Protein AF-A0A8X6KTZ0-F1 (afdb_monomer)

InterPro domains:
  IPR001977 Dephospho-CoA kinase [PS51219] (317-391)
  IPR004821 Cytidyltransferase-like domain [PF01467] (154-263)
  IPR004821 Cytidyltransferase-like domain [TIGR00125] (152-214)
  IPR014729 Rossmann-like alpha/beta/alpha sandwich fold [G3DSA:3.40.50.620] (150-301)
  IPR027417 P-loop containing nucleoside triphosphate hydrolase [G3DSA:3.40.50.300] (304-391)

Sequence (391 aa):
MYQTALLLLSGPIRIVIESIGKYLSWTNKKVAHRLYVKLEPELCKPFSKSDTIGLSRLSAAIPVLYNKASSLCKNVDVRVLLGGNEHSKFITNKEFSFDAIITNYDGNKNISSYVEQNFGYCCNNIIKLDDKSTPREELESNFYEFKTYKTVCLGGTFDRLHNGHKVLLSEAVLKASEALIVGVSVGDTLKKKILWELIEPIEKRIEVVTDFLCEIDPSLRYEVVPITDIYGPTITNPDIDCLVVTTETKIGGEKVNNERKKKGMSETQLHVINVIEDKNHSPDEEEKLSSSTKRMHLLGSPLKMSKPSFKHDQPYCILFQGYPLFGKTFIASRFQASGIPVLCCDEILNAILKKDSNLKEEILKEFPNECCCDDGTIDYEKLLLLCLRNK

pLDDT: mean 85.27, std 12.81, range [42.03, 98.62]

Structure (mmCIF, N/CA/C/O backbone):
data_AF-A0A8X6KTZ0-F1
#
_entry.id   AF-A0A8X6KTZ0-F1
#
loop_
_atom_site.group_PDB
_atom_site.id
_atom_site.type_symbol
_atom_site.label_atom_id
_atom_site.label_alt_id
_atom_site.label_comp_id
_atom_site.label_asym_id
_atom_site.label_entity_id
_atom_site.label_seq_id
_atom_site.pdbx_PDB_ins_code
_atom_site.Cartn_x
_atom_site.Cartn_y
_atom_site.Cartn_z
_atom_site.occupancy
_atom_site.B_iso_or_equiv
_atom_site.auth_seq_id
_atom_site.auth_comp_id
_atom_site.auth_asym_id
_atom_site.auth_atom_id
_atom_site.pdbx_PDB_model_num
ATOM 1 N N . MET A 1 1 ? -1.610 -19.918 19.326 1.00 81.94 1 MET A N 1
ATOM 2 C CA . MET A 1 1 ? -1.580 -18.573 18.714 1.00 81.94 1 MET A CA 1
ATOM 3 C C . MET A 1 1 ? -2.882 -18.392 17.962 1.00 81.94 1 MET A C 1
ATOM 5 O O . MET A 1 1 ? -3.371 -19.373 17.419 1.00 81.94 1 MET A O 1
ATOM 9 N N . TYR A 1 2 ? -3.436 -17.189 17.971 1.00 91.38 2 TYR A N 1
ATOM 10 C CA . TYR A 1 2 ? -4.579 -16.796 17.151 1.00 91.38 2 TYR A CA 1
ATOM 11 C C . TYR A 1 2 ? -4.113 -16.632 15.701 1.00 91.38 2 TYR A C 1
ATOM 13 O O . TYR A 1 2 ? -3.017 -16.121 15.483 1.00 91.38 2 TYR A O 1
ATOM 21 N N . GLN A 1 3 ? -4.891 -17.068 14.716 1.00 92.38 3 GLN A N 1
ATOM 22 C CA . GLN A 1 3 ? -4.588 -16.804 13.308 1.00 92.38 3 GLN A CA 1
ATOM 23 C C . GLN A 1 3 ? -4.842 -15.334 12.995 1.00 92.38 3 GLN A C 1
ATOM 25 O O . GLN A 1 3 ? -3.955 -14.642 12.488 1.00 92.38 3 GLN A O 1
ATOM 30 N N . THR A 1 4 ? -6.012 -14.847 13.402 1.00 93.56 4 THR A N 1
ATOM 31 C CA . THR A 1 4 ? -6.460 -13.479 13.167 1.00 93.56 4 THR A CA 1
ATOM 32 C C . THR A 1 4 ? -6.966 -12.858 14.462 1.00 93.56 4 THR A C 1
ATOM 34 O O . THR A 1 4 ? -7.740 -13.475 15.190 1.00 93.56 4 THR A O 1
ATOM 37 N N . ALA A 1 5 ? -6.563 -11.624 14.759 1.00 95.12 5 ALA A N 1
ATOM 38 C CA . ALA A 1 5 ? -7.064 -10.896 15.924 1.00 95.12 5 ALA A CA 1
ATOM 39 C C . ALA A 1 5 ? -7.380 -9.435 15.602 1.00 95.12 5 ALA A C 1
ATOM 41 O O . ALA A 1 5 ? -6.762 -8.836 14.719 1.00 95.12 5 ALA A O 1
ATOM 42 N N . LEU A 1 6 ? -8.313 -8.866 16.366 1.00 94.31 6 LEU A N 1
ATOM 43 C CA . LEU A 1 6 ? -8.620 -7.440 16.378 1.00 94.31 6 LEU A CA 1
ATOM 44 C C . LEU A 1 6 ? -7.990 -6.795 17.614 1.00 94.31 6 LEU A C 1
ATOM 46 O O . LEU A 1 6 ? -8.367 -7.115 18.734 1.00 94.31 6 LEU A O 1
ATOM 50 N N . LEU A 1 7 ? -7.054 -5.873 17.417 1.00 94.69 7 LEU A N 1
ATOM 51 C CA . LEU A 1 7 ? -6.514 -4.991 18.445 1.00 94.69 7 LEU A CA 1
ATOM 52 C C . LEU A 1 7 ? -7.324 -3.690 18.469 1.00 94.69 7 LEU A C 1
ATOM 54 O O . LEU A 1 7 ? -7.109 -2.798 17.648 1.00 94.69 7 LEU A O 1
ATOM 58 N N . LEU A 1 8 ? -8.266 -3.608 19.404 1.00 92.00 8 LEU A N 1
ATOM 59 C CA . LEU A 1 8 ? -9.159 -2.474 19.612 1.00 92.00 8 LEU A CA 1
ATOM 60 C C . LEU A 1 8 ? -8.585 -1.552 20.690 1.00 92.00 8 LEU A C 1
ATOM 62 O O . LEU A 1 8 ? -8.617 -1.884 21.877 1.00 92.00 8 LEU A O 1
ATOM 66 N N . LEU A 1 9 ? -8.049 -0.407 20.277 1.00 90.50 9 LEU A N 1
ATOM 67 C CA . LEU A 1 9 ? -7.383 0.536 21.171 1.00 90.50 9 LEU A CA 1
ATOM 68 C C . LEU A 1 9 ? -8.229 1.786 21.371 1.00 90.50 9 LEU A C 1
ATOM 70 O O . LEU A 1 9 ? -8.609 2.435 20.401 1.00 90.50 9 LEU A O 1
ATOM 74 N N . SER A 1 10 ? -8.460 2.139 22.629 1.00 87.00 10 SER A N 1
ATOM 75 C CA . SER A 1 10 ? -9.259 3.288 23.042 1.00 87.00 10 SER A CA 1
ATOM 76 C C . SER A 1 10 ? -8.492 4.268 23.921 1.00 87.00 10 SER A C 1
ATOM 78 O O . SER A 1 10 ? -7.479 3.907 24.526 1.00 87.00 10 SER A O 1
ATOM 80 N N . GLY A 1 11 ? -9.006 5.496 24.003 1.00 81.81 11 GLY A N 1
ATOM 81 C CA . GLY A 1 11 ? -8.393 6.617 24.713 1.00 81.81 11 GLY A CA 1
ATOM 82 C C . GLY A 1 11 ? -7.711 7.624 23.777 1.00 81.81 11 GLY A C 1
ATOM 83 O O . GLY A 1 11 ? -7.685 7.427 22.560 1.00 81.81 11 GLY A O 1
ATOM 84 N N . PRO A 1 12 ? -7.147 8.717 24.325 1.00 81.06 12 PRO A N 1
ATOM 85 C CA . PRO A 1 12 ? -6.482 9.760 23.547 1.00 81.06 12 PRO A CA 1
ATOM 86 C C . PRO A 1 12 ? -5.472 9.185 22.552 1.00 81.06 12 PRO A C 1
ATOM 88 O O . PRO A 1 12 ? -4.545 8.469 22.943 1.00 81.06 12 PRO A O 1
ATOM 91 N N . ILE A 1 13 ? -5.616 9.515 21.262 1.00 82.12 13 ILE A N 1
ATOM 92 C CA . ILE A 1 13 ? -4.834 8.870 20.192 1.00 82.12 13 ILE A CA 1
ATOM 93 C C . ILE A 1 13 ? -3.325 8.999 20.417 1.00 82.12 13 ILE A C 1
ATOM 95 O O . ILE A 1 13 ? -2.566 8.077 20.134 1.00 82.12 13 ILE A O 1
ATOM 99 N N . ARG A 1 14 ? -2.887 10.122 20.993 1.00 80.75 14 ARG A N 1
ATOM 100 C CA . ARG A 1 14 ? -1.488 10.362 21.342 1.00 80.75 14 ARG A CA 1
ATOM 101 C C . ARG A 1 14 ? -0.971 9.322 22.335 1.00 80.75 14 ARG A C 1
ATOM 103 O O . ARG A 1 14 ? 0.091 8.753 22.110 1.00 80.75 14 ARG A O 1
ATOM 110 N N . ILE A 1 15 ? -1.730 9.049 23.396 1.00 81.88 15 ILE A N 1
ATOM 111 C CA . ILE A 1 1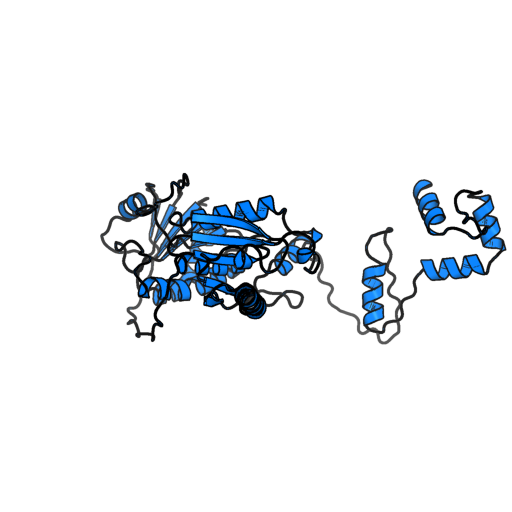5 ? -1.363 8.078 24.437 1.00 81.88 15 ILE A CA 1
ATOM 112 C C . ILE A 1 15 ? -1.331 6.669 23.841 1.00 81.88 15 ILE A C 1
ATOM 114 O O . ILE A 1 15 ? -0.367 5.927 24.039 1.00 81.88 15 ILE A O 1
ATOM 118 N N . VAL A 1 16 ? -2.346 6.327 23.043 1.00 85.38 16 VAL A N 1
ATOM 119 C CA . VAL A 1 16 ? -2.413 5.038 22.345 1.00 85.38 16 VAL A CA 1
ATOM 120 C C . VAL A 1 16 ? -1.190 4.839 21.443 1.00 85.38 16 VAL A C 1
ATOM 122 O O . VAL A 1 16 ? -0.592 3.762 21.435 1.00 85.38 16 VAL A O 1
ATOM 125 N N . ILE A 1 17 ? -0.772 5.881 20.721 1.00 87.44 17 ILE A N 1
ATOM 126 C CA . ILE A 1 17 ? 0.386 5.833 19.823 1.00 87.44 17 ILE A CA 1
ATOM 127 C C . ILE A 1 17 ? 1.718 5.794 20.581 1.00 87.44 17 ILE A C 1
ATOM 129 O O . ILE A 1 17 ? 2.621 5.071 20.161 1.00 87.44 17 ILE A O 1
ATOM 133 N N . GLU A 1 18 ? 1.850 6.468 21.725 1.00 86.88 18 GLU A N 1
ATOM 134 C CA . GLU A 1 18 ? 3.025 6.327 22.603 1.00 86.88 18 GLU A CA 1
ATOM 135 C C . GLU A 1 18 ? 3.185 4.875 23.103 1.00 86.88 18 GLU A C 1
ATOM 137 O O . GLU A 1 18 ? 4.302 4.349 23.170 1.00 86.88 18 GLU A O 1
ATOM 142 N N . SER A 1 19 ? 2.071 4.191 23.380 1.00 89.12 19 SER A N 1
ATOM 143 C CA . SER A 1 19 ? 2.051 2.801 23.853 1.00 89.12 19 SER A CA 1
ATOM 144 C C . SER A 1 19 ? 1.992 1.742 22.744 1.00 89.12 19 SER A C 1
ATOM 146 O O . SER A 1 19 ? 2.175 0.556 23.038 1.00 89.12 19 SER A O 1
ATOM 148 N N . ILE A 1 20 ? 1.829 2.121 21.468 1.00 91.56 20 ILE A N 1
ATOM 149 C CA . ILE A 1 20 ? 1.565 1.177 20.365 1.00 91.56 20 ILE A CA 1
ATOM 150 C C . ILE A 1 20 ? 2.626 0.082 20.242 1.00 91.56 20 ILE A C 1
ATOM 152 O O . ILE A 1 20 ? 2.307 -1.076 19.986 1.00 91.56 20 ILE A O 1
ATOM 156 N N . GLY A 1 21 ? 3.897 0.412 20.494 1.00 91.81 21 GLY A N 1
ATOM 157 C CA . GLY A 1 21 ? 4.988 -0.562 20.448 1.00 91.81 21 GLY A CA 1
ATOM 158 C C . GLY A 1 21 ? 4.841 -1.678 21.488 1.00 91.81 21 GLY A C 1
ATOM 159 O O . GLY A 1 21 ? 5.176 -2.827 21.204 1.00 91.81 21 GLY A O 1
ATOM 160 N N . LYS A 1 22 ? 4.294 -1.370 22.673 1.00 92.50 22 LYS A N 1
ATOM 161 C CA . LYS A 1 22 ? 4.033 -2.369 23.720 1.00 92.50 22 LYS A CA 1
ATOM 162 C C . LYS A 1 22 ? 2.927 -3.324 23.280 1.00 92.50 22 LYS A C 1
ATOM 164 O O . LYS A 1 22 ? 3.112 -4.538 23.362 1.00 92.50 22 LYS A O 1
ATOM 169 N N . TYR A 1 23 ? 1.824 -2.787 22.756 1.00 93.00 23 TYR A N 1
ATOM 170 C CA . TYR A 1 23 ? 0.703 -3.601 22.286 1.00 93.00 23 TYR A CA 1
ATOM 171 C C . TYR A 1 23 ? 1.099 -4.460 21.080 1.00 93.00 23 TYR A C 1
ATOM 173 O O . TYR A 1 23 ? 0.822 -5.658 21.065 1.00 93.00 23 TYR A O 1
ATOM 181 N N . LEU A 1 24 ? 1.822 -3.901 20.104 1.00 94.19 24 LEU A N 1
ATOM 182 C CA . LEU A 1 24 ? 2.322 -4.649 18.944 1.00 94.19 24 LEU A CA 1
ATOM 183 C C . LEU A 1 24 ? 3.293 -5.764 19.356 1.00 94.19 24 LEU A C 1
ATOM 185 O O . LEU A 1 24 ? 3.173 -6.889 18.887 1.00 94.19 24 LEU A O 1
ATOM 189 N N . SER A 1 25 ? 4.214 -5.499 20.286 1.00 92.81 25 SER A N 1
ATOM 190 C CA . SER A 1 25 ? 5.140 -6.524 20.792 1.00 92.81 25 SER A CA 1
ATOM 191 C C . SER A 1 25 ? 4.414 -7.661 21.518 1.00 92.81 25 SER A C 1
ATOM 193 O O . SER A 1 25 ? 4.757 -8.835 21.353 1.00 92.81 25 SER A O 1
ATOM 195 N N . TRP A 1 26 ? 3.385 -7.334 22.304 1.00 92.31 26 TRP A N 1
ATOM 196 C CA . TRP A 1 26 ? 2.569 -8.333 22.990 1.00 92.31 26 TRP A CA 1
ATOM 197 C C . TRP A 1 26 ? 1.749 -9.171 21.998 1.00 92.31 26 TRP A C 1
ATOM 199 O O . TRP A 1 26 ? 1.793 -10.402 22.044 1.00 92.31 26 TRP A O 1
ATOM 209 N N . THR A 1 27 ? 1.057 -8.517 21.061 1.00 91.94 27 THR A N 1
ATOM 210 C CA . THR A 1 27 ? 0.203 -9.176 20.057 1.00 91.94 27 THR A CA 1
ATOM 211 C C . THR A 1 27 ? 1.005 -10.023 19.072 1.00 91.94 27 THR A C 1
ATOM 213 O O . THR A 1 27 ? 0.589 -11.138 18.771 1.00 91.94 27 THR A O 1
ATOM 216 N N . ASN A 1 28 ? 2.200 -9.586 18.664 1.00 91.44 28 ASN A N 1
ATOM 217 C CA . ASN A 1 28 ? 3.097 -10.344 17.784 1.00 91.44 28 ASN A CA 1
ATOM 218 C C . ASN A 1 28 ? 3.513 -11.715 18.361 1.00 91.44 28 ASN A C 1
ATOM 220 O O . ASN A 1 28 ? 3.860 -12.620 17.615 1.00 91.44 28 ASN A O 1
ATOM 224 N N . LYS A 1 29 ? 3.455 -11.907 19.689 1.00 92.12 29 LYS A N 1
ATOM 225 C CA . LYS A 1 29 ? 3.707 -13.215 20.334 1.00 92.12 29 LYS A CA 1
ATOM 226 C C . LYS A 1 29 ? 2.485 -14.136 20.338 1.00 92.12 29 LYS A C 1
ATOM 228 O O . LYS A 1 29 ? 2.598 -15.313 20.679 1.00 92.12 29 LYS A O 1
ATOM 233 N N . LYS A 1 30 ? 1.301 -13.588 20.070 1.00 92.31 30 LYS A N 1
ATOM 234 C CA . LYS A 1 30 ? 0.010 -14.266 20.232 1.00 92.31 30 LYS A CA 1
ATOM 235 C C . LYS A 1 30 ? -0.710 -14.484 18.909 1.00 92.31 30 LYS A C 1
ATOM 237 O O . LYS A 1 30 ? -1.494 -15.426 18.846 1.00 92.31 30 LYS A O 1
ATOM 242 N N . VAL A 1 31 ? -0.431 -13.669 17.896 1.00 93.56 31 VAL A N 1
ATOM 243 C CA . VAL A 1 31 ? -1.069 -13.685 16.576 1.00 93.56 31 VAL A CA 1
ATOM 244 C C . VAL A 1 31 ? -0.090 -14.215 15.534 1.00 93.56 31 VAL A C 1
ATOM 246 O O . VAL A 1 31 ? 1.066 -13.804 15.519 1.00 93.56 31 VAL A O 1
ATOM 249 N N . ALA A 1 32 ? -0.546 -15.139 14.692 1.00 92.06 32 ALA A N 1
ATOM 250 C CA . ALA A 1 32 ? 0.285 -15.847 13.727 1.00 92.06 32 ALA A CA 1
ATOM 251 C C . ALA A 1 32 ? 0.233 -15.239 12.321 1.00 92.06 32 ALA A C 1
ATOM 253 O O . ALA A 1 32 ? 1.268 -15.193 11.665 1.00 92.06 32 ALA A O 1
ATOM 254 N N . HIS A 1 33 ? -0.940 -14.788 11.858 1.00 92.62 33 HIS A N 1
ATOM 255 C CA . HIS A 1 33 ? -1.124 -14.383 10.463 1.00 92.62 33 HIS A CA 1
ATOM 256 C C . HIS A 1 33 ? -1.521 -12.912 10.314 1.00 92.62 33 HIS A C 1
ATOM 258 O O . HIS A 1 33 ? -0.759 -12.139 9.733 1.00 92.62 33 HIS A O 1
ATOM 264 N N . ARG A 1 34 ? -2.679 -12.491 10.845 1.00 94.81 34 ARG A N 1
ATOM 265 C CA . ARG A 1 34 ? -3.210 -11.138 10.603 1.00 94.81 34 ARG A CA 1
ATOM 266 C C . ARG A 1 34 ? -3.637 -10.425 11.880 1.00 94.81 34 ARG A C 1
ATOM 268 O O . ARG A 1 34 ? -4.389 -10.960 12.689 1.00 94.81 34 ARG A O 1
ATOM 275 N N . LEU A 1 35 ? -3.173 -9.188 12.037 1.00 96.56 35 LEU A N 1
ATOM 276 C CA . LEU A 1 35 ? -3.552 -8.308 13.137 1.00 96.56 35 LEU A CA 1
ATOM 277 C C . LEU A 1 35 ? -4.267 -7.084 12.578 1.00 96.56 35 LEU A C 1
ATOM 279 O O . LEU A 1 35 ? -3.641 -6.201 11.989 1.00 96.56 35 LEU A O 1
ATOM 283 N N . TYR A 1 36 ? -5.570 -7.019 12.799 1.00 95.50 36 TYR A N 1
ATOM 284 C CA . TYR A 1 36 ? -6.331 -5.809 12.543 1.00 95.50 36 TYR A CA 1
ATOM 285 C C . TYR A 1 36 ? -6.166 -4.858 13.720 1.00 95.50 36 TYR A C 1
ATOM 287 O O . TYR A 1 36 ? -6.248 -5.286 14.866 1.00 95.50 36 TYR A O 1
ATOM 295 N N . VAL A 1 37 ? -5.923 -3.578 13.460 1.00 95.00 37 VAL A N 1
ATOM 296 C CA . VAL A 1 37 ? -5.831 -2.552 14.502 1.00 95.00 37 VAL A CA 1
ATOM 297 C C . VAL A 1 37 ? -6.915 -1.521 14.261 1.00 95.00 37 VAL A C 1
ATOM 299 O O . VAL A 1 37 ? -6.965 -0.923 13.189 1.00 95.00 37 VAL A O 1
ATOM 302 N N . LYS A 1 38 ? -7.768 -1.298 15.256 1.00 91.44 38 LYS A N 1
ATOM 303 C CA . LYS A 1 38 ? -8.816 -0.280 15.219 1.00 91.44 38 LYS A CA 1
ATOM 304 C C . LYS A 1 38 ? -8.542 0.728 16.334 1.00 91.44 38 LYS A C 1
ATOM 306 O O . LYS A 1 38 ? -8.472 0.352 17.503 1.00 91.44 38 LYS A O 1
ATOM 311 N N . LEU A 1 39 ? -8.314 1.986 15.951 1.00 88.75 39 LEU A N 1
ATOM 312 C CA . LEU A 1 39 ? -8.090 3.102 16.872 1.00 88.75 39 LEU A CA 1
ATOM 313 C C . LEU A 1 39 ? -9.427 3.816 17.100 1.00 88.75 39 LEU A C 1
ATOM 315 O O . LEU A 1 39 ? -9.957 4.422 16.175 1.00 88.75 39 LEU A O 1
ATOM 319 N N . GLU A 1 40 ? -9.959 3.725 18.315 1.00 82.94 40 GLU A N 1
ATOM 320 C CA . GLU A 1 40 ? -11.292 4.206 18.702 1.00 82.94 40 GLU A CA 1
ATOM 321 C C . GLU A 1 40 ? -11.199 5.053 19.973 1.00 82.94 40 GLU A C 1
ATOM 323 O O . GLU A 1 40 ? -11.463 4.562 21.076 1.00 82.94 40 GLU A O 1
ATOM 328 N N . PRO A 1 41 ? -10.774 6.327 19.856 1.00 71.69 41 PRO A N 1
ATOM 329 C CA . PRO A 1 41 ? -10.543 7.181 21.017 1.00 71.69 41 PRO A CA 1
ATOM 330 C C . PRO A 1 41 ? -11.795 7.354 21.886 1.00 71.69 41 PRO A C 1
ATOM 332 O O . PRO A 1 41 ? -11.681 7.375 23.110 1.00 71.69 41 PRO A O 1
ATOM 335 N N . GLU A 1 42 ? -12.980 7.384 21.268 1.00 69.56 42 GLU A N 1
ATOM 336 C CA . GLU A 1 42 ? -14.283 7.441 21.932 1.00 69.56 42 GLU A CA 1
ATOM 337 C C . GLU A 1 42 ? -15.145 6.236 21.526 1.00 69.56 42 GLU A C 1
ATOM 339 O O . GLU A 1 42 ? -16.041 6.363 20.691 1.00 69.56 42 GLU A O 1
ATOM 344 N N . LEU A 1 43 ? -14.905 5.060 22.122 1.00 63.88 43 LEU A N 1
ATOM 345 C CA . LEU A 1 43 ? -15.763 3.875 21.956 1.00 63.88 43 LEU A CA 1
ATOM 346 C C . LEU A 1 43 ? -17.255 4.274 22.022 1.00 63.88 43 LEU A C 1
ATOM 348 O O . LEU A 1 43 ? -17.746 4.621 23.106 1.00 63.88 43 LEU A O 1
ATOM 352 N N . CYS A 1 44 ? -17.932 4.222 20.858 1.00 52.91 44 CYS A N 1
ATOM 353 C CA . CYS A 1 44 ? -19.334 4.583 20.535 1.00 52.91 44 CYS A CA 1
ATOM 354 C C . CYS A 1 44 ? -19.601 5.832 19.675 1.00 52.91 44 CYS A C 1
ATOM 356 O O . CYS A 1 44 ? -20.776 6.108 19.431 1.00 52.91 44 CYS A O 1
ATOM 358 N N . LYS A 1 45 ? -18.602 6.561 19.171 1.00 58.97 45 LYS A N 1
ATOM 359 C CA . LYS A 1 45 ? -18.833 7.381 17.971 1.00 58.97 45 LYS A CA 1
ATOM 360 C C . LYS A 1 45 ? -18.289 6.620 16.769 1.00 58.97 45 LYS A C 1
ATOM 362 O O . LYS A 1 45 ? -17.070 6.537 16.653 1.00 58.97 45 LYS A O 1
ATOM 367 N N . PRO A 1 46 ? -19.146 6.032 15.911 1.00 56.25 46 PRO A N 1
ATOM 368 C CA . PRO A 1 46 ? -18.653 5.397 14.701 1.00 56.25 46 PRO A CA 1
ATOM 369 C C . PRO A 1 46 ? -17.835 6.421 13.917 1.00 56.25 46 PRO A C 1
ATOM 371 O O . PRO A 1 46 ? -18.234 7.582 13.773 1.00 56.25 46 PRO A O 1
ATOM 374 N N . PHE A 1 47 ? -16.660 5.993 13.462 1.00 63.06 47 PHE A N 1
ATOM 375 C CA . PHE A 1 47 ? -15.796 6.825 12.642 1.00 63.06 47 PHE A CA 1
ATOM 376 C C . PHE A 1 47 ? -16.587 7.349 11.440 1.00 63.06 47 PHE A C 1
ATOM 378 O O . PHE A 1 47 ? -17.092 6.578 10.624 1.00 63.06 47 PHE A O 1
ATOM 385 N N . SER A 1 48 ? -16.683 8.671 11.336 1.00 69.62 48 SER A N 1
ATOM 386 C CA . SER A 1 48 ? -17.346 9.334 10.223 1.00 69.62 48 SER A CA 1
ATOM 387 C C . SER A 1 48 ? -16.320 10.059 9.371 1.00 69.62 48 SER A C 1
ATOM 389 O O . SER A 1 48 ? -15.475 10.787 9.889 1.00 69.62 48 SER A O 1
ATOM 391 N N . LYS A 1 49 ? -16.462 9.975 8.044 1.00 71.38 49 LYS A N 1
ATOM 392 C CA . LYS A 1 49 ? -15.676 10.810 7.120 1.00 71.38 49 LYS A CA 1
ATOM 393 C C . LYS A 1 49 ? -16.015 12.302 7.208 1.00 71.38 49 LYS A C 1
ATOM 395 O O . LYS A 1 49 ? -15.335 13.114 6.587 1.00 71.38 49 LYS A O 1
ATOM 400 N N . SER A 1 50 ? -17.045 12.668 7.974 1.00 74.81 50 SER A N 1
ATOM 401 C CA . SER A 1 50 ? -17.332 14.056 8.346 1.00 74.81 50 SER A CA 1
ATOM 402 C C . SER A 1 50 ? -16.532 14.540 9.563 1.00 74.81 50 SER A C 1
ATOM 404 O O . SER A 1 50 ? -16.500 15.742 9.808 1.00 74.81 50 SER A O 1
A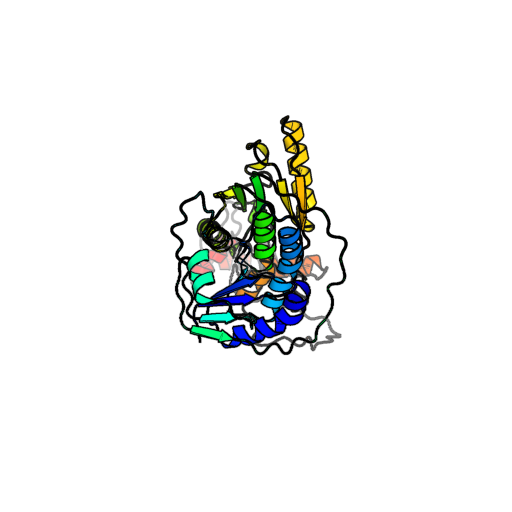TOM 406 N N . ASP A 1 51 ? -15.902 13.644 10.334 1.00 81.31 51 ASP A N 1
ATOM 407 C CA . ASP A 1 51 ? -15.065 14.007 11.483 1.00 81.31 51 ASP A CA 1
ATOM 408 C C . ASP A 1 51 ? -13.642 14.356 11.024 1.00 81.31 51 ASP A C 1
ATOM 410 O O . ASP A 1 51 ? -12.727 13.531 11.005 1.00 81.31 51 ASP A O 1
ATOM 414 N N . THR A 1 52 ? -13.453 15.614 10.633 1.00 81.75 52 THR A N 1
ATOM 415 C CA . THR A 1 52 ? -12.163 16.123 10.148 1.00 81.75 52 THR A CA 1
ATOM 416 C C . THR A 1 52 ? -11.066 16.064 11.215 1.00 81.75 52 THR A C 1
ATOM 418 O O . THR A 1 52 ? -9.900 15.830 10.888 1.00 81.75 52 THR A O 1
ATOM 421 N N . ILE A 1 53 ? -11.414 16.204 12.497 1.00 82.19 53 ILE A N 1
ATOM 422 C CA . ILE A 1 53 ? -10.453 16.135 13.605 1.00 82.19 53 ILE A CA 1
ATOM 423 C C . ILE A 1 53 ? -9.991 14.687 13.797 1.00 82.19 53 ILE A C 1
ATOM 425 O O . ILE A 1 53 ? -8.785 14.429 13.864 1.00 82.19 53 ILE A O 1
ATOM 429 N N . GLY A 1 54 ? -10.926 13.733 13.828 1.00 81.94 54 GLY A N 1
ATOM 430 C CA . GLY A 1 54 ? -10.627 12.302 13.885 1.00 81.94 54 GLY A CA 1
ATOM 431 C C . GLY A 1 54 ? -9.775 11.837 12.702 1.00 81.94 54 GLY A C 1
ATOM 432 O O . GLY A 1 54 ? -8.770 11.149 12.891 1.00 81.94 54 GLY A O 1
ATOM 433 N N . LEU A 1 55 ? -10.100 12.294 11.490 1.00 86.94 55 LEU A N 1
ATOM 434 C CA . LEU A 1 55 ? -9.312 12.029 10.285 1.00 86.94 55 LEU A CA 1
ATOM 435 C C . LEU A 1 55 ? -7.880 12.568 10.384 1.00 86.94 55 LEU A C 1
ATOM 437 O O . LEU A 1 55 ? -6.929 11.843 10.085 1.00 86.94 55 LEU A O 1
ATOM 441 N N . SER A 1 56 ? -7.704 13.810 10.851 1.00 87.88 56 SER A N 1
ATOM 442 C CA . SER A 1 56 ? -6.372 14.391 11.061 1.00 87.88 56 SER A CA 1
ATOM 443 C C . SER A 1 56 ? -5.556 13.591 12.072 1.00 87.88 56 SER A C 1
ATOM 445 O O . SER A 1 56 ? -4.356 13.387 11.883 1.00 87.88 56 SER A O 1
ATOM 447 N N . ARG A 1 57 ? -6.200 13.140 13.150 1.00 86.12 57 ARG A N 1
ATOM 448 C CA . ARG A 1 57 ? -5.585 12.321 14.194 1.00 86.12 57 ARG A CA 1
ATOM 449 C C . ARG A 1 57 ? -5.127 10.971 13.636 1.00 86.12 57 ARG A C 1
ATOM 451 O O . ARG A 1 57 ? -3.982 10.581 13.858 1.00 86.12 57 ARG A O 1
ATOM 458 N N . LEU A 1 58 ? -5.980 10.284 12.875 1.00 88.94 58 LEU A N 1
ATOM 459 C CA . LEU A 1 58 ? -5.632 9.011 12.237 1.00 88.94 58 LEU A CA 1
ATOM 460 C C . LEU A 1 58 ? -4.500 9.165 11.218 1.00 88.94 58 LEU A C 1
ATOM 462 O O . LEU A 1 58 ? -3.567 8.366 11.240 1.00 88.94 58 LEU A O 1
ATOM 466 N N . SER A 1 59 ? -4.543 10.209 10.390 1.00 91.25 59 SER A N 1
ATOM 467 C CA . SER A 1 59 ? -3.499 10.499 9.399 1.00 91.25 59 SER A CA 1
ATOM 468 C C . SER A 1 59 ? -2.122 10.702 10.050 1.00 91.25 59 SER A C 1
ATOM 470 O O . SER A 1 59 ? -1.106 10.190 9.586 1.00 91.25 59 SER A O 1
ATOM 472 N N . ALA A 1 60 ? -2.072 11.341 11.224 1.00 90.06 60 ALA A N 1
ATOM 473 C CA . ALA A 1 60 ? -0.836 11.448 12.002 1.00 90.06 60 ALA A CA 1
ATOM 474 C C . ALA A 1 60 ? -0.398 10.112 12.646 1.00 90.06 60 ALA A C 1
ATOM 476 O O . ALA A 1 60 ? 0.796 9.844 12.800 1.00 90.06 60 ALA A O 1
ATOM 477 N N . ALA A 1 61 ? -1.351 9.266 13.040 1.00 91.31 61 ALA A N 1
ATOM 478 C CA . ALA A 1 61 ? -1.109 8.028 13.780 1.00 91.31 61 ALA A CA 1
ATOM 479 C C . ALA A 1 61 ? -0.657 6.851 12.895 1.00 91.31 61 ALA A C 1
ATOM 481 O O . ALA A 1 61 ? 0.209 6.062 13.289 1.00 91.31 61 ALA A O 1
ATOM 482 N N . ILE A 1 62 ? -1.234 6.722 11.700 1.00 93.81 62 ILE A N 1
ATOM 483 C CA . ILE A 1 62 ? -1.042 5.590 10.784 1.00 93.81 62 ILE A CA 1
ATOM 484 C C . ILE A 1 62 ? 0.433 5.376 10.398 1.00 93.81 62 ILE A C 1
ATOM 486 O O . ILE A 1 62 ? 0.907 4.239 10.526 1.00 93.81 62 ILE A O 1
ATOM 490 N N . PRO A 1 63 ? 1.205 6.408 9.995 1.00 93.94 63 PRO A N 1
ATOM 491 C CA . PRO A 1 63 ? 2.621 6.238 9.677 1.00 93.94 63 PRO A CA 1
ATOM 492 C C . PRO A 1 63 ? 3.438 5.715 10.860 1.00 93.94 63 PRO A C 1
ATOM 494 O O . PRO A 1 63 ? 4.270 4.820 10.695 1.00 93.94 63 PRO A O 1
ATOM 497 N N . VAL A 1 64 ? 3.166 6.222 12.067 1.00 93.50 64 VAL A N 1
ATOM 498 C CA . VAL A 1 64 ? 3.861 5.807 13.294 1.00 93.50 64 VAL A CA 1
ATOM 499 C C . VAL A 1 64 ? 3.564 4.344 13.611 1.00 93.50 64 VAL A C 1
ATOM 501 O O . VAL A 1 64 ? 4.485 3.572 13.888 1.00 93.50 64 VAL A O 1
ATOM 504 N N . LEU A 1 65 ? 2.295 3.938 13.521 1.00 95.12 65 LEU A N 1
ATOM 505 C CA . LEU A 1 65 ? 1.873 2.559 13.753 1.00 95.12 65 LEU A CA 1
ATOM 506 C C . LEU A 1 65 ? 2.542 1.606 12.761 1.00 95.12 65 LEU A C 1
ATOM 508 O O . LEU A 1 65 ? 3.148 0.621 13.180 1.00 95.12 65 LEU A O 1
ATOM 512 N N . TYR A 1 66 ? 2.493 1.905 11.463 1.00 95.94 66 TYR A N 1
ATOM 513 C CA . TYR A 1 66 ? 3.083 1.042 10.440 1.00 95.94 66 TYR A CA 1
ATOM 514 C C . TYR A 1 66 ? 4.618 0.974 10.511 1.00 95.94 66 TYR A C 1
ATOM 516 O O . TYR A 1 66 ? 5.180 -0.093 10.245 1.00 95.94 66 TYR A O 1
ATOM 524 N N . ASN A 1 67 ? 5.294 2.051 10.929 1.00 93.75 67 ASN A N 1
ATOM 525 C CA . ASN A 1 67 ? 6.737 2.054 11.209 1.00 93.75 67 ASN A CA 1
ATOM 526 C C . ASN A 1 67 ? 7.097 1.193 12.438 1.00 93.75 67 ASN A C 1
ATOM 528 O O . ASN A 1 67 ? 8.080 0.449 12.450 1.00 93.75 67 ASN A O 1
ATOM 532 N N . LYS A 1 68 ? 6.276 1.233 13.493 1.00 93.75 68 LYS A N 1
ATOM 533 C CA . LYS A 1 68 ? 6.449 0.338 14.649 1.00 93.75 68 LYS A CA 1
ATOM 534 C C . LYS A 1 68 ? 6.143 -1.113 14.284 1.00 93.75 68 LYS A C 1
ATOM 536 O O . LYS A 1 68 ? 6.865 -2.012 14.703 1.00 93.75 68 LYS A O 1
ATOM 541 N N . ALA A 1 69 ? 5.130 -1.348 13.457 1.00 94.56 69 ALA A N 1
ATOM 542 C CA . ALA A 1 69 ? 4.802 -2.677 12.964 1.00 94.56 69 ALA A CA 1
ATOM 543 C C . ALA A 1 69 ? 5.921 -3.257 12.086 1.00 94.56 69 ALA A C 1
ATOM 545 O O . ALA A 1 69 ? 6.230 -4.431 12.233 1.00 94.56 69 ALA A O 1
ATOM 546 N N . SER A 1 70 ? 6.582 -2.467 11.230 1.00 92.06 70 SER A N 1
ATOM 547 C CA . SER A 1 70 ? 7.678 -2.991 10.393 1.00 92.06 70 SER A CA 1
ATOM 548 C C . SER A 1 70 ? 8.888 -3.444 11.215 1.00 92.06 70 SER A C 1
ATOM 550 O O . SER A 1 70 ? 9.559 -4.399 10.839 1.00 92.06 70 SER A O 1
ATOM 552 N N . SER A 1 71 ? 9.145 -2.801 12.358 1.00 90.38 71 SER A N 1
ATOM 553 C CA . SER A 1 71 ? 10.249 -3.169 13.253 1.00 90.38 71 SER A CA 1
ATOM 554 C C . SER A 1 71 ? 9.912 -4.319 14.210 1.00 90.38 71 SER A C 1
ATOM 556 O O . SER A 1 71 ? 10.796 -5.111 14.538 1.00 90.38 71 SER A O 1
ATOM 558 N N . LEU A 1 72 ? 8.656 -4.435 14.656 1.00 91.94 72 LEU A N 1
ATOM 559 C CA . LEU A 1 72 ? 8.247 -5.402 15.686 1.00 91.94 72 LEU A CA 1
ATOM 560 C C . LEU A 1 72 ? 7.538 -6.648 15.134 1.00 91.94 72 LEU A C 1
ATOM 562 O O . LEU A 1 72 ? 7.678 -7.726 15.710 1.00 91.94 72 LEU A O 1
ATOM 566 N N . CYS A 1 73 ? 6.788 -6.519 14.040 1.00 90.94 73 CYS A N 1
ATOM 567 C CA . CYS A 1 73 ? 5.907 -7.553 13.496 1.00 90.94 73 CYS A CA 1
ATOM 568 C C . CYS A 1 73 ? 6.468 -8.106 12.179 1.00 90.94 73 CYS A C 1
ATOM 570 O O . CYS A 1 73 ? 6.042 -7.711 11.097 1.00 90.94 73 CYS A O 1
ATOM 572 N N . LYS A 1 74 ? 7.433 -9.032 12.259 1.00 81.88 74 LYS A N 1
ATOM 573 C CA . LYS A 1 74 ? 8.069 -9.615 11.058 1.00 81.88 74 LYS A CA 1
ATOM 574 C C . LYS A 1 74 ? 7.172 -10.597 10.301 1.00 81.88 74 LYS A C 1
ATOM 576 O O . LYS A 1 74 ? 7.223 -10.643 9.078 1.00 81.88 74 LYS A O 1
ATOM 581 N N . ASN A 1 75 ? 6.354 -11.357 11.029 1.00 86.44 75 ASN A N 1
ATOM 582 C CA . ASN A 1 75 ? 5.568 -12.465 10.471 1.00 86.44 75 ASN A CA 1
ATOM 583 C C . ASN A 1 75 ? 4.056 -12.209 10.506 1.00 86.44 75 ASN A C 1
ATOM 585 O O . ASN A 1 75 ? 3.289 -13.072 10.100 1.00 86.44 75 ASN A O 1
ATOM 589 N N . VAL A 1 76 ? 3.629 -11.044 11.001 1.00 93.44 76 VAL A N 1
ATOM 590 C CA . VAL A 1 76 ? 2.214 -10.703 11.170 1.00 93.44 76 VAL A CA 1
ATOM 591 C C . VAL A 1 76 ? 1.850 -9.566 10.227 1.00 93.44 76 VAL A C 1
ATOM 593 O O . VAL A 1 76 ? 2.451 -8.491 10.259 1.00 93.44 76 VAL A O 1
ATOM 596 N N . ASP A 1 77 ? 0.831 -9.792 9.406 1.00 95.12 77 ASP A N 1
ATOM 597 C CA . ASP A 1 77 ? 0.253 -8.789 8.524 1.00 95.12 77 ASP A CA 1
ATOM 598 C C . ASP A 1 77 ? -0.613 -7.817 9.339 1.00 95.12 77 ASP A C 1
ATOM 600 O O . ASP A 1 77 ? -1.764 -8.106 9.666 1.00 95.12 77 ASP A O 1
ATOM 604 N N . VAL A 1 78 ? -0.045 -6.667 9.706 1.00 96.94 78 VAL A N 1
ATOM 605 C CA . VAL A 1 78 ? -0.775 -5.611 10.422 1.00 96.94 78 VAL A CA 1
ATOM 606 C C . VAL A 1 78 ? -1.600 -4.784 9.434 1.00 96.94 78 VAL A C 1
ATOM 608 O O . VAL A 1 78 ? -1.055 -4.328 8.424 1.00 96.94 78 VAL A O 1
ATOM 611 N N . ARG A 1 79 ? -2.889 -4.560 9.715 1.00 96.62 79 ARG A N 1
ATOM 612 C CA . ARG A 1 79 ? -3.790 -3.712 8.912 1.00 96.62 79 ARG A CA 1
ATOM 613 C C . ARG A 1 79 ? -4.587 -2.780 9.819 1.00 96.62 79 ARG A C 1
ATOM 615 O O . ARG A 1 79 ? -5.242 -3.241 10.747 1.00 96.62 79 ARG A O 1
ATOM 622 N N . VAL A 1 80 ? -4.525 -1.477 9.565 1.00 95.38 80 VAL A N 1
ATOM 623 C CA . VAL A 1 80 ? -5.300 -0.483 10.322 1.00 95.38 80 VAL A CA 1
ATOM 624 C C . VAL A 1 80 ? -6.685 -0.351 9.698 1.00 95.38 80 VAL A C 1
ATOM 626 O O . VAL A 1 80 ? -6.790 -0.003 8.527 1.00 95.38 80 VAL A O 1
ATOM 629 N N . LEU A 1 81 ? -7.727 -0.634 10.474 1.00 92.38 81 LEU A N 1
ATOM 630 C CA . LEU A 1 81 ? -9.119 -0.498 10.058 1.00 92.38 81 LEU A CA 1
ATOM 631 C C . LEU A 1 81 ? -9.543 0.968 10.172 1.00 92.38 81 LEU A C 1
ATOM 633 O O . LEU A 1 81 ? -9.527 1.543 11.262 1.00 92.38 81 LEU A O 1
ATOM 637 N N . LEU A 1 82 ? -9.919 1.570 9.049 1.00 88.69 82 LEU A N 1
ATOM 638 C CA . LEU A 1 82 ? -10.313 2.973 8.948 1.00 88.69 82 LEU A CA 1
ATOM 639 C C . LEU A 1 82 ? -11.837 3.099 8.934 1.00 88.69 82 LEU A C 1
ATOM 641 O O . LEU A 1 82 ? -12.383 3.867 9.716 1.00 88.69 82 LEU A O 1
ATOM 645 N N . GLY A 1 83 ? -12.524 2.277 8.139 1.00 73.94 83 GLY A N 1
ATOM 646 C CA . GLY A 1 83 ? -13.987 2.234 8.065 1.00 73.94 83 GLY A CA 1
ATOM 647 C C . GLY A 1 83 ? -14.650 1.250 9.039 1.00 73.94 83 GLY A C 1
ATOM 648 O O . GLY A 1 83 ? -13.995 0.648 9.898 1.00 73.94 83 GLY A O 1
ATOM 649 N N . GLY A 1 84 ? -15.967 1.110 8.887 1.00 60.97 84 GLY A N 1
ATOM 650 C CA . GLY A 1 84 ? -16.841 0.109 9.510 1.00 60.97 84 GLY A CA 1
ATOM 651 C C . GLY A 1 84 ? -18.038 -0.179 8.590 1.00 60.97 84 GLY A C 1
ATOM 652 O O . GLY A 1 84 ? -18.260 0.555 7.624 1.00 60.97 84 GLY A O 1
ATOM 653 N N . ASN A 1 85 ? -18.803 -1.239 8.860 1.00 56.16 85 ASN A N 1
ATOM 654 C CA . ASN A 1 85 ? -19.855 -1.712 7.946 1.00 56.16 85 ASN A CA 1
ATOM 655 C C . ASN A 1 85 ? -21.120 -0.832 7.918 1.00 56.16 85 ASN A C 1
ATOM 657 O O . ASN A 1 85 ? -21.875 -0.902 6.947 1.00 56.16 85 ASN A O 1
ATOM 661 N N . GLU A 1 86 ? -21.345 0.015 8.931 1.00 51.59 86 GLU A N 1
ATOM 662 C CA . GLU A 1 86 ? -22.628 0.706 9.170 1.00 51.59 86 GLU A CA 1
ATOM 663 C C . GLU A 1 86 ? -23.066 1.681 8.055 1.00 51.59 86 GLU A C 1
ATOM 665 O O . GLU A 1 86 ? -24.235 2.068 7.996 1.00 51.59 86 GLU A O 1
ATOM 670 N N . HIS A 1 87 ? -22.179 2.046 7.120 1.00 49.28 87 HIS A N 1
ATOM 671 C CA . HIS A 1 87 ? -22.478 2.993 6.035 1.00 49.28 87 HIS A CA 1
ATOM 672 C C . HIS A 1 87 ? -21.985 2.559 4.647 1.00 49.28 87 HIS A C 1
ATOM 674 O O . HIS A 1 87 ? -21.888 3.394 3.742 1.00 49.28 87 HIS A O 1
ATOM 680 N N . SER A 1 88 ? -21.677 1.273 4.441 1.00 52.28 88 SER A N 1
ATOM 681 C CA . SER A 1 88 ? -21.285 0.803 3.108 1.00 52.28 88 SER A CA 1
ATOM 682 C C . SER A 1 88 ? -22.473 0.897 2.135 1.00 52.28 88 SER A C 1
ATOM 684 O O . SER A 1 88 ? -23.413 0.109 2.158 1.00 52.28 88 SER A O 1
ATOM 686 N N . LYS A 1 89 ? -22.456 1.911 1.257 1.00 50.75 89 LYS A N 1
ATOM 687 C CA . LYS A 1 89 ? -23.390 2.003 0.114 1.00 50.75 89 LYS A CA 1
ATOM 688 C C . LYS A 1 89 ? -23.093 0.942 -0.950 1.00 50.75 89 LYS A C 1
ATOM 690 O O . LYS A 1 89 ? -23.900 0.722 -1.849 1.00 50.75 89 LYS A O 1
ATOM 695 N N . PHE A 1 90 ? -21.920 0.325 -0.860 1.00 55.38 90 PHE A N 1
ATOM 696 C CA . PHE A 1 90 ? -21.420 -0.680 -1.776 1.00 55.38 90 PHE A CA 1
ATOM 697 C C . PHE A 1 90 ? -21.431 -2.027 -1.061 1.00 55.38 90 PHE A C 1
ATOM 699 O O . PHE A 1 90 ? -20.905 -2.151 0.040 1.00 55.38 90 PHE A O 1
ATOM 706 N N . ILE A 1 91 ? -22.051 -3.030 -1.683 1.00 47.25 91 ILE A N 1
ATOM 707 C CA . ILE A 1 91 ? -22.080 -4.396 -1.159 1.00 47.25 91 ILE A CA 1
ATOM 708 C C . ILE A 1 91 ? -20.653 -4.942 -1.222 1.00 47.25 91 ILE A C 1
ATOM 710 O O . ILE A 1 91 ? -20.194 -5.394 -2.271 1.00 47.25 91 ILE A O 1
ATOM 714 N N . THR A 1 92 ? -19.935 -4.902 -0.106 1.00 51.62 92 THR A N 1
ATOM 715 C CA . THR A 1 92 ? -18.734 -5.712 0.063 1.00 51.62 92 THR A CA 1
ATOM 716 C C . THR A 1 92 ? -19.150 -7.011 0.740 1.00 51.62 92 THR A C 1
ATOM 718 O O . THR A 1 92 ? -19.492 -7.007 1.918 1.00 51.62 92 THR A O 1
ATOM 721 N N . ASN A 1 93 ? -19.085 -8.138 0.029 1.00 51.84 93 ASN A N 1
ATOM 722 C CA . ASN A 1 93 ? -19.317 -9.482 0.590 1.00 51.84 93 ASN A CA 1
ATOM 723 C C . ASN A 1 93 ? -18.198 -9.928 1.564 1.00 51.84 93 ASN A C 1
ATOM 725 O O . ASN A 1 93 ? -17.937 -11.122 1.700 1.00 51.84 93 ASN A O 1
ATOM 729 N N . LYS A 1 94 ? -17.453 -8.995 2.172 1.00 63.88 94 LYS A N 1
ATOM 730 C CA . LYS A 1 94 ? -16.291 -9.323 2.997 1.00 63.88 94 LYS A CA 1
ATOM 731 C C . LYS A 1 94 ? -16.731 -9.480 4.448 1.00 63.88 94 LYS A C 1
ATOM 733 O O . LYS A 1 94 ? -17.034 -8.504 5.126 1.00 63.88 94 LYS A O 1
ATOM 738 N N . GLU A 1 95 ? -16.751 -10.723 4.909 1.00 68.19 95 GLU A N 1
ATOM 739 C CA . GLU A 1 95 ? -16.993 -11.065 6.307 1.00 68.19 95 GLU A CA 1
ATOM 740 C C . GLU A 1 95 ? -15.683 -10.960 7.093 1.00 68.19 95 GLU A C 1
ATOM 742 O O . GLU A 1 95 ? -14.679 -11.598 6.761 1.00 68.19 95 GLU A O 1
ATOM 747 N N . PHE A 1 96 ? -15.674 -10.133 8.138 1.00 77.31 96 PHE A N 1
ATOM 748 C CA . PHE A 1 96 ? -14.572 -10.121 9.091 1.00 77.31 96 PHE A CA 1
ATOM 749 C C . PHE A 1 96 ? -14.698 -11.323 10.029 1.00 77.31 96 PHE A C 1
ATOM 751 O O . PHE A 1 96 ? -15.770 -11.598 10.558 1.00 77.31 96 PHE A O 1
ATOM 758 N N . SER A 1 97 ? -13.583 -12.001 10.294 1.00 83.75 97 SER A N 1
ATOM 759 C CA . SER A 1 97 ? -13.511 -13.075 11.287 1.00 83.75 97 SER A CA 1
ATOM 760 C C . SER A 1 97 ? -12.318 -12.856 12.210 1.00 83.75 97 SER A C 1
ATOM 762 O O . SER A 1 97 ? -11.181 -12.733 11.740 1.00 83.75 97 SER A O 1
ATOM 764 N N . PHE A 1 98 ? -12.561 -12.842 13.520 1.00 88.12 98 PHE A N 1
ATOM 765 C CA . PHE A 1 98 ? -11.519 -12.673 14.532 1.00 88.12 98 PHE A CA 1
ATOM 766 C C . PHE A 1 98 ? -11.527 -13.846 15.522 1.00 88.12 98 PHE A C 1
ATOM 768 O O . PHE A 1 98 ? -12.564 -14.163 16.108 1.00 88.12 98 PHE A O 1
ATOM 775 N N . ASP A 1 99 ? -10.362 -14.442 15.781 1.00 91.56 99 ASP A N 1
ATOM 776 C CA . ASP A 1 99 ? -10.208 -15.493 16.802 1.00 91.56 99 ASP A CA 1
ATOM 777 C C . ASP A 1 99 ? -10.108 -14.907 18.219 1.00 91.56 99 ASP A C 1
ATOM 779 O O . ASP A 1 99 ? -10.323 -15.595 19.221 1.00 91.56 99 ASP A O 1
ATOM 783 N N . ALA A 1 100 ? -9.709 -13.637 18.308 1.00 93.50 100 ALA A N 1
ATOM 784 C CA . ALA A 1 100 ? -9.585 -12.897 19.552 1.00 93.50 100 ALA A CA 1
ATOM 785 C C . ALA A 1 100 ? -9.794 -11.399 19.324 1.00 93.50 100 ALA A C 1
ATOM 787 O O . ALA A 1 100 ? -9.312 -10.834 18.337 1.00 93.50 100 ALA A O 1
ATOM 788 N N . ILE A 1 101 ? -10.434 -10.750 20.293 1.00 93.44 101 ILE A N 1
ATOM 789 C CA . ILE A 1 101 ? -10.428 -9.297 20.441 1.00 93.44 101 ILE A CA 1
ATOM 790 C C . ILE A 1 101 ? -9.466 -8.962 21.575 1.00 93.44 101 ILE A C 1
ATOM 792 O O . ILE A 1 101 ? -9.595 -9.462 22.686 1.00 93.44 101 ILE A O 1
ATOM 796 N N . ILE A 1 102 ? -8.491 -8.114 21.300 1.00 93.81 102 ILE A N 1
ATOM 797 C CA . ILE A 1 102 ? -7.476 -7.663 22.244 1.00 93.81 102 ILE A CA 1
ATOM 798 C C . ILE A 1 102 ? -7.704 -6.171 22.436 1.00 93.81 102 ILE A C 1
ATOM 800 O O . ILE A 1 102 ? -7.796 -5.440 21.456 1.00 93.81 102 ILE A O 1
ATOM 804 N N . THR A 1 103 ? -7.816 -5.696 23.671 1.00 92.12 103 THR A N 1
ATOM 805 C CA . THR A 1 103 ? -8.184 -4.297 23.911 1.00 92.12 103 THR A CA 1
ATOM 806 C C . THR A 1 103 ? -7.552 -3.718 25.166 1.00 92.12 103 THR A C 1
ATOM 808 O O . THR A 1 103 ? -7.302 -4.442 26.124 1.00 92.12 103 THR A O 1
ATOM 811 N N . ASN A 1 104 ? -7.297 -2.410 25.169 1.00 89.25 104 ASN A N 1
ATOM 812 C CA . ASN A 1 104 ? -6.946 -1.656 26.375 1.00 89.25 104 ASN A CA 1
ATOM 813 C C . ASN A 1 104 ? -8.167 -0.964 27.014 1.00 89.25 104 ASN A C 1
ATOM 815 O O . ASN A 1 104 ? -7.997 -0.180 27.940 1.00 89.25 104 ASN A O 1
ATOM 819 N N . TYR A 1 105 ? -9.385 -1.220 26.523 1.00 86.31 105 TYR A N 1
ATOM 820 C CA . TYR A 1 105 ? -10.591 -0.617 27.076 1.00 86.31 105 TYR A CA 1
ATOM 821 C C . TYR A 1 105 ? -10.963 -1.234 28.428 1.00 86.31 105 TYR A C 1
ATOM 823 O O . TYR A 1 105 ? -11.237 -2.436 28.546 1.00 86.31 105 TYR A O 1
ATOM 831 N N . ASP A 1 106 ? -11.015 -0.386 29.448 1.00 78.31 106 ASP A N 1
ATOM 832 C CA . ASP A 1 106 ? -11.355 -0.737 30.825 1.00 78.31 106 ASP A CA 1
ATOM 833 C C . ASP A 1 106 ? -12.796 -0.363 31.215 1.00 78.31 106 ASP A C 1
ATOM 835 O O . ASP A 1 106 ? -13.276 -0.814 32.255 1.00 78.31 106 ASP A O 1
ATOM 839 N N . GLY A 1 107 ? -13.510 0.392 30.375 1.00 73.75 107 GLY A N 1
ATOM 840 C CA . GLY A 1 107 ? -14.846 0.897 30.682 1.00 73.75 107 GLY A CA 1
ATOM 841 C C . GLY A 1 107 ? -15.963 -0.159 30.712 1.00 73.75 107 GLY A C 1
ATOM 842 O O . GLY A 1 107 ? -15.796 -1.324 30.351 1.00 73.75 107 GLY A O 1
ATOM 843 N N . ASN A 1 108 ? -17.153 0.288 31.128 1.00 64.25 108 ASN A N 1
ATOM 844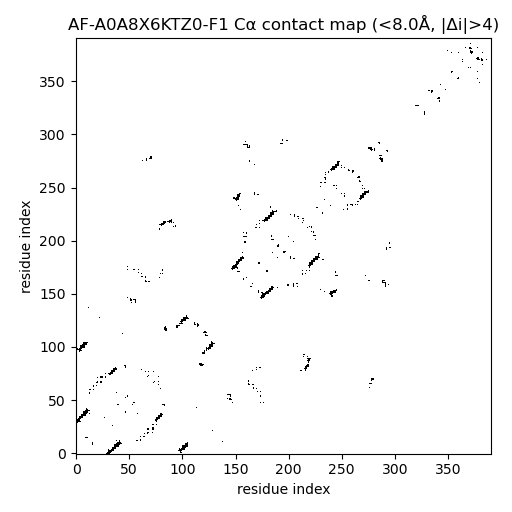 C CA . ASN A 1 108 ? -18.320 -0.569 31.393 1.00 64.25 108 ASN A CA 1
ATOM 845 C C . ASN A 1 108 ? -19.067 -1.055 30.134 1.00 64.25 108 ASN A C 1
ATOM 847 O O . ASN A 1 108 ? -20.032 -1.810 30.253 1.00 64.25 108 ASN A O 1
ATOM 851 N N . LYS A 1 109 ? -18.694 -0.597 28.932 1.00 71.00 109 LYS A N 1
ATOM 852 C CA . LYS A 1 109 ? -19.416 -0.938 27.696 1.00 71.00 109 LYS A CA 1
ATOM 853 C C . LYS A 1 109 ? -19.060 -2.334 27.181 1.00 71.00 109 LYS A C 1
ATOM 855 O O . LYS A 1 109 ? -17.933 -2.802 27.327 1.00 71.00 109 LYS A O 1
ATOM 860 N N . ASN A 1 110 ? -20.027 -2.978 26.522 1.00 81.94 110 ASN A N 1
ATOM 861 C CA . ASN A 1 110 ? -19.852 -4.309 25.952 1.00 81.94 110 ASN A CA 1
ATOM 862 C C . ASN A 1 110 ? -19.102 -4.246 24.606 1.00 81.94 110 ASN A C 1
ATOM 864 O O . ASN A 1 110 ? -19.673 -3.882 23.579 1.00 81.94 110 ASN A O 1
ATOM 868 N N . ILE A 1 111 ? -17.826 -4.635 24.624 1.00 86.31 111 ILE A N 1
ATOM 869 C CA . ILE A 1 111 ? -16.960 -4.724 23.438 1.00 86.31 111 ILE A CA 1
ATOM 870 C C . ILE A 1 111 ? -17.543 -5.673 22.384 1.00 86.31 111 ILE A C 1
ATOM 872 O O . ILE A 1 111 ? -17.465 -5.366 21.198 1.00 86.31 111 ILE A O 1
ATOM 876 N N . SER A 1 112 ? -18.162 -6.788 22.790 1.00 85.56 112 SER A N 1
ATOM 877 C CA . SER A 1 112 ? -18.777 -7.728 21.845 1.00 85.56 112 SER A CA 1
ATOM 878 C C . SER A 1 112 ? -19.873 -7.054 21.026 1.00 85.56 112 SER A C 1
ATOM 880 O O . SER A 1 112 ? -19.904 -7.223 19.815 1.00 85.56 112 SER A O 1
ATOM 882 N N . SER A 1 113 ? -20.708 -6.226 21.665 1.00 84.31 113 SER A N 1
ATOM 883 C CA . SER A 1 113 ? -21.778 -5.494 20.976 1.00 84.31 113 SER A CA 1
ATOM 884 C C . SER A 1 113 ? -21.226 -4.468 19.984 1.00 84.31 113 SER A C 1
ATOM 886 O O . SER A 1 113 ? -21.747 -4.357 18.879 1.00 84.31 113 SER A O 1
ATOM 888 N N . TYR A 1 114 ? -20.141 -3.765 20.334 1.00 84.31 114 TYR A N 1
ATOM 889 C CA . TYR A 1 114 ? -19.471 -2.847 19.406 1.00 84.31 114 TYR A CA 1
ATOM 890 C C . TYR A 1 114 ? -18.931 -3.584 18.170 1.00 84.31 114 TYR A C 1
ATOM 892 O O . TYR A 1 114 ? -19.115 -3.116 17.045 1.00 84.31 114 TYR A O 1
ATOM 900 N N . VAL A 1 115 ? -18.274 -4.734 18.370 1.00 85.25 115 VAL A N 1
ATOM 901 C CA . VAL A 1 115 ? -17.697 -5.514 17.264 1.00 85.25 115 VAL A CA 1
ATOM 902 C C . VAL A 1 115 ? -18.790 -6.115 16.380 1.00 85.25 115 VAL A C 1
ATOM 904 O O . VAL A 1 115 ? -18.670 -6.060 15.159 1.00 85.25 115 VAL A O 1
ATOM 907 N N . GLU A 1 116 ? -19.875 -6.609 16.973 1.00 83.81 116 GLU A N 1
ATOM 908 C CA . GLU A 1 116 ? -21.036 -7.112 16.236 1.00 83.81 116 GLU A CA 1
ATOM 909 C C . GLU A 1 116 ? -21.665 -6.016 15.364 1.00 83.81 116 GLU A C 1
ATOM 911 O O . GLU A 1 116 ? -21.883 -6.233 14.177 1.00 83.81 116 GLU A O 1
ATOM 916 N N . GLN A 1 117 ? -21.865 -4.812 15.909 1.00 80.50 117 GLN A N 1
ATOM 917 C CA . GLN A 1 117 ? -22.426 -3.674 15.169 1.00 80.50 117 GLN A CA 1
ATOM 918 C C . GLN A 1 117 ? -21.523 -3.209 14.016 1.00 80.50 117 GLN A C 1
ATOM 920 O O . GLN A 1 117 ? -21.988 -3.010 12.896 1.00 80.50 117 GLN A O 1
ATOM 925 N N . ASN A 1 118 ? -20.215 -3.076 14.260 1.00 79.44 118 ASN A N 1
ATOM 926 C CA . ASN A 1 118 ? -19.298 -2.475 13.285 1.00 79.44 118 ASN A CA 1
ATOM 927 C C . ASN A 1 118 ? -18.762 -3.461 12.243 1.00 79.44 118 ASN A C 1
ATOM 929 O O . ASN A 1 118 ? -18.403 -3.042 11.141 1.00 79.44 118 ASN A O 1
ATOM 933 N N . PHE A 1 119 ? -18.686 -4.750 12.584 1.00 81.38 119 PHE A N 1
ATOM 934 C CA . PHE A 1 119 ? -18.049 -5.774 11.753 1.00 81.38 119 PHE A CA 1
ATOM 935 C C . PHE A 1 119 ? -18.955 -6.973 11.451 1.00 81.38 119 PHE A C 1
ATOM 937 O O . PHE A 1 119 ? -18.533 -7.861 10.715 1.00 81.38 119 PHE A O 1
ATOM 944 N N . GLY A 1 120 ? -20.182 -7.014 11.985 1.00 78.94 120 GLY A N 1
ATOM 945 C CA . GLY A 1 120 ? -21.121 -8.119 11.765 1.00 78.94 120 GLY A CA 1
ATOM 946 C C . GLY A 1 120 ? -20.665 -9.443 12.381 1.00 78.94 120 GLY A C 1
ATOM 947 O O . GLY A 1 120 ? -21.077 -10.501 11.918 1.00 78.94 120 GLY A O 1
ATOM 948 N N . TYR A 1 121 ? -19.777 -9.401 13.381 1.00 78.44 121 TYR A N 1
ATOM 949 C CA . TYR A 1 121 ? -19.131 -10.593 13.927 1.00 78.44 121 TYR A CA 1
ATOM 950 C C . TYR A 1 121 ? -19.143 -10.620 15.455 1.00 78.44 121 TYR A C 1
ATOM 952 O O . TYR A 1 121 ? -18.716 -9.674 16.117 1.00 78.44 121 TYR A O 1
ATOM 960 N N . CYS A 1 122 ? -19.544 -11.758 16.018 1.00 79.94 122 CYS A N 1
ATOM 961 C CA . CYS A 1 122 ? -19.501 -12.010 17.453 1.00 79.94 122 CYS A CA 1
ATOM 962 C C . CYS A 1 122 ? -18.252 -12.811 17.819 1.00 79.94 122 CYS A C 1
ATOM 964 O O . CYS A 1 122 ? -18.119 -13.980 17.462 1.00 79.94 122 CYS A O 1
ATOM 966 N N . CYS A 1 123 ? -17.350 -12.202 18.588 1.00 81.62 123 CYS A N 1
ATOM 967 C CA . CYS A 1 123 ? -16.213 -12.898 19.185 1.00 81.62 123 CYS A CA 1
ATOM 968 C C . CYS A 1 123 ? -16.358 -12.927 20.710 1.00 81.62 123 CYS A C 1
ATOM 970 O O . CYS A 1 123 ? -16.500 -11.885 21.352 1.00 81.62 123 CYS A O 1
ATOM 972 N N . ASN A 1 124 ? -16.267 -14.126 21.288 1.00 81.94 124 ASN A N 1
ATOM 973 C CA . ASN A 1 124 ? -16.366 -14.331 22.738 1.00 81.94 124 ASN A CA 1
ATOM 974 C C . ASN A 1 124 ? -15.007 -14.251 23.448 1.00 81.94 124 ASN A C 1
ATOM 976 O O . ASN A 1 124 ? -14.942 -14.118 24.667 1.00 81.94 124 ASN A O 1
ATOM 980 N N . ASN A 1 125 ? -13.908 -14.350 22.699 1.00 90.94 125 ASN A N 1
ATOM 981 C CA . ASN A 1 125 ? -12.564 -14.369 23.255 1.00 90.94 125 ASN A CA 1
ATOM 982 C C . ASN A 1 125 ? -11.995 -12.945 23.336 1.00 90.94 125 ASN A C 1
ATOM 984 O O . ASN A 1 125 ? -11.325 -12.477 22.414 1.00 90.94 125 ASN A O 1
ATOM 988 N N . ILE A 1 126 ? -12.293 -12.258 24.441 1.00 90.81 126 ILE A N 1
ATOM 989 C CA . ILE A 1 126 ? -11.836 -10.891 24.707 1.00 90.81 126 ILE A CA 1
ATOM 990 C C . ILE A 1 126 ? -10.682 -10.911 25.708 1.00 90.81 126 ILE A C 1
ATOM 992 O O . ILE A 1 126 ? -10.808 -11.428 26.817 1.00 90.81 126 ILE A O 1
ATOM 996 N N . ILE A 1 127 ? -9.568 -10.288 25.335 1.00 91.88 127 ILE A N 1
ATOM 997 C CA . ILE A 1 127 ? -8.362 -10.171 26.148 1.00 91.88 127 ILE A CA 1
ATOM 998 C C . ILE A 1 127 ? -8.126 -8.700 26.468 1.00 91.88 127 ILE A C 1
ATOM 1000 O O . ILE A 1 127 ? -7.870 -7.890 25.575 1.00 91.88 127 ILE A O 1
ATOM 1004 N N . LYS A 1 128 ? -8.172 -8.364 27.756 1.00 90.00 128 LYS A N 1
ATOM 1005 C CA . LYS A 1 128 ? -7.827 -7.028 28.240 1.00 90.00 128 LYS A CA 1
ATOM 1006 C C . LYS A 1 128 ? -6.321 -6.912 28.458 1.00 90.00 128 LYS A C 1
ATOM 1008 O O . LYS A 1 128 ? -5.698 -7.799 29.039 1.00 90.00 128 LYS A O 1
ATOM 1013 N N . LEU A 1 129 ? -5.742 -5.829 27.960 1.00 88.31 129 LEU A N 1
ATOM 1014 C CA . LEU A 1 129 ? -4.352 -5.458 28.175 1.00 88.31 129 LEU A CA 1
ATOM 1015 C C . LEU A 1 129 ? -4.251 -4.658 29.474 1.00 88.31 129 LEU A C 1
ATOM 1017 O O . LEU A 1 129 ? -5.015 -3.719 29.679 1.00 88.31 129 LEU A O 1
ATOM 1021 N N . ASP A 1 130 ? -3.289 -5.014 30.325 1.00 74.38 130 ASP A N 1
ATOM 1022 C CA . ASP A 1 130 ? -2.962 -4.233 31.519 1.00 74.38 130 ASP A CA 1
ATOM 1023 C C . ASP A 1 130 ? -2.302 -2.916 31.102 1.00 74.38 130 ASP A C 1
ATOM 1025 O O . ASP A 1 130 ? -1.095 -2.849 30.844 1.00 74.38 130 ASP A O 1
ATOM 1029 N N . ASP A 1 131 ? -3.104 -1.861 31.037 1.00 69.12 131 ASP A N 1
ATOM 1030 C CA . ASP A 1 131 ? -2.646 -0.512 30.749 1.00 69.12 131 ASP A CA 1
ATOM 1031 C C . ASP A 1 131 ? -2.626 0.289 32.051 1.00 69.12 131 ASP A C 1
ATOM 1033 O O . ASP A 1 131 ? -3.616 0.879 32.476 1.00 69.12 131 ASP A O 1
ATOM 1037 N N . LYS A 1 132 ? -1.488 0.282 32.753 1.00 57.75 132 LYS A N 1
ATOM 1038 C CA . LYS A 1 132 ? -1.276 1.183 33.896 1.00 57.75 132 LYS A CA 1
ATOM 1039 C C . LYS A 1 132 ? -1.062 2.603 33.362 1.00 57.75 132 LYS A C 1
ATOM 1041 O O . LYS A 1 132 ? 0.071 3.084 33.315 1.00 57.75 132 LYS A O 1
ATOM 1046 N N . SER A 1 133 ? -2.121 3.257 32.896 1.00 54.09 133 SER A N 1
ATOM 1047 C CA . SER A 1 133 ? -2.049 4.621 32.378 1.00 54.09 133 SER A CA 1
ATOM 1048 C C . SER A 1 133 ? -1.860 5.618 33.521 1.00 54.09 133 SER A C 1
ATOM 1050 O O . SER A 1 133 ? -2.681 5.713 34.431 1.00 54.09 133 SER A O 1
ATOM 1052 N N . THR A 1 134 ? -0.774 6.388 33.471 1.00 42.03 134 THR A N 1
ATOM 1053 C CA . THR A 1 134 ? -0.652 7.640 34.228 1.00 42.03 134 THR A CA 1
ATOM 1054 C C . THR A 1 134 ? -1.536 8.687 33.540 1.00 42.03 134 THR A C 1
ATOM 1056 O O . THR A 1 134 ? -1.462 8.775 32.311 1.00 42.03 134 THR A O 1
ATOM 1059 N N . PRO A 1 135 ? -2.345 9.486 34.260 1.00 42.38 135 PRO A N 1
ATOM 1060 C CA . PRO A 1 135 ? -3.119 10.556 33.640 1.00 42.38 135 PRO A CA 1
ATOM 1061 C C . PRO A 1 135 ? -2.152 11.555 33.002 1.00 42.38 135 PRO A C 1
ATOM 1063 O O . PRO A 1 135 ? -1.242 12.052 33.668 1.00 42.38 135 PRO A O 1
ATOM 1066 N N . ARG A 1 136 ? -2.306 11.815 31.706 1.00 54.34 136 ARG A N 1
ATOM 1067 C CA . ARG A 1 136 ? -1.562 12.856 30.994 1.00 54.34 136 ARG A CA 1
ATOM 1068 C C . ARG A 1 136 ? -2.566 13.669 30.194 1.00 54.34 136 ARG A C 1
ATOM 1070 O O . ARG A 1 136 ? -3.315 13.101 29.405 1.00 54.34 136 ARG A O 1
ATOM 1077 N N . GLU A 1 137 ? -2.598 14.968 30.455 1.00 48.31 137 GLU A N 1
ATOM 1078 C CA . GLU A 1 137 ? -3.491 15.913 29.788 1.00 48.31 137 GLU A CA 1
ATOM 1079 C C . GLU A 1 137 ? -3.198 15.977 28.280 1.00 48.31 137 GLU A C 1
ATOM 1081 O O . GLU A 1 137 ? -2.043 15.892 27.843 1.00 48.31 137 GLU A O 1
ATOM 1086 N N . GLU A 1 138 ? -4.253 16.116 27.472 1.00 49.53 138 GLU A N 1
ATOM 1087 C CA . GLU A 1 138 ? -4.119 16.422 26.049 1.00 49.53 138 GLU A CA 1
ATOM 1088 C C . GLU A 1 138 ? -3.596 17.857 25.906 1.00 49.53 138 GLU A C 1
ATOM 1090 O O . GLU A 1 138 ? -4.319 18.821 26.128 1.00 49.53 138 GLU A O 1
ATOM 1095 N N . LEU A 1 139 ? -2.330 18.016 25.515 1.00 44.69 139 LEU A N 1
ATOM 1096 C CA . LEU A 1 139 ? -1.872 19.290 24.963 1.00 44.69 139 LEU A CA 1
ATOM 1097 C C . LEU A 1 139 ? -2.479 19.443 23.565 1.00 44.69 139 LEU A C 1
ATOM 1099 O O . LEU A 1 139 ? -2.206 18.623 22.680 1.00 44.69 139 LEU A O 1
ATOM 1103 N N . GLU A 1 140 ? -3.293 20.483 23.385 1.00 46.66 140 GLU A N 1
ATOM 1104 C CA . GLU A 1 140 ? -3.839 20.900 22.095 1.00 46.66 140 GLU A CA 1
ATOM 1105 C C . GLU A 1 140 ? -2.688 21.090 21.099 1.00 46.66 140 GLU A C 1
ATOM 1107 O O . GLU A 1 140 ? -1.801 21.925 21.279 1.00 46.66 140 GLU A O 1
ATOM 1112 N N . SER A 1 141 ? -2.665 20.266 20.053 1.00 52.16 141 SER A N 1
ATOM 1113 C CA . SER A 1 141 ? -1.806 20.518 18.897 1.00 52.16 141 SER A CA 1
ATOM 1114 C C . SER A 1 141 ? -2.614 21.331 17.896 1.00 52.16 141 SER A C 1
ATOM 1116 O O . SER A 1 141 ? -3.810 21.107 17.743 1.00 52.16 141 SER A O 1
ATOM 1118 N N . ASN A 1 142 ? -1.975 22.291 17.226 1.00 46.19 142 ASN A N 1
ATOM 1119 C CA . ASN A 1 142 ? -2.600 23.046 16.143 1.00 46.19 142 ASN A CA 1
ATOM 1120 C C . ASN A 1 142 ? -2.963 22.075 15.012 1.00 46.19 142 ASN A C 1
ATOM 1122 O O . ASN A 1 142 ? -2.111 21.705 14.201 1.00 46.19 142 ASN A O 1
ATOM 1126 N N . PHE A 1 143 ? -4.211 21.613 14.999 1.00 56.19 143 PHE A N 1
ATOM 1127 C CA . PHE A 1 143 ? -4.710 20.708 13.977 1.00 56.19 143 PHE A CA 1
ATOM 1128 C C . PHE A 1 143 ? -5.036 21.515 12.722 1.00 56.19 143 PHE A C 1
ATOM 1130 O O . PHE A 1 143 ? -5.836 22.448 12.751 1.00 56.19 143 PHE A O 1
ATOM 1137 N N . TYR A 1 144 ? -4.402 21.153 11.610 1.00 60.72 144 TYR A N 1
ATOM 1138 C CA . TYR A 1 144 ? -4.784 21.656 10.298 1.00 60.72 144 TYR A CA 1
ATOM 1139 C C . TYR A 1 144 ? -6.120 21.033 9.886 1.00 60.72 144 TYR A C 1
ATOM 1141 O O . TYR A 1 144 ? -6.382 19.863 10.167 1.00 60.72 144 TYR A O 1
ATOM 1149 N N . GLU A 1 145 ? -6.959 21.805 9.199 1.00 71.69 145 GLU A N 1
ATOM 1150 C CA . GLU A 1 145 ? -8.240 21.326 8.687 1.00 71.69 145 GLU A CA 1
ATOM 1151 C C . GLU A 1 145 ? -8.032 20.128 7.743 1.00 71.69 145 GLU A C 1
ATOM 1153 O O . GLU A 1 145 ? -7.376 20.225 6.699 1.00 71.69 145 GLU A O 1
ATOM 1158 N N . PHE A 1 146 ? -8.575 18.964 8.112 1.00 87.56 146 PHE A N 1
ATOM 1159 C CA . PHE A 1 146 ? -8.481 17.774 7.278 1.00 87.56 146 PHE A CA 1
ATOM 1160 C C . PHE A 1 146 ? -9.534 17.816 6.175 1.00 87.56 146 PHE A C 1
ATOM 1162 O O . PHE A 1 146 ? -10.719 17.598 6.413 1.00 87.56 146 PHE A O 1
ATOM 1169 N N . LYS A 1 147 ? -9.085 18.043 4.942 1.00 91.88 147 LYS A N 1
ATOM 1170 C CA . LYS A 1 147 ? -9.952 18.019 3.761 1.00 91.88 147 LYS A CA 1
ATOM 1171 C C . LYS A 1 147 ? -10.037 16.627 3.131 1.00 91.88 147 LYS A C 1
ATOM 1173 O O . LYS A 1 147 ? -8.999 15.982 2.938 1.00 91.88 147 LYS A O 1
ATOM 1178 N N . THR A 1 148 ? -11.256 16.222 2.778 1.00 94.31 148 THR A N 1
ATOM 1179 C CA . THR A 1 148 ? -11.585 15.039 1.967 1.00 94.31 148 THR A CA 1
ATOM 1180 C C . THR A 1 148 ? -12.028 15.446 0.558 1.00 94.31 148 THR A C 1
ATOM 1182 O O . THR A 1 148 ? -12.313 16.615 0.286 1.00 94.31 148 THR A O 1
ATOM 1185 N N . TYR A 1 149 ? -12.045 14.476 -0.351 1.00 95.50 149 TYR A N 1
ATOM 1186 C CA . TYR A 1 149 ? -12.309 14.636 -1.776 1.00 95.50 149 TYR A CA 1
ATOM 1187 C C . TYR A 1 149 ? -13.197 13.501 -2.275 1.00 95.50 149 TYR A C 1
ATOM 1189 O O . TYR A 1 149 ? -13.088 12.378 -1.781 1.00 95.50 149 TYR A O 1
ATOM 1197 N N . LYS A 1 150 ? -14.050 13.774 -3.265 1.00 95.38 150 LYS A N 1
ATOM 1198 C CA . LYS A 1 150 ? -15.014 12.795 -3.773 1.00 95.38 150 LYS A CA 1
ATOM 1199 C C . LYS A 1 150 ? -14.294 11.616 -4.418 1.00 95.38 150 LYS A C 1
ATOM 1201 O O . LYS A 1 150 ? -14.497 10.471 -4.007 1.00 95.38 150 LYS A O 1
ATOM 1206 N N . THR A 1 151 ? -13.395 11.921 -5.351 1.00 97.56 151 THR A N 1
ATOM 1207 C CA . THR A 1 151 ? -12.553 10.926 -6.018 1.00 97.56 151 THR A CA 1
ATOM 1208 C C . THR A 1 151 ? -11.086 11.227 -5.765 1.00 97.56 151 THR A C 1
ATOM 1210 O O . THR A 1 151 ? -10.561 12.274 -6.156 1.00 97.56 151 THR A O 1
ATOM 1213 N N . VAL A 1 152 ? -10.401 10.271 -5.148 1.00 98.38 152 VAL A N 1
ATOM 1214 C CA . VAL A 1 152 ? -8.951 10.310 -4.955 1.00 98.38 152 VAL A CA 1
ATOM 1215 C C . VAL A 1 152 ? -8.292 9.335 -5.920 1.00 98.38 152 VAL A C 1
ATOM 1217 O O . VAL A 1 152 ? -8.827 8.265 -6.201 1.00 98.38 152 VAL A O 1
ATOM 1220 N N . CYS A 1 153 ? -7.118 9.696 -6.422 1.00 98.25 153 CYS A N 1
ATOM 1221 C CA . CYS A 1 153 ? -6.283 8.830 -7.237 1.00 98.25 153 CYS A CA 1
ATOM 1222 C C . CYS A 1 153 ? -4.892 8.692 -6.614 1.00 98.25 153 CYS A C 1
ATOM 1224 O O . CYS A 1 153 ? -4.379 9.616 -5.984 1.00 98.25 153 CYS A O 1
ATOM 1226 N N . LEU A 1 154 ? -4.251 7.550 -6.834 1.00 98.12 154 LEU A N 1
ATOM 1227 C CA . LEU A 1 154 ? -2.821 7.358 -6.604 1.00 98.12 154 LEU A CA 1
ATOM 1228 C C . LEU A 1 154 ? -2.263 6.320 -7.576 1.00 98.12 154 LEU A C 1
ATOM 1230 O O . LEU A 1 154 ? -3.004 5.523 -8.149 1.00 98.12 154 LEU A O 1
ATOM 1234 N N . GLY A 1 155 ? -0.947 6.326 -7.757 1.00 96.56 155 GLY A N 1
ATOM 1235 C CA . GLY A 1 155 ? -0.255 5.386 -8.631 1.00 96.56 155 GLY A CA 1
ATOM 1236 C C . GLY A 1 155 ? 0.991 4.818 -7.970 1.00 96.56 155 GLY A C 1
ATOM 1237 O O . GLY A 1 155 ? 1.642 5.478 -7.162 1.00 96.56 155 GLY A O 1
ATOM 1238 N N . GLY A 1 156 ? 1.342 3.586 -8.320 1.00 95.69 156 GLY A N 1
ATOM 1239 C CA . GLY A 1 156 ? 2.520 2.932 -7.774 1.00 95.69 156 GLY A CA 1
ATOM 1240 C C . GLY A 1 156 ? 2.748 1.544 -8.347 1.00 95.69 156 GLY A C 1
ATOM 1241 O O . GLY A 1 156 ? 1.943 0.997 -9.093 1.00 95.69 156 GLY A O 1
ATOM 1242 N N . THR A 1 157 ? 3.883 0.947 -7.991 1.00 95.62 157 THR A N 1
ATOM 1243 C CA . THR A 1 157 ? 4.174 -0.433 -8.396 1.00 95.62 157 THR A CA 1
ATOM 1244 C C . THR A 1 157 ? 3.449 -1.441 -7.511 1.00 95.62 157 THR A C 1
ATOM 1246 O O . THR A 1 157 ? 3.040 -2.473 -8.017 1.00 95.62 157 THR A O 1
ATOM 1249 N N . PHE A 1 158 ? 3.277 -1.171 -6.214 1.00 97.19 158 PHE A N 1
ATOM 1250 C CA . PHE A 1 158 ? 2.619 -2.086 -5.266 1.00 97.19 158 PHE A CA 1
ATOM 1251 C C . PHE A 1 158 ? 3.179 -3.518 -5.255 1.00 97.19 158 PHE A C 1
ATOM 1253 O O . PHE A 1 158 ? 2.477 -4.464 -4.920 1.00 97.19 158 PHE A O 1
ATOM 1260 N N . ASP A 1 159 ? 4.460 -3.678 -5.592 1.00 97.44 159 ASP A N 1
ATOM 1261 C CA . ASP A 1 159 ? 5.149 -4.965 -5.522 1.00 97.44 159 ASP A CA 1
ATOM 1262 C C . ASP A 1 159 ? 5.343 -5.383 -4.062 1.00 97.44 159 ASP A C 1
ATOM 1264 O O . ASP A 1 159 ? 5.878 -4.603 -3.260 1.00 97.44 159 ASP A O 1
ATOM 1268 N N . ARG A 1 160 ? 4.903 -6.598 -3.714 1.00 94.62 160 ARG A N 1
ATOM 1269 C CA . ARG A 1 160 ? 5.057 -7.206 -2.386 1.00 94.62 160 ARG A CA 1
ATOM 1270 C C . ARG A 1 160 ? 4.576 -6.285 -1.279 1.00 94.62 160 ARG A C 1
ATOM 1272 O O . ARG A 1 160 ? 5.369 -5.877 -0.418 1.00 94.62 160 ARG A O 1
ATOM 1279 N N . LEU A 1 161 ? 3.285 -5.940 -1.329 1.00 96.31 161 LEU A N 1
ATOM 1280 C CA . LEU A 1 161 ? 2.620 -4.960 -0.464 1.00 96.31 161 LEU A CA 1
ATOM 1281 C C . LEU A 1 161 ? 3.252 -4.890 0.942 1.00 96.31 161 LEU A C 1
ATOM 1283 O O . LEU A 1 161 ? 3.292 -5.863 1.696 1.00 96.31 161 LEU A O 1
ATOM 1287 N N . HIS A 1 162 ? 3.833 -3.737 1.273 1.00 94.69 162 HIS A N 1
ATOM 1288 C CA . HIS A 1 162 ? 4.590 -3.509 2.505 1.00 94.69 162 HIS A CA 1
ATOM 1289 C C . HIS A 1 162 ? 4.046 -2.303 3.260 1.00 94.69 162 HIS A C 1
ATOM 1291 O O . HIS A 1 162 ? 3.241 -1.546 2.727 1.00 94.69 162 HIS A O 1
ATOM 1297 N N . ASN A 1 163 ? 4.504 -2.096 4.494 1.00 95.94 163 ASN A N 1
ATOM 1298 C CA . ASN A 1 163 ? 3.969 -1.049 5.370 1.00 95.94 163 ASN A CA 1
ATOM 1299 C C . ASN A 1 163 ? 4.105 0.372 4.784 1.00 95.94 163 ASN A C 1
ATOM 1301 O O . ASN A 1 163 ? 3.210 1.186 4.971 1.00 95.94 163 ASN A O 1
ATOM 1305 N N . GLY A 1 164 ? 5.144 0.635 3.983 1.00 95.25 164 GLY A N 1
ATOM 1306 C CA . GLY A 1 164 ? 5.243 1.845 3.148 1.00 95.25 164 GLY A CA 1
ATOM 1307 C C . GLY A 1 164 ? 4.059 2.035 2.185 1.00 95.25 164 GLY A C 1
ATOM 1308 O O . GLY A 1 164 ? 3.423 3.085 2.196 1.00 95.25 164 GLY A O 1
ATOM 1309 N N . HIS A 1 165 ? 3.698 1.005 1.408 1.00 97.44 165 HIS A N 1
ATOM 1310 C CA . HIS A 1 165 ? 2.497 1.042 0.563 1.00 97.44 165 HIS A CA 1
ATOM 1311 C C . HIS A 1 165 ? 1.213 1.173 1.385 1.00 97.44 165 HIS A C 1
ATOM 1313 O O . HIS A 1 165 ? 0.312 1.907 0.991 1.00 97.44 165 HIS A O 1
ATOM 1319 N N . LYS A 1 166 ? 1.123 0.482 2.528 1.00 97.94 166 LYS A N 1
ATOM 1320 C CA . LYS A 1 166 ? -0.067 0.534 3.382 1.00 97.94 166 LYS A CA 1
ATOM 1321 C C . LYS A 1 166 ? -0.326 1.935 3.916 1.00 97.94 166 LYS A C 1
ATOM 1323 O O . LYS A 1 166 ? -1.485 2.320 3.955 1.00 97.94 166 LYS A O 1
ATOM 1328 N N . VAL A 1 167 ? 0.707 2.704 4.268 1.00 97.56 167 VAL A N 1
ATOM 1329 C CA . VAL A 1 167 ? 0.540 4.122 4.630 1.00 97.56 167 VAL A CA 1
ATOM 1330 C C . VAL A 1 167 ? -0.003 4.925 3.456 1.00 97.56 167 VAL A C 1
ATOM 1332 O O . VAL A 1 167 ? -1.018 5.587 3.622 1.00 97.56 167 VAL A O 1
ATOM 1335 N N . LEU A 1 168 ? 0.596 4.808 2.266 1.00 98.06 168 LEU A N 1
ATOM 1336 C CA . LEU A 1 168 ? 0.125 5.519 1.071 1.00 98.06 168 LEU A CA 1
ATOM 1337 C C . LEU A 1 168 ? -1.349 5.224 0.751 1.00 98.06 168 LEU A C 1
ATOM 1339 O O . LEU A 1 168 ? -2.133 6.142 0.523 1.00 98.06 168 LEU A O 1
ATOM 1343 N N . LEU A 1 169 ? -1.726 3.945 0.765 1.00 98.50 169 LEU A N 1
ATOM 1344 C CA . LEU A 1 169 ? -3.097 3.504 0.508 1.00 98.50 169 LEU A CA 1
ATOM 1345 C C . LEU A 1 169 ? -4.054 3.951 1.622 1.00 98.50 169 LEU A C 1
ATOM 1347 O O . LEU A 1 169 ? -5.148 4.419 1.327 1.00 98.50 169 LEU A O 1
ATOM 1351 N N . SER A 1 170 ? -3.639 3.853 2.889 1.00 97.62 170 SER A N 1
ATOM 1352 C CA . SER A 1 170 ? -4.452 4.275 4.039 1.00 97.62 170 SER A CA 1
ATOM 1353 C C . SER A 1 170 ? -4.716 5.782 4.020 1.00 97.62 170 SER A C 1
ATOM 1355 O O . SER A 1 170 ? -5.852 6.199 4.211 1.00 97.62 170 SER A O 1
ATOM 1357 N N . GLU A 1 171 ? -3.704 6.602 3.720 1.00 96.56 171 GLU A N 1
ATOM 1358 C CA . GLU A 1 171 ? -3.872 8.054 3.576 1.00 96.56 171 GLU A CA 1
ATOM 1359 C C . GLU A 1 171 ? -4.847 8.403 2.454 1.00 96.56 171 GLU A C 1
ATOM 1361 O O . GLU A 1 171 ? -5.722 9.252 2.618 1.00 96.56 171 GLU A O 1
ATOM 1366 N N . ALA A 1 172 ? -4.767 7.704 1.323 1.00 97.81 172 ALA A N 1
ATOM 1367 C CA . ALA A 1 172 ? -5.711 7.924 0.241 1.00 97.81 172 ALA A CA 1
ATOM 1368 C C . ALA A 1 172 ? -7.146 7.519 0.592 1.00 97.81 172 ALA A C 1
ATOM 1370 O O . ALA A 1 172 ? -8.083 8.218 0.210 1.00 97.81 172 ALA A O 1
ATOM 1371 N N . VAL A 1 173 ? -7.323 6.447 1.368 1.00 96.62 173 VAL A N 1
ATOM 1372 C CA . VAL A 1 173 ? -8.630 6.055 1.912 1.00 96.62 173 VAL A CA 1
ATOM 1373 C C . VAL A 1 173 ? -9.183 7.119 2.863 1.00 96.62 173 VAL A C 1
ATOM 1375 O O . VAL A 1 173 ? -10.369 7.442 2.776 1.00 96.62 173 VAL A O 1
ATOM 1378 N N . LEU A 1 174 ? -8.346 7.712 3.724 1.00 94.75 174 LEU A N 1
ATOM 1379 C CA . LEU A 1 174 ? -8.762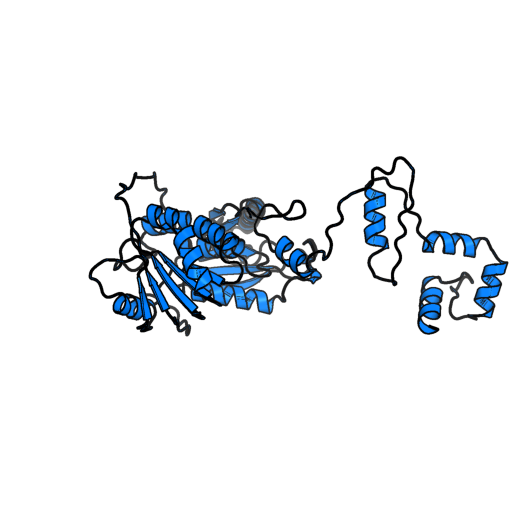 8.823 4.588 1.00 94.75 174 LEU A CA 1
ATOM 1380 C C . LEU A 1 174 ? -9.160 10.065 3.777 1.00 94.75 174 LEU A C 1
ATOM 1382 O O . LEU A 1 174 ? -10.083 10.779 4.161 1.00 94.75 174 LEU A O 1
ATOM 1386 N N . LYS A 1 175 ? -8.481 10.330 2.654 1.00 95.31 175 LYS A N 1
ATOM 1387 C CA . LYS A 1 175 ? -8.776 11.472 1.776 1.00 95.31 175 LYS A CA 1
ATOM 1388 C C . LYS A 1 175 ? -9.997 11.272 0.883 1.00 95.31 175 LYS A C 1
ATOM 1390 O O . LYS A 1 175 ? -10.552 12.275 0.444 1.00 95.31 175 LYS A O 1
ATOM 1395 N N . ALA A 1 176 ? -10.412 10.039 0.611 1.00 95.31 176 ALA A N 1
ATOM 1396 C CA . ALA A 1 176 ? -11.540 9.738 -0.266 1.00 95.31 176 ALA A CA 1
ATOM 1397 C C . ALA A 1 176 ? -12.867 9.696 0.501 1.00 95.31 176 ALA A C 1
ATOM 1399 O O . ALA A 1 176 ? -12.959 9.044 1.541 1.00 95.31 176 ALA A O 1
ATOM 1400 N N . SER A 1 177 ? -13.914 10.327 -0.031 1.00 92.69 177 SER A N 1
ATOM 1401 C CA . SER A 1 177 ? -15.276 10.240 0.511 1.00 92.69 177 SER A CA 1
ATOM 1402 C C . SER A 1 177 ? -16.200 9.316 -0.286 1.00 92.69 177 SER A C 1
ATOM 1404 O O . SER A 1 177 ? -17.136 8.783 0.304 1.00 92.69 177 SER A O 1
ATOM 1406 N N . GLU A 1 178 ? -15.939 9.078 -1.578 1.00 92.62 178 GLU A N 1
ATOM 1407 C CA . GLU A 1 178 ? -16.763 8.183 -2.408 1.00 92.62 178 GLU A CA 1
ATOM 1408 C C . GLU A 1 178 ? -15.952 7.126 -3.165 1.00 92.62 178 GLU A C 1
ATOM 1410 O O . GLU A 1 178 ? -16.305 5.945 -3.130 1.00 92.62 178 GLU A O 1
ATOM 1415 N N . ALA A 1 179 ? -14.878 7.525 -3.852 1.00 95.81 179 ALA A N 1
ATOM 1416 C CA . ALA A 1 179 ? -14.118 6.628 -4.717 1.00 95.81 179 ALA A CA 1
ATOM 1417 C C . ALA A 1 179 ? -12.601 6.798 -4.576 1.00 95.81 179 ALA A C 1
ATOM 1419 O O . ALA A 1 179 ? -12.087 7.909 -4.427 1.00 95.81 179 ALA A O 1
ATOM 1420 N N . LEU A 1 180 ? -11.886 5.678 -4.684 1.00 97.88 180 LEU A N 1
ATOM 1421 C CA . LEU A 1 180 ? -10.431 5.635 -4.759 1.00 97.88 180 LEU A CA 1
ATOM 1422 C C . LEU A 1 180 ? -9.993 4.834 -5.990 1.00 97.88 180 LEU A C 1
ATOM 1424 O O . LEU A 1 180 ? -10.276 3.641 -6.105 1.00 97.88 180 LEU A O 1
ATOM 1428 N N . ILE A 1 181 ? -9.263 5.502 -6.881 1.00 98.50 181 ILE A N 1
ATOM 1429 C CA . ILE A 1 181 ? -8.654 4.909 -8.071 1.00 98.50 181 ILE A CA 1
ATOM 1430 C C . ILE A 1 181 ? -7.175 4.640 -7.781 1.00 98.50 181 ILE A C 1
ATOM 1432 O O . ILE A 1 181 ? -6.435 5.537 -7.370 1.00 98.50 181 ILE A O 1
ATOM 1436 N N . VAL A 1 182 ? -6.724 3.409 -8.010 1.00 98.62 182 VAL A N 1
ATOM 1437 C CA . VAL A 1 182 ? -5.331 3.001 -7.814 1.00 98.62 182 VAL A CA 1
ATOM 1438 C C . VAL A 1 182 ? -4.749 2.470 -9.115 1.00 98.62 182 VAL A C 1
ATOM 1440 O O . VAL A 1 182 ? -5.141 1.415 -9.608 1.00 98.62 182 VAL A O 1
ATOM 1443 N N . GLY A 1 183 ? -3.769 3.190 -9.656 1.00 98.06 183 GLY A N 1
ATOM 1444 C CA . GLY A 1 183 ? -3.005 2.755 -10.818 1.00 98.06 183 GLY A CA 1
ATOM 1445 C C . GLY A 1 183 ? -1.826 1.861 -10.430 1.00 98.06 183 GLY A C 1
ATOM 1446 O O . GLY A 1 183 ? -0.912 2.303 -9.730 1.00 98.06 183 GLY A O 1
ATOM 1447 N N . VAL A 1 184 ? -1.807 0.620 -10.918 1.00 98.19 184 VAL A N 1
ATOM 1448 C CA . VAL A 1 184 ? -0.740 -0.360 -10.671 1.00 98.19 184 VAL A CA 1
ATOM 1449 C C . VAL A 1 184 ? 0.172 -0.465 -11.895 1.00 98.19 184 VAL A C 1
ATOM 1451 O O . VAL A 1 184 ? -0.243 -0.920 -12.958 1.00 98.19 184 VAL A O 1
ATOM 1454 N N . SER A 1 185 ? 1.433 -0.039 -11.773 1.00 96.38 185 SER A N 1
ATOM 1455 C CA . SER A 1 185 ? 2.350 0.038 -12.922 1.00 96.38 185 SER A CA 1
ATOM 1456 C C . SER A 1 185 ? 2.649 -1.328 -13.555 1.00 96.38 185 SER A C 1
ATOM 1458 O O . SER A 1 185 ? 2.895 -2.310 -12.845 1.00 96.38 185 SER A O 1
ATOM 1460 N N . VAL A 1 186 ? 2.708 -1.379 -14.887 1.00 95.31 186 VAL A N 1
ATOM 1461 C CA . VAL A 1 186 ? 3.065 -2.562 -15.687 1.00 95.31 186 VAL A CA 1
ATOM 1462 C C . VAL A 1 186 ? 3.966 -2.181 -16.874 1.00 95.31 186 VAL A C 1
ATOM 1464 O O . VAL A 1 186 ? 4.138 -1.004 -17.201 1.00 95.31 186 VAL A O 1
ATOM 1467 N N . GLY A 1 187 ? 4.570 -3.186 -17.510 1.00 91.81 187 GLY A N 1
ATOM 1468 C CA . GLY A 1 187 ? 5.369 -3.030 -18.726 1.00 91.81 187 GLY A CA 1
ATOM 1469 C C . GLY A 1 187 ? 6.745 -2.401 -18.497 1.00 91.81 187 GLY A C 1
ATOM 1470 O O . GLY A 1 187 ? 7.367 -2.577 -17.449 1.00 91.81 187 GLY A O 1
ATOM 1471 N N . ASP A 1 188 ? 7.237 -1.669 -19.499 1.00 89.25 188 ASP A N 1
ATOM 1472 C CA . ASP A 1 188 ? 8.624 -1.178 -19.550 1.00 89.25 188 ASP A CA 1
ATOM 1473 C C . ASP A 1 188 ? 8.994 -0.214 -18.418 1.00 89.25 188 ASP A C 1
ATOM 1475 O O . ASP A 1 188 ? 10.166 -0.097 -18.053 1.00 89.25 188 ASP A O 1
ATOM 1479 N N . THR A 1 189 ? 8.000 0.429 -17.802 1.00 84.88 189 THR A N 1
ATOM 1480 C CA . THR A 1 189 ? 8.186 1.267 -16.608 1.00 84.88 189 THR A CA 1
ATOM 1481 C C . THR A 1 189 ? 8.840 0.509 -15.447 1.00 84.88 189 THR A C 1
ATOM 1483 O O . THR A 1 189 ? 9.537 1.119 -14.632 1.00 84.88 189 THR A O 1
ATOM 1486 N N . LEU A 1 190 ? 8.672 -0.817 -15.386 1.00 92.25 190 LEU A N 1
ATOM 1487 C CA . LEU A 1 190 ? 9.217 -1.668 -14.331 1.00 92.25 190 LEU A CA 1
ATOM 1488 C C . LEU A 1 190 ? 10.686 -2.043 -14.545 1.00 92.25 190 LEU A C 1
ATOM 1490 O O . LEU A 1 190 ? 11.398 -2.209 -13.558 1.00 92.25 190 LEU A O 1
ATOM 1494 N N . LYS A 1 191 ? 11.170 -2.101 -15.796 1.00 90.56 191 LYS A N 1
ATOM 1495 C CA . LYS A 1 191 ? 12.533 -2.561 -16.146 1.00 90.56 191 LYS A CA 1
ATOM 1496 C C . LYS A 1 191 ? 13.655 -1.720 -15.531 1.00 90.56 191 LYS A C 1
ATOM 1498 O O . LYS A 1 191 ? 14.789 -2.168 -15.424 1.00 90.56 191 LYS A O 1
ATOM 1503 N N . LYS A 1 192 ? 13.344 -0.492 -15.104 1.00 89.75 192 LYS A N 1
ATOM 1504 C CA . LYS A 1 192 ? 14.289 0.408 -14.424 1.00 89.75 192 LYS A CA 1
ATOM 1505 C C . LYS A 1 192 ? 14.462 0.095 -12.934 1.00 89.75 192 LYS A C 1
ATOM 1507 O O . LYS A 1 192 ? 15.310 0.703 -12.287 1.00 89.75 192 LYS A O 1
ATOM 1512 N N . LYS A 1 193 ? 13.646 -0.793 -12.359 1.00 91.88 193 LYS A N 1
ATOM 1513 C CA . LYS A 1 193 ? 13.700 -1.124 -10.931 1.00 91.88 193 LYS A CA 1
ATOM 1514 C C . LYS A 1 193 ? 14.735 -2.214 -10.662 1.00 91.88 193 LYS A C 1
ATOM 1516 O O . LYS A 1 193 ? 14.850 -3.170 -11.417 1.00 91.88 193 LYS A O 1
ATOM 1521 N N . ILE A 1 194 ? 15.436 -2.102 -9.534 1.00 91.19 194 ILE A N 1
ATOM 1522 C CA . ILE A 1 194 ? 16.394 -3.110 -9.044 1.00 91.19 194 ILE A CA 1
ATOM 1523 C C . ILE A 1 194 ? 15.705 -4.475 -8.984 1.00 91.19 194 ILE A C 1
ATOM 1525 O O . ILE A 1 194 ? 14.692 -4.550 -8.310 1.00 91.19 194 ILE A O 1
ATOM 1529 N N . LEU A 1 195 ? 16.212 -5.524 -9.644 1.00 93.25 195 LEU A N 1
ATOM 1530 C CA . LEU A 1 195 ? 15.606 -6.874 -9.665 1.00 93.25 195 LEU A CA 1
ATOM 1531 C C . LEU A 1 195 ? 14.154 -6.888 -10.190 1.00 93.25 195 LEU A C 1
ATOM 1533 O O . LEU A 1 195 ? 13.255 -7.455 -9.562 1.00 93.25 195 LEU A O 1
ATOM 1537 N N . TRP A 1 196 ? 13.873 -6.169 -11.281 1.00 94.19 196 TRP A N 1
ATOM 1538 C CA . TRP A 1 196 ? 12.522 -6.057 -11.857 1.00 94.19 196 TRP A CA 1
ATOM 1539 C C . TRP A 1 196 ? 11.919 -7.412 -12.255 1.00 94.19 196 TRP A C 1
ATOM 1541 O O . TRP A 1 196 ? 10.703 -7.567 -12.208 1.00 94.19 196 TRP A O 1
ATOM 1551 N N . GLU A 1 197 ? 12.757 -8.399 -12.555 1.00 93.56 197 GLU A N 1
ATOM 1552 C CA . GLU A 1 197 ? 12.387 -9.778 -12.876 1.00 93.56 197 GLU A CA 1
ATOM 1553 C C . GLU A 1 197 ? 11.694 -10.493 -11.703 1.00 93.56 197 GLU A C 1
ATOM 1555 O O . GLU A 1 197 ? 10.960 -11.454 -11.910 1.00 93.56 197 GLU A O 1
ATOM 1560 N N . LEU A 1 198 ? 11.910 -10.022 -10.467 1.00 95.81 198 LEU A N 1
ATOM 1561 C CA . LEU A 1 198 ? 11.312 -10.575 -9.244 1.00 95.81 198 LEU A CA 1
ATOM 1562 C C . LEU A 1 198 ? 10.031 -9.850 -8.798 1.00 95.81 198 LEU A C 1
ATOM 1564 O O . LEU A 1 198 ? 9.508 -10.153 -7.715 1.00 95.81 198 LEU A O 1
ATOM 1568 N N . ILE A 1 199 ? 9.560 -8.874 -9.585 1.00 97.00 199 ILE A N 1
ATOM 1569 C CA . ILE A 1 199 ? 8.291 -8.180 -9.335 1.00 97.00 199 ILE A CA 1
ATOM 1570 C C . ILE A 1 199 ? 7.135 -9.166 -9.512 1.00 97.00 199 ILE A C 1
ATOM 1572 O O . ILE A 1 199 ? 7.101 -9.941 -10.466 1.00 97.00 199 ILE A O 1
ATOM 1576 N N . GLU A 1 200 ? 6.171 -9.124 -8.595 1.00 97.44 200 GLU A N 1
ATOM 1577 C CA . GLU A 1 200 ? 4.979 -9.968 -8.656 1.00 97.44 200 GLU A CA 1
ATOM 1578 C C . GLU A 1 200 ? 4.141 -9.704 -9.928 1.00 97.44 200 GLU A C 1
ATOM 1580 O O . GLU A 1 200 ? 4.037 -8.551 -10.377 1.00 97.44 200 GLU A O 1
ATOM 1585 N N . PRO A 1 201 ? 3.482 -10.739 -10.493 1.00 97.12 201 PRO A N 1
ATOM 1586 C CA . PRO A 1 201 ? 2.550 -10.575 -11.607 1.00 97.12 201 PRO A CA 1
ATOM 1587 C C . PRO A 1 201 ? 1.514 -9.476 -11.342 1.00 97.12 201 PRO A C 1
ATOM 1589 O O . PRO A 1 201 ? 1.107 -9.245 -10.198 1.00 97.12 201 PRO A O 1
ATOM 1592 N N . ILE A 1 202 ? 1.098 -8.770 -12.395 1.00 97.62 202 ILE A N 1
ATOM 1593 C CA . ILE A 1 202 ? 0.190 -7.621 -12.275 1.00 97.62 202 ILE A CA 1
ATOM 1594 C C . ILE A 1 202 ? -1.145 -8.020 -11.640 1.00 97.62 202 ILE A C 1
ATOM 1596 O O . ILE A 1 202 ? -1.637 -7.306 -10.769 1.00 97.62 202 ILE A O 1
ATOM 1600 N N . GLU A 1 203 ? -1.668 -9.194 -11.984 1.00 97.94 203 GLU A N 1
ATOM 1601 C CA . GLU A 1 203 ? -2.907 -9.750 -11.441 1.00 97.94 203 GLU A CA 1
ATOM 1602 C C . GLU A 1 203 ? -2.797 -9.917 -9.924 1.00 97.94 203 GLU A C 1
ATOM 1604 O O . GLU A 1 203 ? -3.684 -9.491 -9.185 1.00 97.94 203 GLU A O 1
ATOM 1609 N N . LYS A 1 204 ? -1.660 -10.445 -9.445 1.00 98.12 204 LYS A N 1
ATOM 1610 C CA . LYS A 1 204 ? -1.422 -10.645 -8.013 1.00 98.12 204 LYS A CA 1
ATOM 1611 C C . LYS A 1 204 ? -1.334 -9.321 -7.259 1.00 98.12 204 LYS A C 1
ATOM 1613 O O . LYS A 1 204 ? -1.868 -9.194 -6.159 1.00 98.12 204 LYS A O 1
ATOM 1618 N N . ARG A 1 205 ? -0.671 -8.323 -7.845 1.00 98.50 205 ARG A N 1
ATOM 1619 C CA . ARG A 1 205 ? -0.547 -6.991 -7.236 1.00 98.50 205 ARG A CA 1
ATOM 1620 C C . ARG A 1 205 ? -1.900 -6.283 -7.157 1.00 98.50 205 ARG A C 1
ATOM 1622 O O . ARG A 1 205 ? -2.208 -5.709 -6.116 1.00 98.50 205 ARG A O 1
ATOM 1629 N N . ILE A 1 206 ? -2.716 -6.360 -8.211 1.00 98.50 206 ILE A N 1
ATOM 1630 C CA . ILE A 1 206 ? -4.081 -5.809 -8.225 1.00 98.50 206 ILE A CA 1
ATOM 1631 C C . ILE A 1 206 ? -4.953 -6.498 -7.170 1.00 98.50 206 ILE A C 1
ATOM 1633 O O . ILE A 1 206 ? -5.603 -5.805 -6.388 1.00 98.50 206 ILE A O 1
ATOM 1637 N N . GLU A 1 207 ? -4.930 -7.832 -7.104 1.00 97.94 207 GLU A N 1
ATOM 1638 C CA . GLU A 1 207 ? -5.671 -8.622 -6.110 1.00 97.94 207 GLU A CA 1
ATOM 1639 C C . GLU A 1 207 ? -5.307 -8.187 -4.683 1.00 97.94 207 GLU A C 1
ATOM 1641 O O . GLU A 1 207 ? -6.174 -7.770 -3.922 1.00 97.94 207 GLU A O 1
ATOM 1646 N N . VAL A 1 208 ? -4.014 -8.189 -4.339 1.00 97.56 208 VAL A N 1
ATOM 1647 C CA . VAL A 1 208 ? -3.540 -7.875 -2.980 1.00 97.56 208 VAL A CA 1
ATOM 1648 C C . VAL A 1 208 ? -3.846 -6.428 -2.575 1.00 97.56 208 VAL A C 1
ATOM 1650 O O . VAL A 1 208 ? -4.173 -6.176 -1.413 1.00 97.56 208 VAL A O 1
ATOM 1653 N N . VAL A 1 209 ? -3.752 -5.470 -3.505 1.00 98.50 209 VAL A N 1
ATOM 1654 C CA . VAL A 1 209 ? -4.134 -4.070 -3.250 1.00 98.50 209 VAL A CA 1
ATOM 1655 C C . VAL A 1 209 ? -5.639 -3.949 -3.034 1.00 98.50 209 VAL A C 1
ATOM 1657 O O . VAL A 1 209 ? -6.056 -3.315 -2.067 1.00 98.50 209 VAL A O 1
ATOM 1660 N N . THR A 1 210 ? -6.444 -4.575 -3.894 1.00 97.50 210 THR A N 1
ATOM 1661 C CA . THR A 1 210 ? -7.910 -4.563 -3.787 1.00 97.50 210 THR A CA 1
ATOM 1662 C C . THR A 1 210 ? -8.353 -5.175 -2.462 1.00 97.50 210 THR A C 1
ATOM 1664 O O . THR A 1 210 ? -9.121 -4.563 -1.725 1.00 97.50 210 THR A O 1
ATOM 1667 N N . ASP A 1 211 ? -7.797 -6.332 -2.102 1.00 95.19 211 ASP A N 1
ATOM 1668 C CA . ASP A 1 211 ? -8.074 -7.004 -0.835 1.00 95.19 211 ASP A CA 1
ATOM 1669 C C . ASP A 1 211 ? -7.714 -6.152 0.375 1.00 95.19 211 ASP A C 1
ATOM 1671 O O . ASP A 1 211 ? -8.463 -6.126 1.351 1.00 95.19 211 ASP A O 1
ATOM 1675 N N . PHE A 1 212 ? -6.567 -5.472 0.330 1.00 97.00 212 PHE A N 1
ATOM 1676 C CA . PHE A 1 212 ? -6.152 -4.574 1.399 1.00 97.00 212 PHE A CA 1
ATOM 1677 C C . PHE A 1 212 ? -7.127 -3.409 1.561 1.00 97.00 212 PHE A C 1
ATOM 1679 O O . PHE A 1 212 ? -7.570 -3.155 2.677 1.00 97.00 212 PHE A O 1
ATOM 1686 N N . LEU A 1 213 ? -7.483 -2.739 0.464 1.00 95.94 213 LEU A N 1
ATOM 1687 C CA . LEU A 1 213 ? -8.398 -1.598 0.462 1.00 95.94 213 LEU A CA 1
ATOM 1688 C C . LEU A 1 213 ? -9.785 -1.980 0.994 1.00 95.94 213 LEU A C 1
ATOM 1690 O O . LEU A 1 213 ? -10.260 -1.367 1.948 1.00 95.94 213 LEU A O 1
ATOM 1694 N N . CYS A 1 214 ? -10.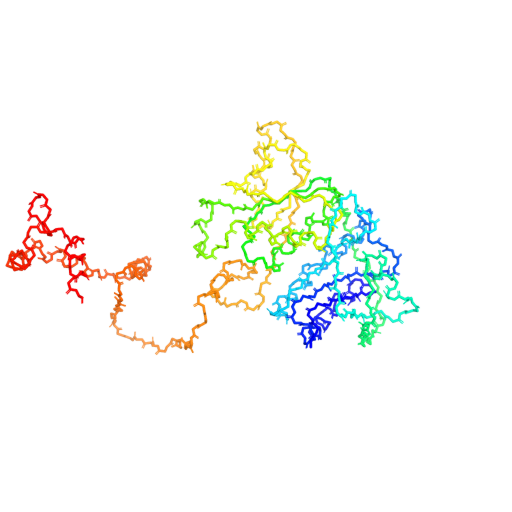372 -3.053 0.457 1.00 91.94 214 CYS A N 1
ATOM 1695 C CA . CYS A 1 214 ? -11.667 -3.568 0.900 1.00 91.94 214 CYS A CA 1
ATOM 1696 C C . CYS A 1 214 ? -11.673 -3.995 2.375 1.00 91.94 214 CYS A C 1
ATOM 1698 O O . CYS A 1 214 ? -12.717 -3.948 3.016 1.00 91.94 214 CYS A O 1
ATOM 1700 N N . GLU A 1 215 ? -10.533 -4.424 2.927 1.00 90.75 215 GLU A N 1
ATOM 1701 C CA . GLU A 1 215 ? -10.435 -4.769 4.348 1.00 90.75 215 GLU A CA 1
ATOM 1702 C C . GLU A 1 215 ? -10.295 -3.554 5.262 1.00 90.75 215 GLU A C 1
ATOM 1704 O O . GLU A 1 215 ? -10.812 -3.587 6.374 1.00 90.75 215 GLU A O 1
ATOM 1709 N N . ILE A 1 216 ? -9.580 -2.502 4.852 1.00 92.69 216 ILE A N 1
ATOM 1710 C CA . ILE A 1 216 ? -9.372 -1.339 5.725 1.00 92.69 216 ILE A CA 1
ATOM 1711 C C . ILE A 1 216 ? -10.559 -0.373 5.719 1.00 92.69 216 ILE A C 1
ATOM 1713 O O . ILE A 1 216 ? -10.790 0.287 6.732 1.00 92.69 216 ILE A O 1
ATOM 1717 N N . ASP A 1 217 ? -11.309 -0.274 4.619 1.00 90.31 217 ASP A N 1
ATOM 1718 C CA . ASP A 1 217 ? -12.516 0.554 4.536 1.00 90.31 217 ASP A CA 1
ATOM 1719 C C . ASP A 1 217 ? -13.480 0.058 3.437 1.00 90.31 217 ASP A C 1
ATOM 1721 O O . ASP A 1 217 ? -13.407 0.495 2.291 1.00 90.31 217 ASP A O 1
ATOM 1725 N N . PRO A 1 218 ? -14.445 -0.816 3.759 1.00 87.75 218 PRO A N 1
ATOM 1726 C CA . PRO A 1 218 ? -15.403 -1.314 2.770 1.00 87.75 218 PRO A CA 1
ATOM 1727 C C . PRO A 1 218 ? -16.398 -0.253 2.257 1.00 87.75 218 PRO A C 1
ATOM 1729 O O . PRO A 1 218 ? -17.196 -0.538 1.367 1.00 87.75 218 PRO A O 1
ATOM 1732 N N . SER A 1 219 ? -16.400 0.971 2.803 1.00 85.06 219 SER A N 1
ATOM 1733 C CA . SER A 1 219 ? -17.400 1.993 2.459 1.00 85.06 219 SER A CA 1
ATOM 1734 C C . SER A 1 219 ? -17.136 2.733 1.141 1.00 85.06 219 SER A C 1
ATOM 1736 O O . SER A 1 219 ? -18.019 3.443 0.656 1.00 85.06 219 SER A O 1
ATOM 1738 N N . LEU A 1 220 ? -15.946 2.575 0.552 1.00 89.38 220 LEU A N 1
ATOM 1739 C CA . LEU A 1 220 ? -15.533 3.254 -0.676 1.00 89.38 220 LEU A CA 1
ATOM 1740 C C . LEU A 1 220 ? -15.699 2.381 -1.923 1.00 89.38 220 LEU A C 1
ATOM 1742 O O . LEU A 1 220 ? -15.583 1.158 -1.880 1.00 89.38 220 LEU A O 1
ATOM 1746 N N . ARG A 1 221 ? -15.861 3.030 -3.080 1.00 93.44 221 ARG A N 1
ATOM 1747 C CA . ARG A 1 221 ? -15.715 2.372 -4.382 1.00 93.44 221 ARG A CA 1
ATOM 1748 C C . ARG A 1 221 ? -14.244 2.331 -4.789 1.00 93.44 221 ARG A C 1
ATOM 1750 O O . ARG A 1 221 ? -13.636 3.379 -5.010 1.00 93.44 221 ARG A O 1
ATOM 1757 N N . TYR A 1 222 ? -13.704 1.129 -4.955 1.00 95.75 222 TYR A N 1
ATOM 1758 C CA . TYR A 1 222 ? -12.329 0.922 -5.402 1.00 95.75 222 TYR A CA 1
ATOM 1759 C C . TYR A 1 222 ? -12.255 0.575 -6.886 1.00 95.75 222 TYR A C 1
ATOM 1761 O O . TYR A 1 222 ? -12.957 -0.314 -7.360 1.00 95.75 222 TYR A O 1
ATOM 1769 N N . GLU A 1 223 ? -11.362 1.252 -7.602 1.00 97.44 223 GLU A N 1
ATOM 1770 C CA . GLU A 1 223 ? -10.995 0.925 -8.978 1.00 97.44 223 GLU A CA 1
ATOM 1771 C C . GLU A 1 223 ? -9.477 0.734 -9.041 1.00 97.44 223 GLU A C 1
ATOM 1773 O O . GLU A 1 223 ? -8.713 1.697 -8.997 1.00 97.44 223 GLU A O 1
ATOM 1778 N N . VAL A 1 224 ? -9.029 -0.520 -9.096 1.00 98.25 224 VAL A N 1
ATOM 1779 C CA . VAL A 1 224 ? -7.603 -0.868 -9.143 1.00 98.25 224 VAL A CA 1
ATOM 1780 C C . VAL A 1 224 ? -7.270 -1.340 -10.553 1.00 98.25 224 VAL A C 1
ATOM 1782 O O . VAL A 1 224 ? -7.696 -2.414 -10.971 1.00 98.25 224 VAL A O 1
ATOM 1785 N N . VAL A 1 225 ? -6.531 -0.521 -11.301 1.00 97.25 225 VAL A N 1
ATOM 1786 C CA . VAL A 1 225 ? -6.323 -0.698 -12.748 1.00 97.25 225 VAL A CA 1
ATOM 1787 C C . VAL A 1 225 ? -4.841 -0.729 -13.111 1.00 97.25 225 VAL A C 1
ATOM 1789 O O . VAL A 1 225 ? -4.039 -0.030 -12.487 1.00 97.25 225 VAL A O 1
ATOM 1792 N N . PRO A 1 226 ? -4.434 -1.511 -14.125 1.00 97.44 226 PRO A N 1
ATOM 1793 C CA . PRO A 1 226 ? -3.068 -1.467 -14.623 1.00 97.44 226 PRO A CA 1
ATOM 1794 C C . PRO A 1 226 ? -2.785 -0.129 -15.320 1.00 97.44 226 PRO A C 1
ATOM 1796 O O . PRO A 1 226 ? -3.624 0.389 -16.055 1.00 97.44 226 PRO A O 1
ATOM 1799 N N . ILE A 1 227 ? -1.581 0.416 -15.130 1.00 96.69 227 ILE A N 1
ATOM 1800 C CA . ILE A 1 227 ? -1.111 1.624 -15.827 1.00 96.69 227 ILE A CA 1
ATOM 1801 C C . ILE A 1 227 ? 0.234 1.370 -16.510 1.00 96.69 227 ILE A C 1
ATOM 1803 O O . ILE A 1 227 ? 1.145 0.777 -15.932 1.00 96.69 227 ILE A O 1
ATOM 1807 N N . THR A 1 228 ? 0.373 1.833 -17.748 1.00 95.12 228 THR A N 1
ATOM 1808 C CA . THR A 1 228 ? 1.593 1.671 -18.559 1.00 95.12 228 THR A CA 1
ATOM 1809 C C . THR A 1 228 ? 2.479 2.915 -18.568 1.00 95.12 228 THR A C 1
ATOM 1811 O O . THR A 1 228 ? 3.595 2.867 -19.077 1.00 95.12 228 THR A O 1
ATOM 1814 N N . ASP A 1 229 ? 2.007 4.024 -17.998 1.00 92.62 229 ASP A N 1
ATOM 1815 C CA . ASP A 1 229 ? 2.716 5.300 -17.925 1.00 92.62 229 ASP A CA 1
ATOM 1816 C C . ASP A 1 229 ? 2.445 6.029 -16.593 1.00 92.62 229 ASP A C 1
ATOM 1818 O O . ASP A 1 229 ? 1.776 5.506 -15.700 1.00 92.62 229 ASP A O 1
ATOM 1822 N N . ILE A 1 230 ? 3.022 7.225 -16.437 1.00 89.94 230 ILE A N 1
ATOM 1823 C CA . ILE A 1 230 ? 2.908 8.042 -15.217 1.00 89.94 230 ILE A CA 1
ATOM 1824 C C . ILE A 1 230 ? 1.559 8.759 -15.073 1.00 89.94 230 ILE A C 1
ATOM 1826 O O . ILE A 1 230 ? 1.298 9.341 -14.023 1.00 89.94 230 ILE A O 1
ATOM 1830 N N . TYR A 1 231 ? 0.736 8.771 -16.120 1.00 93.75 231 TYR A N 1
ATOM 1831 C CA . TYR A 1 231 ? -0.519 9.505 -16.168 1.00 93.75 231 TYR A CA 1
ATOM 1832 C C . TYR A 1 231 ? -1.696 8.591 -15.830 1.00 93.75 231 TYR A C 1
ATOM 1834 O O . TYR A 1 231 ? -2.540 8.946 -15.007 1.00 93.75 231 TYR A O 1
ATOM 1842 N N . GLY A 1 232 ? -1.761 7.405 -16.436 1.00 91.62 232 GLY A N 1
ATOM 1843 C CA . GLY A 1 232 ? -2.888 6.492 -16.270 1.00 91.62 232 GLY A CA 1
ATOM 1844 C C . GLY A 1 232 ? -4.237 7.205 -16.486 1.00 91.62 232 GLY A C 1
ATOM 1845 O O . GLY A 1 232 ? -4.351 8.040 -17.389 1.00 91.62 232 GLY A O 1
ATOM 1846 N N . PRO A 1 233 ? -5.260 6.953 -15.645 1.00 93.69 233 PRO A N 1
ATOM 1847 C CA . PRO A 1 233 ? -6.574 7.575 -15.808 1.00 93.69 233 PRO A CA 1
ATOM 1848 C C . PRO A 1 233 ? -6.595 9.073 -15.457 1.00 93.69 233 PRO A C 1
ATOM 1850 O O . PRO A 1 233 ? -7.589 9.750 -15.706 1.00 93.69 233 PRO A O 1
ATOM 1853 N N . THR A 1 234 ? -5.517 9.639 -14.899 1.00 94.12 234 THR A N 1
ATOM 1854 C CA . THR A 1 234 ? -5.519 11.030 -14.406 1.00 94.12 234 THR A CA 1
ATOM 1855 C C . THR A 1 234 ? -5.633 12.082 -15.507 1.00 94.12 234 THR A C 1
ATOM 1857 O O . THR A 1 234 ? -6.030 13.207 -15.223 1.00 94.12 234 THR A O 1
ATOM 1860 N N . ILE A 1 235 ? -5.322 11.747 -16.761 1.00 94.38 235 ILE A N 1
ATOM 1861 C CA . ILE A 1 235 ? -5.416 12.672 -17.908 1.00 94.38 235 ILE A CA 1
ATOM 1862 C C . ILE A 1 235 ? -6.593 12.356 -18.841 1.00 94.38 235 ILE A C 1
ATOM 1864 O O . ILE A 1 235 ? -6.653 12.888 -19.954 1.00 94.38 235 ILE A O 1
ATOM 1868 N N . THR A 1 236 ? -7.469 11.438 -18.430 1.00 94.25 236 THR A N 1
ATOM 1869 C CA . THR A 1 236 ? -8.675 11.027 -19.165 1.00 94.25 236 THR A CA 1
ATOM 1870 C C . THR A 1 236 ? -9.929 11.116 -18.302 1.00 94.25 236 THR A C 1
ATOM 1872 O O . THR A 1 236 ? -10.999 11.382 -18.838 1.00 94.25 236 THR A O 1
ATOM 1875 N N . ASN A 1 237 ? -9.809 10.954 -16.981 1.00 94.50 237 ASN A N 1
ATOM 1876 C CA . ASN A 1 237 ? -10.906 11.074 -16.031 1.00 94.50 237 ASN A CA 1
ATOM 1877 C C . ASN A 1 237 ? -10.926 12.484 -15.384 1.00 94.50 237 ASN A C 1
ATOM 1879 O O . ASN A 1 237 ? -10.030 12.822 -14.594 1.00 94.50 237 ASN A O 1
ATOM 1883 N N . PRO A 1 238 ? -11.917 13.335 -15.720 1.00 94.19 238 PRO A N 1
ATOM 1884 C CA . PRO A 1 238 ? -12.042 14.675 -15.151 1.00 94.19 238 PRO A CA 1
ATOM 1885 C C . PRO A 1 238 ? -12.517 14.674 -13.694 1.00 94.19 238 PRO A C 1
ATOM 1887 O O . P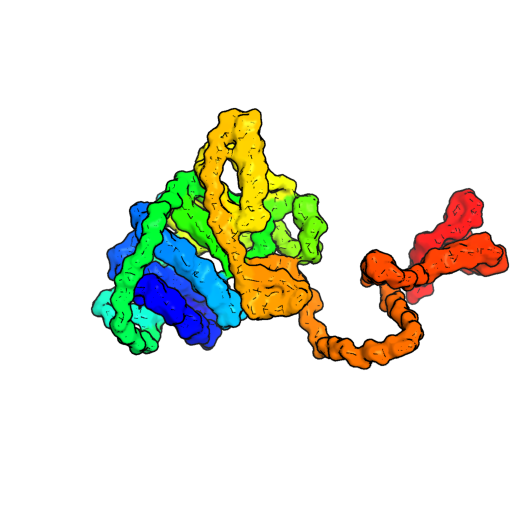RO A 1 238 ? -12.198 15.624 -12.986 1.00 94.19 238 PRO A O 1
ATOM 1890 N N . ASP A 1 239 ? -13.181 13.608 -13.235 1.00 94.88 239 ASP A N 1
ATOM 1891 C CA . ASP A 1 239 ? -13.804 13.515 -11.907 1.00 94.88 239 ASP A CA 1
ATOM 1892 C C . ASP A 1 239 ? -12.798 13.261 -10.772 1.00 94.88 239 ASP A C 1
ATOM 1894 O O . ASP A 1 239 ? -13.196 13.127 -9.617 1.00 94.88 239 ASP A O 1
ATOM 1898 N N . ILE A 1 240 ? -11.501 13.152 -11.084 1.00 97.19 240 ILE A N 1
ATOM 1899 C CA . ILE A 1 240 ? -10.428 13.016 -10.093 1.00 97.19 240 ILE A CA 1
ATOM 1900 C C . ILE A 1 240 ? -10.137 14.388 -9.480 1.00 97.19 240 ILE A C 1
ATOM 1902 O O . ILE A 1 240 ? -9.639 15.282 -10.166 1.00 97.19 240 ILE A O 1
ATOM 1906 N N . ASP A 1 241 ? -10.382 14.519 -8.176 1.00 97.31 241 ASP A N 1
ATOM 1907 C CA . ASP A 1 241 ? -10.221 15.774 -7.432 1.00 97.31 241 ASP A CA 1
ATOM 1908 C C . ASP A 1 241 ? -8.837 15.905 -6.781 1.00 97.31 241 ASP A C 1
ATOM 1910 O O . ASP A 1 241 ? -8.308 17.006 -6.611 1.00 97.31 241 ASP A O 1
ATOM 1914 N N . CYS A 1 242 ? -8.256 14.777 -6.367 1.00 98.06 242 CYS A N 1
ATOM 1915 C CA . CYS A 1 242 ? -7.046 14.733 -5.553 1.00 98.06 242 CYS A CA 1
ATOM 1916 C C . CYS A 1 242 ? -6.126 13.591 -5.984 1.00 98.06 242 CYS A C 1
ATOM 1918 O O . CYS A 1 242 ? -6.579 12.472 -6.229 1.00 98.06 242 CYS A O 1
ATOM 1920 N N . LEU A 1 243 ? -4.828 13.878 -6.044 1.00 98.12 243 LEU A N 1
ATOM 1921 C CA . LEU A 1 243 ? -3.772 12.914 -6.307 1.00 98.12 243 LEU A CA 1
ATOM 1922 C C . LEU A 1 243 ? -2.889 12.786 -5.063 1.00 98.12 243 LEU A C 1
ATOM 1924 O O . LEU A 1 243 ? -2.245 13.748 -4.637 1.00 98.12 243 LEU A O 1
ATOM 1928 N N . VAL A 1 244 ? -2.845 11.586 -4.489 1.00 98.19 244 VAL A N 1
ATOM 1929 C CA . VAL A 1 244 ? -1.991 11.283 -3.337 1.00 98.19 244 VAL A CA 1
ATOM 1930 C C . VAL A 1 244 ? -0.647 10.776 -3.841 1.00 98.19 244 VAL A C 1
ATOM 1932 O O . VAL A 1 244 ? -0.573 9.807 -4.599 1.00 98.19 244 VAL A O 1
ATOM 1935 N N . VAL A 1 245 ? 0.424 11.440 -3.419 1.00 97.44 245 VAL A N 1
ATOM 1936 C CA . VAL A 1 245 ? 1.801 11.163 -3.842 1.00 97.44 245 VAL A CA 1
ATOM 1937 C C . VAL A 1 245 ? 2.727 11.120 -2.635 1.00 97.44 245 VAL A C 1
ATOM 1939 O O . VAL A 1 245 ? 2.469 11.734 -1.604 1.00 97.44 245 VAL A O 1
ATOM 1942 N N . THR A 1 246 ? 3.843 10.417 -2.761 1.00 96.12 246 THR A N 1
ATOM 1943 C CA . THR A 1 246 ? 4.945 10.525 -1.798 1.00 96.12 246 THR A CA 1
ATOM 1944 C C . THR A 1 246 ? 5.828 11.729 -2.124 1.00 96.12 246 THR A C 1
ATOM 1946 O O . THR A 1 246 ? 5.798 12.248 -3.244 1.00 96.12 246 THR A O 1
ATOM 1949 N N . THR A 1 247 ? 6.684 12.140 -1.189 1.00 94.31 247 THR A N 1
ATOM 1950 C CA . THR A 1 247 ? 7.744 13.133 -1.444 1.00 94.31 247 THR A CA 1
ATOM 1951 C C . THR A 1 247 ? 8.582 12.797 -2.683 1.00 94.31 247 THR A C 1
ATOM 1953 O O . THR A 1 247 ? 8.905 13.688 -3.463 1.00 94.31 247 THR A O 1
ATOM 1956 N N . GLU A 1 248 ? 8.851 11.513 -2.931 1.00 90.38 248 GLU A N 1
ATOM 1957 C CA . GLU A 1 248 ? 9.593 11.034 -4.107 1.00 90.38 248 GLU A CA 1
ATOM 1958 C C . GLU A 1 248 ? 8.826 11.184 -5.427 1.00 90.38 248 GLU A C 1
ATOM 1960 O O . GLU A 1 248 ? 9.422 11.369 -6.486 1.00 90.38 248 GLU A O 1
ATOM 1965 N N . THR A 1 249 ? 7.497 11.076 -5.385 1.00 92.81 249 THR A N 1
ATOM 1966 C CA . THR A 1 249 ? 6.637 11.056 -6.580 1.00 92.81 249 THR A CA 1
ATOM 1967 C C . THR A 1 249 ? 5.905 12.375 -6.816 1.00 92.81 249 THR A C 1
ATOM 1969 O O . THR A 1 249 ? 5.185 12.505 -7.807 1.00 92.81 249 THR A O 1
ATOM 1972 N N . LYS A 1 250 ? 6.159 13.396 -5.986 1.00 95.94 250 LYS A N 1
ATOM 1973 C CA . LYS A 1 250 ? 5.598 14.749 -6.117 1.00 95.94 250 LYS A CA 1
ATOM 1974 C C . LYS A 1 250 ? 5.793 15.341 -7.516 1.00 95.94 250 LYS A C 1
ATOM 1976 O O . LYS A 1 250 ? 4.834 15.817 -8.115 1.00 95.94 250 LYS A O 1
ATOM 1981 N N . ILE A 1 251 ? 7.001 15.224 -8.074 1.00 95.19 251 ILE A N 1
ATOM 1982 C CA . ILE A 1 251 ? 7.322 15.697 -9.434 1.00 95.19 251 ILE A CA 1
ATOM 1983 C C . ILE A 1 251 ? 6.455 14.985 -10.489 1.00 95.19 251 ILE A C 1
ATOM 1985 O O . ILE A 1 251 ? 6.087 15.571 -11.505 1.00 95.19 251 ILE A O 1
ATOM 1989 N N . GLY A 1 252 ? 6.109 13.714 -10.264 1.00 94.19 252 GLY A N 1
ATOM 1990 C CA . GLY A 1 252 ? 5.169 12.980 -11.113 1.00 94.19 252 GLY A CA 1
ATOM 1991 C C . GLY A 1 252 ? 3.766 13.587 -11.075 1.00 94.19 252 GLY A C 1
ATOM 1992 O O . GLY A 1 252 ? 3.172 13.804 -12.127 1.00 94.19 252 GLY A O 1
ATOM 1993 N N . GLY A 1 253 ? 3.274 13.944 -9.886 1.00 95.88 253 GLY A N 1
ATOM 1994 C CA . GLY A 1 253 ? 1.988 14.630 -9.726 1.00 95.88 253 GLY A CA 1
ATOM 1995 C C . GLY A 1 253 ? 1.949 16.020 -10.371 1.00 95.88 253 GLY A C 1
ATOM 1996 O O . GLY A 1 253 ? 0.977 16.373 -11.033 1.00 95.88 253 GLY A O 1
ATOM 1997 N N . GLU A 1 254 ? 3.037 16.785 -10.279 1.00 96.75 254 GLU A N 1
ATOM 1998 C CA . GLU A 1 254 ? 3.162 18.076 -10.973 1.00 96.75 254 GLU A CA 1
ATOM 1999 C C . GLU A 1 254 ? 3.118 17.903 -12.503 1.00 96.75 254 GLU A C 1
ATOM 2001 O O . GLU A 1 254 ? 2.460 18.672 -13.206 1.00 96.75 254 GLU A O 1
ATOM 2006 N N . LYS A 1 255 ? 3.751 16.849 -13.040 1.00 96.94 255 LYS A N 1
ATOM 2007 C CA . LYS A 1 255 ? 3.650 16.497 -14.468 1.00 96.94 255 LYS A CA 1
ATOM 2008 C C . LYS A 1 255 ? 2.223 16.133 -14.877 1.00 96.94 255 LYS A C 1
ATOM 2010 O O . LYS A 1 255 ? 1.803 16.534 -15.960 1.00 96.94 255 LYS A O 1
ATOM 2015 N N . VAL A 1 256 ? 1.482 15.420 -14.028 1.00 96.75 256 VAL A N 1
ATOM 2016 C CA . VAL A 1 256 ? 0.060 15.116 -14.259 1.00 96.75 256 VAL A CA 1
ATOM 2017 C C . VAL A 1 256 ? -0.755 16.404 -14.374 1.00 96.75 256 VAL A C 1
ATOM 2019 O O . VAL A 1 256 ? -1.468 16.572 -15.360 1.00 96.75 256 VAL A O 1
ATOM 2022 N N . ASN A 1 257 ? -0.615 17.345 -13.434 1.00 97.44 257 ASN A N 1
ATOM 2023 C CA . ASN A 1 257 ? -1.347 18.618 -13.485 1.00 97.44 257 ASN A CA 1
ATOM 2024 C C . ASN A 1 257 ? -0.985 19.459 -14.720 1.00 97.44 257 ASN A C 1
ATOM 2026 O O . ASN A 1 257 ? -1.875 20.018 -15.362 1.00 97.44 257 ASN A O 1
ATOM 2030 N N . ASN A 1 258 ? 0.290 19.477 -15.119 1.00 97.25 258 ASN A N 1
ATOM 2031 C CA . ASN A 1 258 ? 0.716 20.140 -16.352 1.00 97.25 258 ASN A CA 1
ATOM 2032 C C . ASN A 1 258 ? 0.048 19.540 -17.601 1.00 97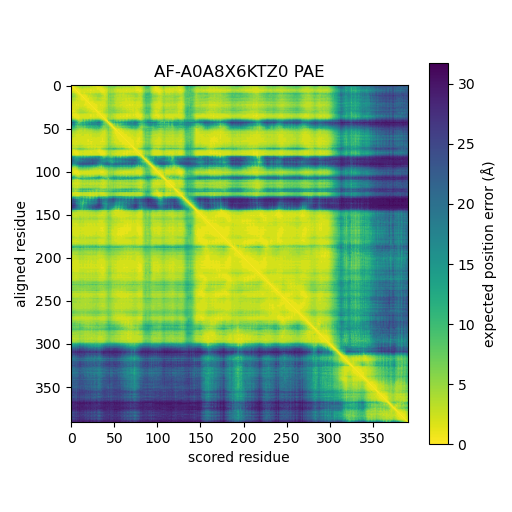.25 258 ASN A C 1
ATOM 2034 O O . ASN A 1 258 ? -0.417 20.286 -18.463 1.00 97.25 258 ASN A O 1
ATOM 2038 N N . GLU A 1 259 ? -0.038 18.211 -17.707 1.00 97.38 259 GLU A N 1
ATOM 2039 C CA . GLU A 1 259 ? -0.737 17.559 -18.824 1.00 97.38 259 GLU A CA 1
ATOM 2040 C C . GLU A 1 259 ? -2.256 17.761 -18.767 1.00 97.38 259 GLU A C 1
ATOM 2042 O O . GLU A 1 259 ? -2.875 18.021 -19.799 1.00 97.38 259 GLU A O 1
ATOM 2047 N N . ARG A 1 260 ? -2.865 17.727 -17.574 1.00 97.31 260 ARG A N 1
ATOM 2048 C CA . ARG A 1 260 ? -4.289 18.054 -17.386 1.00 97.31 260 ARG A CA 1
ATOM 2049 C C . ARG A 1 260 ? -4.601 19.458 -17.900 1.00 97.31 260 ARG A C 1
ATOM 2051 O O . ARG A 1 260 ? -5.522 19.621 -18.696 1.00 97.31 260 ARG A O 1
ATOM 2058 N N . LYS A 1 261 ? -3.770 20.444 -17.552 1.00 96.75 261 LYS A N 1
ATOM 2059 C CA . LYS A 1 261 ? -3.904 21.827 -18.024 1.00 96.75 261 LYS A CA 1
ATOM 2060 C C . LYS A 1 261 ? -3.794 21.942 -19.545 1.00 96.75 261 LYS A C 1
ATOM 2062 O O . LYS A 1 261 ? -4.607 22.628 -20.158 1.00 96.75 261 LYS A O 1
ATOM 2067 N N . LYS A 1 262 ? -2.842 21.238 -20.172 1.00 97.06 262 LYS A N 1
ATOM 2068 C CA . LYS A 1 262 ? -2.718 21.189 -21.645 1.00 97.06 262 LYS A CA 1
ATOM 2069 C C . LYS A 1 262 ? -3.967 20.620 -22.322 1.00 97.06 262 LYS A C 1
ATOM 2071 O O . LYS A 1 262 ? -4.294 21.033 -23.428 1.00 97.06 262 LYS A O 1
ATOM 2076 N N . LYS A 1 263 ? -4.667 19.699 -21.657 1.00 95.38 263 LYS A N 1
ATOM 2077 C CA . LYS A 1 263 ? -5.923 19.098 -22.128 1.00 95.38 263 LYS A CA 1
ATOM 2078 C C . LYS A 1 263 ? -7.184 19.864 -21.704 1.00 95.38 263 LYS A C 1
ATOM 2080 O O . LYS A 1 263 ? -8.284 19.374 -21.933 1.00 95.38 263 LYS A O 1
ATOM 2085 N N . GLY A 1 264 ? -7.051 21.039 -21.082 1.00 95.50 264 GLY A N 1
ATOM 2086 C CA . GLY A 1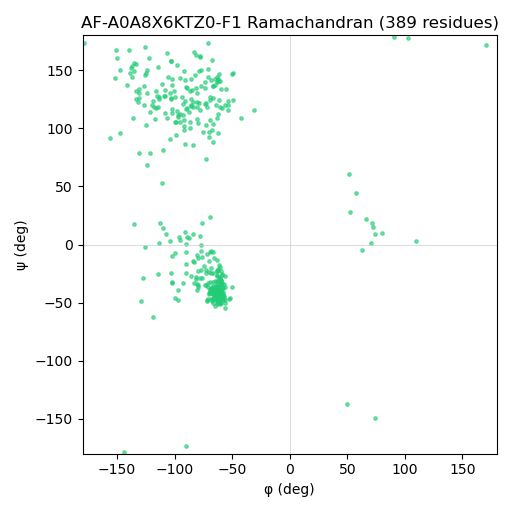 264 ? -8.190 21.839 -20.617 1.00 95.50 264 GLY A CA 1
ATOM 2087 C C . GLY A 1 264 ? -8.922 21.261 -19.399 1.00 95.50 264 GLY A C 1
ATOM 2088 O O . GLY A 1 264 ? -10.064 21.632 -19.146 1.00 95.50 264 GLY A O 1
ATOM 2089 N N . MET A 1 265 ? -8.292 20.354 -18.649 1.00 95.50 265 MET A N 1
ATOM 2090 C CA . MET A 1 265 ? -8.841 19.768 -17.423 1.00 95.50 265 MET A CA 1
ATOM 2091 C C . MET A 1 265 ? -8.405 20.570 -16.190 1.00 95.50 265 MET A C 1
ATOM 2093 O O . MET A 1 265 ? -7.292 21.098 -16.142 1.00 95.50 265 MET A O 1
ATOM 2097 N N . SER A 1 266 ? -9.251 20.595 -15.158 1.00 95.12 266 SER A N 1
ATOM 2098 C CA . SER A 1 266 ? -8.918 21.187 -13.857 1.00 95.12 266 SER A CA 1
ATOM 2099 C C . SER A 1 266 ? -7.750 20.460 -13.193 1.00 95.12 266 SER A C 1
ATOM 2101 O O . SER A 1 266 ? -7.670 19.231 -13.240 1.00 95.12 266 SER A O 1
ATOM 2103 N N . GLU A 1 267 ? -6.857 21.196 -12.540 1.00 96.69 267 GLU A N 1
ATOM 2104 C CA . GLU A 1 267 ? -5.757 20.607 -11.774 1.00 96.69 267 GLU A CA 1
ATOM 2105 C C . GLU A 1 267 ? -6.278 19.806 -10.571 1.00 96.69 267 GLU A C 1
ATOM 2107 O O . GLU A 1 267 ? -7.246 20.195 -9.916 1.00 96.69 267 GLU A O 1
ATOM 2112 N N . THR A 1 268 ? -5.620 18.685 -10.277 1.00 96.44 268 THR A N 1
ATOM 2113 C CA . THR A 1 268 ? -5.893 17.891 -9.072 1.00 96.44 268 THR A CA 1
ATOM 2114 C C . THR A 1 268 ? -5.166 18.485 -7.872 1.00 96.44 268 THR A C 1
ATOM 2116 O O . THR A 1 268 ? -4.048 18.995 -7.997 1.00 96.44 268 THR A O 1
ATOM 2119 N N . GLN A 1 269 ? -5.768 18.391 -6.688 1.00 97.62 269 GLN A N 1
ATOM 2120 C CA . GLN A 1 269 ? -5.078 18.725 -5.444 1.00 97.62 269 GLN A CA 1
ATOM 2121 C C . GLN A 1 269 ? -3.996 17.679 -5.159 1.00 97.62 269 GLN A C 1
ATOM 2123 O O . GLN A 1 269 ? -4.294 16.490 -5.090 1.00 97.62 269 GLN A O 1
ATOM 2128 N N . LEU A 1 270 ? -2.744 18.104 -4.979 1.00 97.50 270 LEU A N 1
ATOM 2129 C CA . LEU A 1 270 ? -1.654 17.191 -4.629 1.00 97.50 270 LEU A CA 1
ATOM 2130 C C . LEU A 1 270 ? -1.579 17.024 -3.111 1.00 97.50 270 LEU A C 1
ATOM 2132 O O . LEU A 1 270 ? -1.234 17.962 -2.392 1.00 97.50 270 LEU A O 1
ATOM 2136 N N . HIS A 1 271 ? -1.856 15.818 -2.621 1.00 97.25 271 HIS A N 1
ATOM 2137 C CA . HIS A 1 271 ? -1.633 15.463 -1.224 1.00 97.25 271 HIS A CA 1
ATOM 2138 C C . HIS A 1 271 ? -0.316 14.696 -1.091 1.00 97.25 271 HIS A C 1
ATOM 2140 O O . HIS A 1 271 ? -0.221 13.533 -1.483 1.00 97.25 271 HIS A O 1
ATOM 2146 N N . VAL A 1 272 ? 0.713 15.369 -0.571 1.00 96.75 272 VAL A N 1
ATOM 2147 C CA . VAL A 1 272 ? 2.062 14.807 -0.438 1.00 96.75 272 VAL A CA 1
ATOM 2148 C C . VAL A 1 272 ? 2.240 14.191 0.943 1.00 96.75 272 VAL A C 1
ATOM 2150 O O . VAL A 1 272 ? 2.049 14.871 1.950 1.00 96.75 272 VAL A O 1
ATOM 2153 N N . ILE A 1 273 ? 2.667 12.932 0.983 1.00 94.94 273 ILE A N 1
ATOM 2154 C CA . ILE A 1 273 ? 3.008 12.218 2.215 1.00 94.94 273 ILE A CA 1
ATOM 2155 C C . ILE A 1 273 ? 4.500 11.878 2.264 1.00 94.94 273 ILE A C 1
ATOM 2157 O O . ILE A 1 273 ? 5.156 11.700 1.233 1.00 94.94 273 ILE A O 1
ATOM 2161 N N . ASN A 1 274 ? 5.047 11.760 3.470 1.00 93.56 274 ASN A N 1
ATOM 2162 C CA . ASN A 1 274 ? 6.443 11.373 3.659 1.00 93.56 274 ASN A CA 1
ATOM 2163 C C . ASN A 1 274 ? 6.637 9.866 3.463 1.00 93.56 274 ASN A C 1
ATOM 2165 O O . ASN A 1 274 ? 5.749 9.060 3.748 1.00 93.56 274 ASN A O 1
ATOM 2169 N N . VAL A 1 275 ? 7.825 9.485 2.997 1.00 91.31 275 VAL A N 1
ATOM 2170 C CA . VAL A 1 275 ? 8.251 8.083 2.992 1.00 91.31 275 VAL A CA 1
ATOM 2171 C C . VAL A 1 275 ? 8.545 7.607 4.413 1.00 91.31 275 VAL A C 1
ATOM 2173 O O . VAL A 1 275 ? 8.922 8.392 5.281 1.00 91.31 275 VAL A O 1
ATOM 2176 N N . ILE A 1 276 ? 8.361 6.310 4.653 1.00 90.94 276 ILE A N 1
ATOM 2177 C CA . ILE A 1 276 ? 8.665 5.695 5.945 1.00 90.94 276 ILE A CA 1
ATOM 2178 C C . ILE A 1 276 ? 10.091 5.160 5.913 1.00 90.94 276 ILE A C 1
ATOM 2180 O O . ILE A 1 276 ? 10.386 4.264 5.121 1.00 90.94 276 ILE A O 1
ATOM 2184 N N . GLU A 1 277 ? 10.928 5.647 6.820 1.00 89.44 277 GLU A N 1
ATOM 2185 C CA . GLU A 1 277 ? 12.273 5.121 7.055 1.00 89.44 277 GLU A CA 1
ATOM 2186 C C . GLU A 1 277 ? 12.228 3.697 7.627 1.00 89.44 277 GLU A C 1
ATOM 2188 O O . GLU A 1 277 ? 11.450 3.393 8.541 1.00 89.44 277 GLU A O 1
ATOM 2193 N N . ASP A 1 278 ? 13.084 2.822 7.114 1.00 87.75 278 ASP A N 1
ATOM 2194 C CA . ASP A 1 278 ? 13.357 1.516 7.693 1.00 87.75 278 ASP A CA 1
ATOM 2195 C C . ASP A 1 278 ? 14.542 1.615 8.654 1.00 87.75 278 ASP A C 1
ATOM 2197 O O . ASP A 1 278 ? 15.695 1.611 8.251 1.00 87.75 278 ASP A O 1
ATOM 2201 N N . LYS A 1 279 ? 14.270 1.654 9.960 1.00 83.31 279 LYS A N 1
ATOM 2202 C CA . LYS A 1 279 ? 15.317 1.780 10.991 1.00 83.31 279 LYS A CA 1
ATOM 2203 C C . LYS A 1 279 ? 16.260 0.579 11.085 1.00 83.31 279 LYS A C 1
ATOM 2205 O O . LYS A 1 279 ? 17.255 0.662 11.798 1.00 83.31 279 LYS A O 1
ATOM 2210 N N . ASN A 1 280 ? 15.922 -0.533 10.437 1.00 82.81 280 ASN A N 1
ATOM 2211 C CA . ASN A 1 280 ? 16.700 -1.765 10.474 1.00 82.81 280 ASN A CA 1
ATOM 2212 C C . ASN A 1 280 ? 17.389 -2.062 9.133 1.00 82.81 280 ASN A C 1
ATOM 2214 O O . ASN A 1 280 ? 17.827 -3.198 8.940 1.00 82.81 280 ASN A O 1
ATOM 2218 N N . HIS A 1 281 ? 17.461 -1.085 8.221 1.00 84.19 281 HIS A N 1
ATOM 2219 C CA . HIS A 1 281 ? 18.087 -1.275 6.917 1.00 84.19 281 HIS A CA 1
ATOM 2220 C C . HIS A 1 281 ? 19.585 -1.590 7.048 1.00 84.19 281 HIS A C 1
ATOM 2222 O O . HIS A 1 281 ? 20.281 -1.081 7.934 1.00 84.19 281 HIS A O 1
ATOM 2228 N N . SER A 1 282 ? 20.092 -2.444 6.162 1.00 83.06 282 SER A N 1
ATOM 2229 C CA . SER A 1 282 ? 21.537 -2.633 6.003 1.00 83.06 282 SER A CA 1
ATOM 2230 C C . SER A 1 282 ? 22.152 -1.524 5.122 1.00 83.06 282 SER A C 1
ATOM 2232 O O . SER A 1 282 ? 21.420 -0.822 4.422 1.00 83.06 282 SER A O 1
ATOM 2234 N N . PRO A 1 283 ? 23.487 -1.324 5.131 1.00 82.38 283 PRO A N 1
ATOM 2235 C CA . PRO A 1 283 ? 24.133 -0.286 4.315 1.00 82.38 283 PRO A CA 1
ATOM 2236 C C . PRO A 1 283 ? 23.894 -0.420 2.804 1.00 82.38 283 PRO A C 1
ATOM 2238 O O . PRO A 1 283 ? 23.953 0.574 2.089 1.00 82.38 283 PRO A O 1
ATOM 2241 N N . ASP A 1 284 ? 23.624 -1.640 2.331 1.00 80.75 284 ASP A N 1
ATOM 2242 C CA . ASP A 1 284 ? 23.348 -1.942 0.922 1.00 80.75 284 ASP A CA 1
ATOM 2243 C C . ASP A 1 284 ? 21.844 -1.847 0.576 1.00 80.75 284 ASP A C 1
ATOM 2245 O O . ASP A 1 284 ? 21.441 -2.090 -0.563 1.00 80.75 284 ASP A O 1
ATOM 2249 N N . GLU A 1 285 ? 20.999 -1.512 1.556 1.00 87.44 285 GLU A N 1
ATOM 2250 C CA . GLU A 1 285 ? 19.548 -1.386 1.416 1.00 87.44 285 GLU A CA 1
ATOM 2251 C C . GLU A 1 285 ? 19.093 0.073 1.353 1.00 87.44 285 GLU A C 1
ATOM 2253 O O . GLU A 1 285 ? 19.766 0.989 1.821 1.00 87.44 285 GLU A O 1
ATOM 2258 N N . GLU A 1 286 ? 17.906 0.293 0.782 1.00 87.94 286 GLU A N 1
ATOM 2259 C CA . GLU A 1 286 ? 17.279 1.615 0.810 1.00 87.94 286 GLU A CA 1
ATOM 2260 C C . GLU A 1 286 ? 16.933 2.012 2.258 1.00 87.94 286 GLU A C 1
ATOM 2262 O O . GLU A 1 286 ? 16.370 1.213 3.003 1.00 87.94 286 GLU A O 1
ATOM 2267 N N . GLU A 1 287 ? 17.186 3.273 2.628 1.00 90.50 287 GLU A N 1
ATOM 2268 C CA . GLU A 1 287 ? 16.865 3.827 3.959 1.00 90.50 287 GLU A CA 1
ATOM 2269 C C . GLU A 1 287 ? 15.361 3.811 4.276 1.00 90.50 287 GLU A C 1
ATOM 2271 O O . GLU A 1 287 ? 14.950 3.947 5.425 1.00 90.50 287 GLU A O 1
ATOM 2276 N N . LYS A 1 288 ? 14.513 3.664 3.254 1.00 93.06 288 LYS A N 1
ATOM 2277 C CA . LYS A 1 288 ? 13.056 3.583 3.370 1.00 93.06 288 LYS A CA 1
ATOM 2278 C C . LYS A 1 288 ? 12.559 2.149 3.220 1.00 93.06 288 LYS A C 1
ATOM 2280 O O . LYS A 1 288 ? 13.144 1.323 2.522 1.00 93.06 288 LYS A O 1
ATOM 2285 N N . LEU A 1 289 ? 11.363 1.894 3.742 1.00 90.75 289 LEU A N 1
ATOM 2286 C CA . LEU A 1 289 ? 10.634 0.666 3.432 1.00 90.75 289 LEU A CA 1
ATOM 2287 C C . LEU A 1 289 ? 10.314 0.612 1.931 1.00 90.75 289 LEU A C 1
ATOM 2289 O O . LEU A 1 289 ? 9.486 1.390 1.448 1.00 90.75 289 LEU A O 1
ATOM 2293 N N . SER A 1 290 ? 10.926 -0.328 1.207 1.00 93.25 290 SER A N 1
ATOM 2294 C CA . SER A 1 290 ? 10.826 -0.418 -0.253 1.00 93.25 290 SER A CA 1
ATOM 2295 C C . SER A 1 290 ? 10.654 -1.846 -0.782 1.00 93.25 290 SER A C 1
ATOM 2297 O O . SER A 1 290 ? 11.135 -2.828 -0.208 1.00 93.25 290 SER A O 1
ATOM 2299 N N . SER A 1 291 ? 10.005 -1.971 -1.945 1.00 93.81 291 SER A N 1
ATOM 2300 C CA . SER A 1 291 ? 9.944 -3.236 -2.689 1.00 93.81 291 SER A CA 1
ATOM 2301 C C . SER A 1 291 ? 11.306 -3.675 -3.233 1.00 93.81 291 SER A C 1
ATOM 2303 O O . SER A 1 291 ? 11.503 -4.860 -3.488 1.00 93.81 291 SER A O 1
ATOM 2305 N N . SER A 1 292 ? 12.252 -2.753 -3.447 1.00 92.94 292 SER A N 1
ATOM 2306 C CA . SER A 1 292 ? 13.621 -3.098 -3.856 1.00 92.94 292 SER A CA 1
ATOM 2307 C C . SER A 1 292 ? 14.305 -3.928 -2.775 1.00 92.94 292 SER A C 1
ATOM 2309 O O . SER A 1 292 ? 14.750 -5.035 -3.064 1.00 92.94 292 SER A O 1
ATOM 2311 N N . THR A 1 293 ? 14.282 -3.455 -1.524 1.00 92.75 293 THR A N 1
ATOM 2312 C CA . THR A 1 293 ? 14.832 -4.178 -0.369 1.00 92.75 293 THR A CA 1
ATOM 2313 C C . THR A 1 293 ? 14.164 -5.538 -0.195 1.00 92.75 293 THR A C 1
ATOM 2315 O O . THR A 1 293 ? 14.847 -6.557 -0.108 1.00 92.75 293 THR A O 1
ATOM 2318 N N . LYS A 1 294 ? 12.828 -5.601 -0.292 1.00 92.50 294 LYS A N 1
ATOM 2319 C CA . LYS A 1 294 ? 12.106 -6.882 -0.244 1.00 92.50 294 LYS A CA 1
ATOM 2320 C C . LYS A 1 294 ? 12.547 -7.872 -1.319 1.00 92.50 294 LYS A C 1
ATOM 2322 O O . LYS A 1 294 ? 12.643 -9.059 -1.030 1.00 92.50 294 LYS A O 1
ATOM 2327 N N . ARG A 1 295 ? 12.792 -7.415 -2.551 1.00 94.50 295 ARG A N 1
ATOM 2328 C CA . ARG A 1 295 ? 13.269 -8.285 -3.637 1.00 94.50 295 ARG A CA 1
ATOM 2329 C C . ARG A 1 295 ? 14.710 -8.730 -3.422 1.00 94.50 295 ARG A C 1
ATOM 2331 O O . ARG A 1 295 ? 15.009 -9.886 -3.693 1.00 94.50 295 ARG A O 1
ATOM 2338 N N . MET A 1 296 ? 15.571 -7.868 -2.879 1.00 91.75 296 MET A N 1
ATOM 2339 C CA . MET A 1 296 ? 16.931 -8.259 -2.492 1.00 91.75 296 MET A CA 1
ATOM 2340 C C . MET A 1 296 ? 16.916 -9.371 -1.439 1.00 91.75 296 MET A C 1
ATOM 2342 O O . MET A 1 296 ? 17.651 -10.343 -1.577 1.00 91.75 296 MET A O 1
ATOM 2346 N N . HIS A 1 297 ? 16.017 -9.306 -0.452 1.00 90.19 297 HIS A N 1
ATOM 2347 C CA . HIS A 1 297 ? 15.881 -10.357 0.568 1.00 90.19 297 HIS A CA 1
ATOM 2348 C C . HIS A 1 297 ? 15.450 -11.723 0.007 1.00 90.19 297 HIS A C 1
ATOM 2350 O O . HIS A 1 297 ? 15.745 -12.746 0.622 1.00 90.19 297 HIS A O 1
ATOM 2356 N N . LEU A 1 298 ? 14.810 -11.779 -1.169 1.00 91.12 298 LEU A N 1
ATOM 2357 C CA . LEU A 1 298 ? 14.459 -13.049 -1.830 1.00 91.12 298 LEU A CA 1
ATOM 2358 C C . LEU A 1 298 ? 15.672 -13.798 -2.367 1.00 91.12 298 LEU A C 1
ATOM 2360 O O . LEU A 1 298 ? 15.605 -15.011 -2.542 1.00 91.12 298 LEU A O 1
ATOM 2364 N N . LEU A 1 299 ? 16.772 -13.089 -2.626 1.00 89.38 299 LEU A N 1
ATOM 2365 C CA . LEU A 1 299 ? 18.032 -13.704 -3.039 1.00 89.38 299 LEU A CA 1
ATOM 2366 C C . LEU A 1 299 ? 18.678 -14.504 -1.893 1.00 89.38 299 LEU A C 1
ATOM 2368 O O . LEU A 1 299 ? 19.668 -15.202 -2.107 1.00 89.38 299 LEU A O 1
ATOM 2372 N N . GLY A 1 300 ? 18.100 -14.428 -0.690 1.00 84.75 300 GLY A N 1
ATOM 2373 C CA . GLY A 1 300 ? 18.582 -15.072 0.518 1.00 84.75 300 GLY A CA 1
ATOM 2374 C C . GLY A 1 300 ? 19.537 -14.183 1.305 1.00 84.75 300 GLY A C 1
ATOM 2375 O O . GLY A 1 300 ? 19.850 -13.053 0.933 1.00 84.75 300 GLY A O 1
ATOM 2376 N N . SER A 1 301 ? 19.999 -14.705 2.437 1.00 76.25 301 SER A N 1
ATOM 2377 C CA . SER A 1 301 ? 21.038 -14.067 3.242 1.00 76.25 301 SER A CA 1
ATOM 2378 C C . SER A 1 301 ? 22.375 -14.768 3.002 1.00 76.25 301 SER A C 1
ATOM 2380 O O . SER A 1 301 ? 22.402 -15.999 2.908 1.00 76.25 301 SER A O 1
ATOM 2382 N N . PRO A 1 302 ? 23.500 -14.035 2.949 1.00 69.38 302 PRO A N 1
ATOM 2383 C CA . PRO A 1 302 ? 24.814 -14.659 2.905 1.00 69.38 302 PRO A CA 1
ATOM 2384 C C . PRO A 1 302 ? 25.003 -15.594 4.108 1.00 69.38 302 PRO A C 1
ATOM 2386 O O . PRO A 1 302 ? 24.973 -15.150 5.254 1.00 69.38 302 PRO A O 1
ATOM 2389 N N . LEU A 1 303 ? 25.237 -16.888 3.861 1.00 76.62 303 LEU A N 1
ATOM 2390 C CA . LEU A 1 303 ? 25.486 -17.877 4.925 1.00 76.62 303 LEU A CA 1
ATOM 2391 C C . LEU A 1 303 ? 26.761 -17.565 5.724 1.00 76.62 303 LEU A C 1
ATOM 2393 O O . LEU A 1 303 ? 26.886 -17.926 6.892 1.00 76.62 303 LEU A O 1
ATOM 2397 N N . LYS A 1 304 ? 27.718 -16.886 5.088 1.00 75.69 304 LYS A N 1
ATOM 2398 C CA . LYS A 1 304 ? 28.953 -16.407 5.701 1.00 75.69 304 LYS A CA 1
ATOM 2399 C C . LYS A 1 304 ? 29.190 -14.979 5.233 1.00 75.69 304 LYS A C 1
ATOM 2401 O O . LYS A 1 304 ? 29.532 -14.762 4.074 1.00 75.69 304 LYS A O 1
ATOM 2406 N N . MET A 1 305 ? 29.027 -14.011 6.132 1.00 64.38 305 MET A N 1
ATOM 2407 C CA . MET A 1 305 ? 29.466 -12.640 5.876 1.00 64.38 305 MET A CA 1
ATOM 2408 C C . MET A 1 305 ? 30.978 -12.659 5.653 1.00 64.38 305 MET A C 1
ATOM 2410 O O . MET A 1 305 ? 31.739 -13.053 6.544 1.00 64.38 305 MET A O 1
ATOM 2414 N N . SER A 1 306 ? 31.424 -12.257 4.464 1.00 58.28 306 SER A N 1
ATOM 2415 C CA . SER A 1 306 ? 32.841 -12.018 4.229 1.00 58.28 306 SER A CA 1
ATOM 2416 C C . SER A 1 306 ? 33.265 -10.872 5.138 1.00 58.28 306 SER A C 1
ATOM 2418 O O . SER A 1 306 ? 32.885 -9.725 4.916 1.00 58.28 306 SER A O 1
ATOM 2420 N N . LYS A 1 307 ? 34.050 -11.162 6.176 1.00 63.75 307 LYS A N 1
ATOM 2421 C CA . LYS A 1 307 ? 34.839 -10.110 6.813 1.00 63.75 307 LYS A CA 1
ATOM 2422 C C . LYS A 1 307 ? 35.826 -9.642 5.741 1.00 63.75 307 LYS A C 1
ATOM 2424 O O . LYS A 1 307 ? 36.569 -10.498 5.258 1.00 63.75 307 LYS A O 1
ATOM 2429 N N . PRO A 1 308 ? 35.831 -8.364 5.326 1.00 57.97 308 PRO A N 1
ATOM 2430 C CA . PRO A 1 308 ? 36.855 -7.870 4.419 1.00 57.97 308 PRO A CA 1
ATOM 2431 C C . PRO A 1 308 ? 38.183 -7.910 5.177 1.00 57.97 308 PRO A C 1
ATOM 2433 O O . PRO A 1 308 ? 38.539 -6.982 5.893 1.00 57.97 308 PRO A O 1
ATOM 2436 N N . SER A 1 309 ? 38.882 -9.040 5.117 1.00 63.56 309 SER A N 1
ATOM 2437 C CA . SER A 1 309 ? 40.132 -9.254 5.838 1.00 63.56 309 SER A CA 1
ATOM 2438 C C . SER A 1 309 ? 41.294 -9.335 4.872 1.00 63.56 309 SER A C 1
ATOM 2440 O O . SER A 1 309 ? 42.045 -10.296 4.928 1.00 63.56 309 SER A O 1
ATOM 2442 N N . PHE A 1 310 ? 41.459 -8.357 3.986 1.00 59.25 310 PHE A N 1
ATOM 2443 C CA . PHE A 1 310 ? 42.669 -8.294 3.177 1.00 59.25 310 PHE A CA 1
ATOM 2444 C C . PHE A 1 310 ? 43.042 -6.843 2.874 1.00 59.25 310 PHE A C 1
ATOM 2446 O O . PHE A 1 310 ? 42.567 -6.248 1.912 1.00 59.25 310 PHE A O 1
ATOM 2453 N N . LYS A 1 311 ? 43.947 -6.280 3.684 1.00 61.72 311 LYS A N 1
ATOM 2454 C CA . LYS A 1 311 ? 44.931 -5.345 3.132 1.00 61.72 311 LYS A CA 1
ATOM 2455 C C . LYS A 1 311 ? 45.877 -6.194 2.291 1.00 61.72 311 LYS A C 1
ATOM 2457 O O . LYS A 1 311 ? 46.783 -6.825 2.825 1.00 61.72 311 LYS A O 1
ATOM 2462 N N . HIS A 1 312 ? 45.583 -6.308 1.003 1.00 63.09 312 HIS A N 1
ATOM 2463 C CA . HIS A 1 312 ? 46.562 -6.809 0.053 1.00 63.09 312 HIS A CA 1
ATOM 2464 C C . HIS A 1 312 ? 47.396 -5.617 -0.406 1.00 63.09 312 HIS A C 1
ATOM 2466 O O . HIS A 1 312 ? 46.930 -4.803 -1.194 1.00 63.09 312 HIS A O 1
ATOM 2472 N N . ASP A 1 313 ? 48.631 -5.532 0.087 1.00 75.75 313 ASP A N 1
ATOM 2473 C CA . ASP A 1 313 ? 49.615 -4.529 -0.351 1.00 75.75 313 ASP A CA 1
ATOM 2474 C C . ASP A 1 313 ? 50.253 -4.899 -1.711 1.00 75.75 313 ASP A C 1
ATOM 2476 O O . ASP A 1 313 ? 51.204 -4.264 -2.162 1.00 75.75 313 ASP A O 1
ATOM 2480 N N . GLN A 1 314 ? 49.745 -5.943 -2.375 1.00 80.88 314 GLN A N 1
ATOM 2481 C CA . GLN A 1 314 ? 50.215 -6.434 -3.669 1.00 80.88 314 GLN A CA 1
ATOM 2482 C C . GLN A 1 314 ? 49.064 -6.487 -4.682 1.00 80.88 314 GLN A C 1
ATOM 2484 O O . GLN A 1 314 ? 47.923 -6.751 -4.291 1.00 80.88 314 GLN A O 1
ATOM 2489 N N . PRO A 1 315 ? 49.344 -6.268 -5.981 1.00 83.69 315 PRO A N 1
ATOM 2490 C CA . PRO A 1 315 ? 48.348 -6.454 -7.027 1.00 83.69 315 PRO A CA 1
ATOM 2491 C C . PRO A 1 315 ? 47.870 -7.909 -7.049 1.00 83.69 315 PRO A C 1
ATOM 2493 O O . PRO A 1 315 ? 48.659 -8.841 -6.897 1.00 83.69 315 PRO A O 1
ATOM 2496 N N . TYR A 1 316 ? 46.573 -8.103 -7.265 1.00 82.31 316 TYR A N 1
ATOM 2497 C CA . TYR A 1 316 ? 45.949 -9.419 -7.348 1.00 82.31 316 TYR A CA 1
ATOM 2498 C C . TYR A 1 316 ? 44.981 -9.473 -8.530 1.00 82.31 316 TYR A C 1
ATOM 2500 O O . TYR A 1 316 ? 44.478 -8.449 -8.992 1.00 82.31 316 TYR A O 1
ATOM 2508 N N . CYS A 1 317 ? 44.730 -10.682 -9.030 1.00 86.44 317 CYS A N 1
ATOM 2509 C CA . CYS A 1 317 ? 43.771 -10.935 -10.099 1.00 86.44 317 CYS A CA 1
ATOM 2510 C C . CYS A 1 317 ? 42.502 -11.553 -9.507 1.00 86.44 317 CYS A C 1
ATOM 2512 O O . CYS A 1 317 ? 42.579 -12.518 -8.745 1.00 86.44 317 CYS A O 1
ATOM 2514 N N . ILE A 1 318 ? 41.337 -11.006 -9.859 1.00 86.50 318 ILE A N 1
ATOM 2515 C CA . ILE A 1 318 ? 40.039 -11.589 -9.510 1.00 86.50 318 ILE A CA 1
ATOM 2516 C C . ILE A 1 318 ? 39.557 -12.395 -10.713 1.00 86.50 318 ILE A C 1
ATOM 2518 O O . ILE A 1 318 ? 39.212 -11.831 -11.750 1.00 86.50 318 ILE A O 1
ATOM 2522 N N . LEU A 1 319 ? 39.522 -13.719 -10.570 1.00 88.94 319 LEU A N 1
ATOM 2523 C CA . LEU A 1 319 ? 39.029 -14.610 -11.614 1.00 88.94 319 LEU A CA 1
ATOM 2524 C C . LEU A 1 319 ? 37.522 -14.846 -11.450 1.00 88.94 319 LEU A C 1
ATOM 2526 O O . LEU A 1 319 ? 37.087 -15.461 -10.477 1.00 88.94 319 LEU A O 1
ATOM 2530 N N . PHE A 1 320 ? 36.723 -14.419 -12.430 1.00 85.62 320 PHE A N 1
ATOM 2531 C CA . PHE A 1 320 ? 35.311 -14.800 -12.509 1.00 85.62 320 PHE A CA 1
ATOM 2532 C C . PHE A 1 320 ? 35.155 -16.125 -13.252 1.00 85.62 320 PHE A C 1
ATOM 2534 O O . PHE A 1 320 ? 35.149 -16.169 -14.481 1.00 85.62 320 PHE A O 1
ATOM 2541 N N . GLN A 1 321 ? 34.982 -17.210 -12.500 1.00 83.62 321 GLN A N 1
ATOM 2542 C CA . GLN A 1 321 ? 34.686 -18.531 -13.046 1.00 83.62 321 GLN A CA 1
ATOM 2543 C C . GLN A 1 321 ? 33.197 -18.858 -12.881 1.00 83.62 321 GLN A C 1
ATOM 2545 O O . GLN A 1 321 ? 32.596 -18.594 -11.844 1.00 83.62 321 GLN A O 1
ATOM 2550 N N . GLY A 1 322 ? 32.583 -19.433 -13.913 1.00 76.56 322 GLY A N 1
ATOM 2551 C CA . GLY A 1 322 ? 31.179 -19.839 -13.878 1.00 76.56 322 GLY A CA 1
ATOM 2552 C C . GLY A 1 322 ? 30.671 -20.246 -15.254 1.00 76.56 322 GLY A C 1
ATOM 2553 O O . GLY A 1 322 ? 31.355 -20.033 -16.258 1.00 76.56 322 GLY A O 1
ATOM 2554 N N . TYR A 1 323 ? 29.461 -20.790 -15.320 1.00 70.94 323 TYR A N 1
ATOM 2555 C CA . TYR A 1 323 ? 28.835 -21.175 -16.585 1.00 70.94 323 TYR A CA 1
ATOM 2556 C C . TYR A 1 323 ? 28.485 -19.951 -17.452 1.00 70.94 323 TYR A C 1
ATOM 2558 O O . TYR A 1 323 ? 28.416 -18.820 -16.943 1.00 70.94 323 TYR A O 1
ATOM 2566 N N . PRO A 1 324 ? 28.310 -20.125 -18.774 1.00 67.69 324 PRO A N 1
ATOM 2567 C CA . PRO A 1 324 ? 27.735 -19.092 -19.634 1.00 67.69 324 PRO A CA 1
ATOM 2568 C C . PRO A 1 324 ? 26.434 -18.531 -19.037 1.00 67.69 324 PRO A C 1
ATOM 2570 O O . PRO A 1 324 ? 25.713 -19.252 -18.357 1.00 67.69 324 PRO A O 1
ATOM 2573 N N . LEU A 1 325 ? 26.153 -17.243 -19.265 1.00 65.19 325 LEU A N 1
ATOM 2574 C CA . LEU A 1 325 ? 24.947 -16.528 -18.797 1.00 65.19 325 LEU A CA 1
ATOM 2575 C C . LEU A 1 325 ? 24.831 -16.249 -17.282 1.00 65.19 325 LEU A C 1
ATOM 2577 O O . LEU A 1 325 ? 23.897 -15.576 -16.864 1.00 65.19 325 LEU A O 1
ATOM 2581 N N . PHE A 1 326 ? 25.812 -16.625 -16.455 1.00 75.69 326 PHE A N 1
ATOM 2582 C CA . PHE A 1 326 ? 25.822 -16.316 -15.008 1.00 75.69 326 PHE A CA 1
ATOM 2583 C C . PHE A 1 326 ? 26.193 -14.854 -14.666 1.00 75.69 326 PHE A C 1
ATOM 2585 O O . PHE A 1 326 ? 26.616 -14.552 -13.554 1.00 75.69 326 PHE A O 1
ATOM 2592 N N . GLY A 1 327 ? 26.093 -13.928 -15.625 1.00 78.75 327 GLY A N 1
ATOM 2593 C CA . GLY A 1 327 ? 26.318 -12.498 -15.377 1.00 78.75 327 GLY A CA 1
ATOM 2594 C C . GLY A 1 327 ? 27.776 -12.087 -15.135 1.00 78.75 327 GLY A C 1
ATOM 2595 O O . GLY A 1 327 ? 28.019 -10.966 -14.699 1.00 78.75 327 GLY A O 1
ATOM 2596 N N . LYS A 1 328 ? 28.762 -12.940 -15.448 1.00 88.56 328 LYS A N 1
ATOM 2597 C CA . LYS A 1 328 ? 30.196 -12.621 -15.285 1.00 88.56 328 LYS A CA 1
ATOM 2598 C C . LYS A 1 328 ? 30.580 -11.305 -15.969 1.00 88.56 328 LYS A C 1
ATOM 2600 O O . LYS A 1 328 ? 31.196 -10.450 -15.345 1.00 88.56 328 LYS A O 1
ATOM 2605 N N . THR A 1 329 ? 30.143 -11.113 -17.214 1.00 83.31 329 THR A N 1
ATOM 2606 C CA . THR A 1 329 ? 30.375 -9.888 -17.997 1.00 83.31 329 THR A CA 1
ATOM 2607 C C . THR A 1 329 ? 29.740 -8.658 -17.346 1.00 83.31 329 THR A C 1
ATOM 2609 O O . THR A 1 329 ? 30.328 -7.582 -17.358 1.00 83.31 329 THR A O 1
ATOM 2612 N N . PHE A 1 330 ? 28.570 -8.819 -16.719 1.00 81.50 330 PHE A N 1
ATOM 2613 C CA . PHE A 1 330 ? 27.898 -7.741 -15.989 1.00 81.50 330 PHE A CA 1
ATOM 2614 C C . PHE A 1 330 ? 28.647 -7.354 -14.707 1.00 81.50 330 PHE A C 1
ATOM 2616 O O . PHE A 1 330 ? 28.766 -6.176 -14.388 1.00 81.50 330 PHE A O 1
ATOM 2623 N N . ILE A 1 331 ? 29.178 -8.332 -13.969 1.00 86.62 331 ILE A N 1
ATOM 2624 C CA . ILE A 1 331 ? 30.018 -8.050 -12.799 1.00 86.62 331 ILE A CA 1
ATOM 2625 C C . ILE A 1 331 ? 31.305 -7.356 -13.256 1.00 86.62 331 ILE A C 1
ATOM 2627 O O . ILE A 1 331 ? 31.671 -6.319 -12.710 1.00 86.62 331 ILE A O 1
ATOM 2631 N N . ALA A 1 332 ? 31.954 -7.882 -14.295 1.00 87.62 332 ALA A N 1
ATOM 2632 C CA . ALA A 1 332 ? 33.191 -7.336 -14.834 1.00 87.62 332 ALA A CA 1
ATOM 2633 C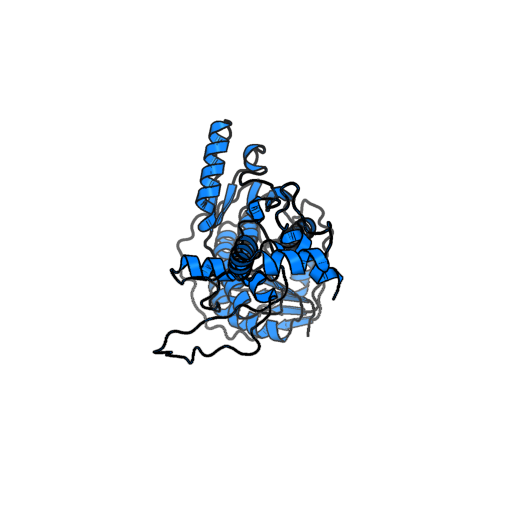 C . ALA A 1 332 ? 33.033 -5.884 -15.320 1.00 87.62 332 ALA A C 1
ATOM 2635 O O . ALA A 1 332 ? 33.859 -5.039 -14.982 1.00 87.62 332 ALA A O 1
ATOM 2636 N N . SER A 1 333 ? 31.938 -5.542 -16.007 1.00 84.94 333 SER A N 1
ATOM 2637 C CA . SER A 1 333 ? 31.698 -4.165 -16.462 1.00 84.94 333 SER A CA 1
ATOM 2638 C C . SER A 1 333 ? 31.591 -3.157 -15.310 1.00 84.94 333 SER A C 1
ATOM 2640 O O . SER A 1 333 ? 31.969 -1.997 -15.477 1.00 84.94 333 SER A O 1
ATOM 2642 N N . ARG A 1 334 ? 31.164 -3.582 -14.110 1.00 86.94 334 ARG A N 1
ATOM 2643 C CA . ARG A 1 334 ? 31.202 -2.725 -12.913 1.00 86.94 334 ARG A CA 1
ATOM 2644 C C . ARG A 1 334 ? 32.619 -2.463 -12.414 1.00 86.94 334 ARG A C 1
ATOM 2646 O O . ARG A 1 334 ? 32.920 -1.322 -12.084 1.00 86.94 334 ARG A O 1
ATOM 2653 N N . PHE A 1 335 ? 33.488 -3.476 -12.403 1.00 87.75 335 PHE A N 1
ATOM 2654 C CA . PHE A 1 335 ? 34.910 -3.283 -12.086 1.00 87.75 335 PHE A CA 1
ATOM 2655 C C . PHE A 1 335 ? 35.559 -2.307 -13.074 1.00 87.75 335 PHE A C 1
ATOM 2657 O O . PHE A 1 335 ? 36.244 -1.371 -12.659 1.00 87.75 335 PHE A O 1
ATOM 2664 N N . GLN A 1 336 ? 35.254 -2.460 -14.365 1.00 89.75 336 GLN A N 1
ATOM 2665 C CA . GLN A 1 336 ? 35.729 -1.554 -15.409 1.00 89.75 336 GLN A CA 1
ATOM 2666 C C . GLN A 1 336 ? 35.249 -0.111 -15.199 1.00 89.75 336 GLN A C 1
ATOM 2668 O O . GLN A 1 336 ? 36.044 0.819 -15.312 1.00 89.75 336 GLN A O 1
ATOM 2673 N N . ALA A 1 337 ? 33.978 0.089 -14.832 1.00 88.44 337 ALA A N 1
ATOM 2674 C CA . ALA A 1 337 ? 33.430 1.411 -14.514 1.00 88.44 337 ALA A CA 1
ATOM 2675 C C . ALA A 1 337 ? 34.094 2.063 -13.285 1.00 88.44 337 ALA A C 1
ATOM 2677 O O . ALA A 1 337 ? 34.147 3.287 -13.191 1.00 88.44 337 ALA A O 1
ATOM 2678 N N . SER A 1 338 ? 34.640 1.263 -12.366 1.00 87.19 338 SER A N 1
ATOM 2679 C CA . SER A 1 338 ? 35.458 1.730 -11.238 1.00 87.19 338 SER A CA 1
ATOM 2680 C C . SER A 1 338 ? 36.937 1.948 -11.594 1.00 87.19 338 SER A C 1
ATOM 2682 O O . SER A 1 338 ? 37.749 2.180 -10.703 1.00 87.19 338 SER A O 1
ATOM 2684 N N . GLY A 1 339 ? 37.302 1.875 -12.878 1.00 90.69 339 GLY A N 1
ATOM 2685 C CA . GLY A 1 339 ? 38.668 2.088 -13.360 1.00 90.69 339 GLY A CA 1
ATOM 2686 C C . GLY A 1 339 ? 39.596 0.881 -13.200 1.00 90.69 339 GLY A C 1
ATOM 2687 O O . GLY A 1 339 ? 40.800 1.012 -13.413 1.00 90.69 339 GLY A O 1
ATOM 2688 N N . ILE A 1 340 ? 39.068 -0.292 -12.834 1.00 90.44 340 ILE A N 1
ATOM 2689 C CA . ILE A 1 340 ? 39.857 -1.520 -12.695 1.00 90.44 340 ILE A CA 1
ATOM 2690 C C . ILE A 1 340 ? 39.949 -2.199 -14.070 1.00 90.44 340 ILE A C 1
ATOM 2692 O O . ILE A 1 340 ? 38.910 -2.466 -14.677 1.00 90.44 340 ILE A O 1
ATOM 2696 N N . PRO A 1 341 ? 41.156 -2.505 -14.583 1.00 90.75 341 PRO A N 1
ATOM 2697 C CA . PRO A 1 341 ? 41.306 -3.217 -15.848 1.00 90.75 341 PRO A CA 1
ATOM 2698 C C . PRO A 1 341 ? 40.627 -4.589 -15.810 1.00 90.75 341 PRO A C 1
ATOM 2700 O O . PRO A 1 341 ? 40.810 -5.361 -14.869 1.00 90.75 341 PRO A O 1
ATOM 2703 N N . VAL A 1 342 ? 39.872 -4.902 -16.860 1.00 90.50 342 VAL A N 1
ATOM 2704 C CA . VAL A 1 342 ? 39.173 -6.179 -17.022 1.00 90.50 342 VAL A CA 1
ATOM 2705 C C . VAL A 1 342 ? 39.749 -6.907 -18.225 1.00 90.50 342 VAL A C 1
ATOM 2707 O O . VAL A 1 342 ? 39.889 -6.325 -19.297 1.00 90.50 342 VAL A O 1
ATOM 2710 N N . LEU A 1 343 ? 40.058 -8.189 -18.044 1.00 88.88 343 LEU A N 1
ATOM 2711 C CA . LEU A 1 343 ? 40.498 -9.081 -19.112 1.00 88.88 343 LEU A CA 1
ATOM 2712 C C . LEU A 1 343 ? 39.378 -10.075 -19.426 1.00 88.88 343 LEU A C 1
ATOM 2714 O O . LEU A 1 343 ? 39.044 -10.921 -18.598 1.00 88.88 343 LEU A O 1
ATOM 2718 N N . CYS A 1 344 ? 38.798 -9.970 -20.621 1.00 85.62 344 CYS A N 1
ATOM 2719 C CA . CYS A 1 344 ? 37.785 -10.902 -21.103 1.00 85.62 344 CYS A CA 1
ATOM 2720 C C . CYS A 1 344 ? 38.454 -12.069 -21.842 1.00 85.62 344 CYS A C 1
ATOM 2722 O O . CYS A 1 344 ? 39.097 -11.872 -22.874 1.00 85.62 344 CYS A O 1
ATOM 2724 N N . CYS A 1 345 ? 38.304 -13.295 -21.330 1.00 81.56 345 CYS A N 1
ATOM 2725 C CA . CYS A 1 345 ? 38.881 -14.485 -21.964 1.00 81.56 345 CYS A CA 1
ATOM 2726 C C . CYS A 1 345 ? 38.361 -14.700 -23.391 1.00 81.56 345 CYS A C 1
ATOM 2728 O O . CYS A 1 345 ? 39.130 -15.131 -24.244 1.00 81.56 345 CYS A O 1
ATOM 2730 N N . ASP A 1 346 ? 37.103 -14.350 -23.662 1.00 76.75 346 ASP A N 1
ATOM 2731 C CA . ASP A 1 346 ? 36.492 -14.508 -24.985 1.00 76.75 346 ASP A CA 1
ATOM 2732 C C . ASP A 1 346 ? 37.151 -13.565 -26.007 1.00 76.75 346 ASP A C 1
ATOM 2734 O O . ASP A 1 346 ? 37.436 -13.955 -27.138 1.00 76.75 346 ASP A O 1
ATOM 2738 N N . GLU A 1 347 ? 37.476 -12.331 -25.606 1.00 81.75 347 GLU A N 1
ATOM 2739 C CA . GLU A 1 347 ? 38.204 -11.373 -26.450 1.00 81.75 347 GLU A CA 1
ATOM 2740 C C . GLU A 1 347 ? 39.645 -11.825 -26.706 1.00 81.75 347 GLU A C 1
ATOM 2742 O O . GLU A 1 347 ? 40.131 -11.741 -27.836 1.00 81.75 347 GLU A O 1
ATOM 2747 N N . ILE A 1 348 ? 40.313 -12.348 -25.673 1.00 83.94 348 ILE A N 1
ATOM 2748 C CA . ILE A 1 348 ? 41.671 -12.893 -25.782 1.00 83.94 348 ILE A CA 1
ATOM 2749 C C . ILE A 1 348 ? 41.682 -14.080 -26.746 1.00 83.94 348 ILE A C 1
ATOM 2751 O O . ILE A 1 348 ? 42.507 -14.124 -27.656 1.00 83.94 348 ILE A O 1
ATOM 2755 N N . LEU A 1 349 ? 40.750 -15.019 -26.585 1.00 79.31 349 LEU A N 1
ATOM 2756 C CA . LEU A 1 349 ? 40.656 -16.202 -27.430 1.00 79.31 349 LEU A CA 1
ATOM 2757 C C . LEU A 1 349 ? 40.353 -15.822 -28.885 1.00 79.31 349 LEU A C 1
ATOM 2759 O O . LEU A 1 349 ? 41.032 -16.300 -29.789 1.00 79.31 349 LEU A O 1
ATOM 2763 N N . ASN A 1 350 ? 39.430 -14.885 -29.118 1.00 79.06 350 ASN A N 1
ATOM 2764 C CA . ASN A 1 350 ? 39.168 -14.347 -30.455 1.00 79.06 350 ASN A CA 1
ATOM 2765 C C . ASN A 1 350 ? 40.407 -13.687 -31.079 1.00 79.06 350 ASN A C 1
ATOM 2767 O O . ASN A 1 350 ? 40.665 -13.846 -32.273 1.00 79.06 350 ASN A O 1
ATOM 2771 N N . ALA A 1 351 ? 41.196 -12.953 -30.293 1.00 83.00 351 ALA A N 1
ATOM 2772 C CA . ALA A 1 351 ? 42.437 -12.351 -30.770 1.00 83.00 351 ALA A CA 1
ATOM 2773 C C . ALA A 1 351 ? 43.509 -13.403 -31.111 1.00 83.00 351 ALA A C 1
ATOM 2775 O O . ALA A 1 351 ? 44.240 -13.218 -32.086 1.00 83.00 351 ALA A O 1
ATOM 2776 N N . ILE A 1 352 ? 43.587 -14.499 -30.347 1.00 84.62 352 ILE A N 1
ATOM 2777 C CA . ILE A 1 352 ? 44.488 -15.630 -30.618 1.00 84.62 352 ILE A CA 1
ATOM 2778 C C . ILE A 1 352 ? 44.063 -16.345 -31.903 1.00 84.62 352 ILE A C 1
ATOM 2780 O O . ILE A 1 352 ? 44.884 -16.487 -32.802 1.00 84.62 352 ILE A O 1
ATOM 2784 N N . LEU A 1 353 ? 42.782 -16.700 -32.050 1.00 78.69 353 LEU A N 1
ATOM 2785 C CA . LEU A 1 353 ? 42.258 -17.399 -33.235 1.00 78.69 353 LEU A CA 1
ATOM 2786 C C . LEU A 1 353 ? 42.432 -16.608 -34.537 1.00 78.69 353 LEU A C 1
ATOM 2788 O O . LEU A 1 353 ? 42.585 -17.191 -35.606 1.00 78.69 353 LEU A O 1
ATOM 2792 N N . LYS A 1 354 ? 42.426 -15.273 -34.461 1.00 79.38 354 LYS A N 1
ATOM 2793 C CA . LYS A 1 354 ? 42.713 -14.409 -35.616 1.00 79.38 354 LYS A CA 1
ATOM 2794 C C . LYS A 1 354 ? 44.189 -14.401 -36.020 1.00 79.38 354 LYS A C 1
ATOM 2796 O O . LYS A 1 354 ? 44.485 -14.060 -37.161 1.00 79.38 354 LYS A O 1
ATOM 2801 N N . LYS A 1 355 ? 45.105 -14.702 -35.097 1.00 84.44 355 LYS A N 1
ATOM 2802 C CA . LYS A 1 355 ? 46.559 -14.631 -35.317 1.00 84.44 355 LYS A CA 1
ATOM 2803 C C . LYS A 1 355 ? 47.205 -15.995 -35.541 1.00 84.44 355 LYS A C 1
ATOM 2805 O O . LYS A 1 355 ? 48.190 -16.068 -36.266 1.00 84.44 355 LYS A O 1
ATOM 2810 N N . ASP A 1 356 ? 46.685 -17.039 -34.906 1.00 85.50 356 ASP A N 1
ATOM 2811 C CA . ASP A 1 356 ? 47.252 -18.383 -34.926 1.00 85.50 356 ASP A CA 1
ATOM 2812 C C . ASP A 1 356 ? 46.524 -19.272 -35.941 1.00 85.50 356 ASP A C 1
ATOM 2814 O O . ASP A 1 356 ? 45.484 -19.874 -35.662 1.00 85.50 356 ASP A O 1
ATOM 2818 N N . SER A 1 357 ? 47.088 -19.336 -37.147 1.00 81.69 357 SER A N 1
ATOM 2819 C CA . SER A 1 357 ? 46.562 -20.156 -38.240 1.00 81.69 357 SER A CA 1
ATOM 2820 C C . SER A 1 357 ? 46.573 -21.652 -37.919 1.00 81.69 357 SER A C 1
ATOM 2822 O O . SER A 1 357 ? 45.679 -22.364 -38.367 1.00 81.69 357 SER A O 1
ATOM 2824 N N . ASN A 1 358 ? 47.537 -22.127 -37.124 1.00 86.25 358 ASN A N 1
ATOM 2825 C CA . ASN A 1 358 ? 47.651 -23.548 -36.795 1.00 86.25 358 ASN A CA 1
ATOM 2826 C C . ASN A 1 358 ? 46.513 -23.969 -35.864 1.00 86.25 358 ASN A C 1
ATOM 2828 O O . ASN A 1 358 ? 45.825 -24.952 -36.132 1.00 86.25 358 ASN A O 1
ATOM 2832 N N . LEU A 1 359 ? 46.257 -23.177 -34.818 1.00 83.44 359 LEU A N 1
ATOM 2833 C CA . LEU A 1 359 ? 45.137 -23.417 -33.907 1.00 83.44 359 LEU A CA 1
ATOM 2834 C C . LEU A 1 359 ? 43.792 -23.371 -34.646 1.00 83.44 359 LEU A C 1
ATOM 2836 O O . LEU A 1 359 ? 42.903 -24.182 -34.389 1.00 83.44 359 LEU A O 1
ATOM 2840 N N . LYS A 1 360 ? 43.647 -22.435 -35.593 1.00 79.19 360 LYS A N 1
ATOM 2841 C CA . LYS A 1 360 ? 42.458 -22.346 -36.447 1.00 79.19 360 LYS A CA 1
ATOM 2842 C C . LYS A 1 360 ? 42.248 -23.636 -37.245 1.00 79.19 360 LYS A C 1
ATOM 2844 O O . LYS A 1 360 ? 41.133 -24.149 -37.277 1.00 79.19 360 LYS A O 1
ATOM 2849 N N . GLU A 1 361 ? 43.294 -24.165 -37.875 1.00 82.44 361 GLU A N 1
ATOM 2850 C CA . GLU A 1 361 ? 43.214 -25.420 -38.629 1.00 82.44 361 GLU A CA 1
ATOM 2851 C C . GLU A 1 361 ? 42.874 -26.622 -37.744 1.00 82.44 361 GLU A C 1
ATOM 2853 O O . GLU A 1 361 ? 42.086 -27.471 -38.155 1.00 82.44 361 GLU A O 1
ATOM 2858 N N . GLU A 1 362 ? 43.427 -26.702 -36.532 1.00 85.75 362 GLU A N 1
ATOM 2859 C CA . GLU A 1 362 ? 43.101 -27.773 -35.583 1.00 85.75 362 GLU A CA 1
ATOM 2860 C C . GLU A 1 362 ? 41.625 -27.752 -35.172 1.00 85.75 362 GLU A C 1
ATOM 2862 O O . GLU A 1 362 ? 40.968 -28.792 -35.199 1.00 85.75 362 GLU A O 1
ATOM 2867 N N . ILE A 1 363 ? 41.067 -26.574 -34.878 1.00 83.19 363 ILE A N 1
ATOM 2868 C CA . ILE A 1 363 ? 39.643 -26.440 -34.537 1.00 83.19 363 ILE A CA 1
ATOM 2869 C C . ILE A 1 363 ? 38.755 -26.828 -35.721 1.00 83.19 363 ILE A C 1
ATOM 2871 O O . ILE A 1 363 ? 37.760 -27.524 -35.537 1.00 83.19 363 ILE A O 1
ATOM 2875 N N . LEU A 1 364 ? 39.117 -26.420 -36.939 1.00 80.69 364 LEU A N 1
ATOM 2876 C CA . LEU A 1 364 ? 38.355 -26.757 -38.145 1.00 80.69 364 LEU A CA 1
ATOM 2877 C C . LEU A 1 364 ? 38.423 -28.246 -38.510 1.00 80.69 364 LEU A C 1
ATOM 2879 O O . LEU A 1 364 ? 37.511 -28.741 -39.169 1.00 80.69 364 LEU A O 1
ATOM 2883 N N . LYS A 1 365 ? 39.472 -28.967 -38.091 1.00 83.94 365 LYS A N 1
ATOM 2884 C CA . LYS A 1 365 ? 39.538 -30.432 -38.224 1.00 83.94 365 LYS A CA 1
ATOM 2885 C C . LYS A 1 365 ? 38.542 -31.129 -37.302 1.00 83.94 365 LYS A C 1
ATOM 2887 O O . LYS A 1 365 ? 37.926 -32.101 -37.725 1.00 83.94 365 LYS A O 1
ATOM 2892 N N . GLU A 1 366 ? 38.398 -30.638 -36.075 1.00 84.19 366 GLU A N 1
ATOM 2893 C CA . GLU A 1 366 ? 37.510 -31.233 -35.070 1.00 84.19 366 GLU A CA 1
ATOM 2894 C C . GLU A 1 366 ? 36.039 -30.831 -35.273 1.00 84.19 366 GLU A C 1
ATOM 2896 O O . GLU A 1 366 ? 35.139 -31.638 -35.059 1.00 84.19 366 GLU A O 1
ATOM 2901 N N . PHE A 1 367 ? 35.788 -29.605 -35.754 1.00 81.25 367 PHE A N 1
ATOM 2902 C CA . PHE A 1 367 ? 34.449 -29.062 -36.022 1.00 81.25 367 PHE A CA 1
ATOM 2903 C C . PHE A 1 367 ? 34.305 -28.579 -37.479 1.00 81.25 367 PHE A C 1
ATOM 2905 O O . PHE A 1 367 ? 34.188 -27.372 -37.729 1.00 81.25 367 PHE A O 1
ATOM 2912 N N . PRO A 1 368 ? 34.310 -29.483 -38.477 1.00 71.81 368 PRO A N 1
ATOM 2913 C CA . PRO A 1 368 ? 34.300 -29.090 -39.882 1.00 71.81 368 PRO A CA 1
ATOM 2914 C C . PRO A 1 368 ? 32.984 -28.403 -40.260 1.00 71.81 368 PRO A C 1
ATOM 2916 O O . PRO A 1 368 ? 31.913 -28.974 -40.093 1.00 71.81 368 PRO A O 1
ATOM 2919 N N . ASN A 1 369 ? 33.057 -27.199 -40.832 1.00 68.12 369 ASN A N 1
ATOM 2920 C CA . ASN A 1 369 ? 31.933 -26.441 -41.414 1.00 68.12 369 ASN A CA 1
ATOM 2921 C C . ASN A 1 369 ? 30.792 -26.020 -40.462 1.00 68.12 369 ASN A C 1
ATOM 2923 O O . ASN A 1 369 ? 29.902 -25.286 -40.886 1.00 68.12 369 ASN A O 1
ATOM 2927 N N . GLU A 1 370 ? 30.805 -26.417 -39.189 1.00 72.31 370 GLU A N 1
ATOM 2928 C CA . GLU A 1 370 ? 29.740 -26.077 -38.231 1.00 72.31 370 GLU A CA 1
ATOM 2929 C C . GLU A 1 370 ? 30.006 -24.768 -37.472 1.00 72.31 370 GLU A C 1
ATOM 2931 O O . GLU A 1 370 ? 29.070 -24.095 -37.036 1.00 72.31 370 GLU A O 1
ATOM 2936 N N . CYS A 1 371 ? 31.274 -24.367 -37.345 1.00 74.06 371 CYS A N 1
ATOM 2937 C CA . CYS A 1 371 ? 31.686 -23.162 -36.625 1.00 74.06 371 CYS A CA 1
ATOM 2938 C C . CYS A 1 371 ? 32.268 -22.068 -37.530 1.00 74.06 371 CYS A C 1
ATOM 2940 O O . CYS A 1 371 ? 32.982 -21.202 -37.040 1.00 74.06 371 CYS A O 1
ATOM 2942 N N . CYS A 1 372 ? 32.023 -22.097 -38.841 1.00 74.69 372 CYS A N 1
ATOM 2943 C CA . CYS A 1 372 ? 32.531 -21.078 -39.764 1.00 74.69 372 CYS A CA 1
ATOM 2944 C C . CYS A 1 372 ? 31.509 -19.963 -40.027 1.00 74.69 372 CYS A C 1
ATOM 2946 O O . CYS A 1 372 ? 30.303 -20.204 -40.141 1.00 74.69 372 CYS A O 1
ATOM 2948 N N . CYS A 1 373 ? 32.020 -18.743 -40.156 1.00 70.56 373 CYS A N 1
ATOM 2949 C CA . CYS A 1 373 ? 31.362 -17.626 -40.820 1.00 70.56 373 CYS A CA 1
ATOM 2950 C C . CYS A 1 373 ? 31.474 -17.780 -42.347 1.00 70.56 373 CYS A C 1
ATOM 2952 O O . CYS A 1 373 ? 32.356 -18.482 -42.848 1.00 70.56 373 CYS A O 1
ATOM 2954 N N . ASP A 1 374 ? 30.635 -17.056 -43.089 1.00 72.56 374 ASP A N 1
ATOM 2955 C CA . ASP A 1 374 ? 30.635 -17.066 -44.562 1.00 72.56 374 ASP A CA 1
ATOM 2956 C C . ASP A 1 374 ? 31.959 -16.557 -45.171 1.00 72.56 374 ASP A C 1
ATOM 2958 O O . ASP A 1 374 ? 32.295 -16.876 -46.309 1.00 72.56 374 ASP A O 1
ATOM 2962 N N . ASP A 1 375 ? 32.741 -15.792 -44.404 1.00 71.81 375 ASP A N 1
ATOM 2963 C CA . ASP A 1 375 ? 34.068 -15.285 -44.773 1.00 71.81 375 ASP A CA 1
ATOM 2964 C C . ASP A 1 375 ? 35.222 -16.254 -44.427 1.00 71.81 375 ASP A C 1
ATOM 2966 O O . ASP A 1 375 ? 36.398 -15.914 -44.573 1.00 71.81 375 ASP A O 1
ATOM 2970 N N . GLY A 1 376 ? 34.907 -17.462 -43.945 1.00 67.88 376 GLY A N 1
ATOM 2971 C CA . GLY A 1 376 ? 35.889 -18.470 -43.541 1.00 67.88 376 GLY A CA 1
ATOM 2972 C C . GLY A 1 376 ? 36.593 -18.169 -42.213 1.00 67.88 376 GLY A C 1
ATOM 2973 O O . GLY A 1 376 ? 37.570 -18.846 -41.865 1.00 67.88 376 GLY A O 1
ATOM 2974 N N . THR A 1 377 ? 36.152 -17.163 -41.451 1.00 72.25 377 THR A N 1
ATOM 2975 C CA . THR A 1 377 ? 36.546 -16.988 -40.045 1.00 72.25 377 THR A CA 1
ATOM 2976 C C . THR A 1 377 ? 35.771 -17.948 -39.140 1.00 72.25 377 THR A C 1
ATOM 2978 O O . THR A 1 377 ? 34.767 -18.527 -39.549 1.00 72.25 377 THR A O 1
ATOM 2981 N N . ILE A 1 378 ? 36.269 -18.190 -37.924 1.00 76.50 378 ILE A N 1
ATOM 2982 C CA . ILE A 1 378 ? 35.542 -19.010 -36.950 1.00 76.50 378 ILE A CA 1
ATOM 2983 C C . ILE A 1 378 ? 34.480 -18.134 -36.278 1.00 76.50 378 ILE A C 1
ATOM 2985 O O . ILE A 1 378 ? 34.804 -17.115 -35.667 1.00 76.50 378 ILE A O 1
ATOM 2989 N N . ASP A 1 379 ? 33.227 -18.560 -36.379 1.00 79.31 379 ASP A N 1
ATOM 2990 C CA . ASP A 1 379 ? 32.105 -18.069 -35.595 1.00 79.31 379 ASP A CA 1
ATOM 2991 C C . ASP A 1 379 ? 32.239 -18.597 -34.160 1.00 79.31 379 ASP A C 1
ATOM 2993 O O . ASP A 1 379 ? 31.989 -19.771 -33.861 1.00 79.31 379 ASP A O 1
ATOM 2997 N N . TYR A 1 380 ? 32.680 -17.711 -33.270 1.00 74.62 380 TYR A N 1
ATOM 2998 C CA . TYR A 1 380 ? 32.933 -18.037 -31.873 1.00 74.62 380 TYR A CA 1
ATOM 2999 C C . TYR A 1 380 ? 31.671 -18.476 -31.124 1.00 74.62 380 TYR A C 1
ATOM 3001 O O . TYR A 1 380 ? 31.738 -19.365 -30.278 1.00 74.62 380 TYR A O 1
ATOM 3009 N N . GLU A 1 381 ? 30.518 -17.879 -31.432 1.00 73.62 381 GLU A N 1
ATOM 3010 C CA . GLU A 1 381 ? 29.265 -18.201 -30.753 1.00 73.62 381 GLU A CA 1
ATOM 3011 C C . GLU A 1 381 ? 28.797 -19.607 -31.143 1.00 73.62 381 GLU A C 1
ATOM 3013 O O . GLU A 1 381 ? 28.451 -20.410 -30.272 1.00 73.62 381 GLU A O 1
ATOM 3018 N N . LYS A 1 382 ? 28.902 -19.961 -32.432 1.00 79.00 382 LYS A N 1
ATOM 3019 C CA . LYS A 1 382 ? 28.662 -21.337 -32.894 1.00 79.00 382 LYS A CA 1
ATOM 3020 C C . LYS A 1 382 ? 29.651 -22.325 -32.285 1.00 79.00 382 LYS A C 1
ATOM 3022 O O . LYS A 1 382 ? 29.218 -23.357 -31.778 1.00 79.00 382 LYS A O 1
ATOM 3027 N N . LEU A 1 383 ? 30.951 -22.012 -32.279 1.00 80.62 383 LEU A N 1
ATOM 3028 C CA . LEU A 1 383 ? 31.971 -22.874 -31.668 1.00 80.62 383 LEU A CA 1
ATOM 3029 C C . LEU A 1 383 ? 31.668 -23.130 -30.185 1.00 80.62 383 LEU A C 1
ATOM 3031 O O . LEU A 1 383 ? 31.722 -24.270 -29.725 1.00 80.62 383 LEU A O 1
ATOM 3035 N N . LEU A 1 384 ? 31.298 -22.086 -29.440 1.00 75.94 384 LEU A N 1
ATOM 3036 C CA . LEU A 1 384 ? 30.935 -22.201 -28.031 1.00 75.94 384 LEU A CA 1
ATOM 3037 C C . LEU A 1 384 ? 29.712 -23.113 -27.841 1.00 75.94 384 LEU A C 1
ATOM 3039 O O . LEU A 1 384 ? 29.725 -23.977 -26.965 1.00 75.94 384 LEU A O 1
ATOM 3043 N N . LEU A 1 385 ? 28.674 -22.960 -28.669 1.00 76.25 385 LEU A N 1
ATOM 3044 C CA . LEU A 1 385 ? 27.476 -23.804 -28.625 1.00 76.25 385 LEU A CA 1
ATOM 3045 C C . LEU A 1 385 ? 27.775 -25.274 -28.960 1.00 76.25 385 LEU A C 1
ATOM 3047 O O . LEU A 1 385 ? 27.219 -26.160 -28.312 1.00 76.25 385 LEU A O 1
ATOM 3051 N N . LEU A 1 386 ? 28.663 -25.545 -29.919 1.00 79.19 386 LEU A N 1
ATOM 3052 C CA . LEU A 1 386 ? 29.102 -26.904 -30.265 1.00 79.19 386 LEU A CA 1
ATOM 3053 C C . LEU A 1 386 ? 29.881 -27.556 -29.119 1.00 79.19 386 LEU A C 1
ATOM 3055 O O . LEU A 1 386 ? 29.558 -28.667 -28.702 1.00 79.19 386 LEU A O 1
ATOM 3059 N N . CYS A 1 387 ? 30.838 -26.832 -28.535 1.00 76.38 387 CYS A N 1
ATOM 3060 C CA . CYS A 1 387 ? 31.594 -27.289 -27.368 1.00 76.38 387 CYS A CA 1
ATOM 3061 C C . CYS A 1 387 ? 30.699 -27.579 -26.152 1.00 76.38 387 CYS A C 1
ATOM 3063 O O . CYS A 1 387 ? 31.026 -28.437 -25.335 1.00 76.38 387 CYS A O 1
ATOM 3065 N N . LEU A 1 388 ? 29.577 -26.866 -26.008 1.00 72.75 388 LEU A N 1
ATOM 3066 C CA . LEU A 1 388 ? 28.594 -27.118 -24.950 1.00 72.75 388 LEU A CA 1
ATOM 3067 C C . LEU A 1 388 ? 27.694 -28.326 -25.239 1.00 72.75 388 LEU A C 1
ATOM 3069 O O . LEU A 1 388 ? 27.241 -28.954 -24.289 1.00 72.75 388 LEU A O 1
ATOM 3073 N N . ARG A 1 389 ? 27.432 -28.649 -26.513 1.00 71.19 389 ARG A N 1
ATOM 3074 C CA . ARG A 1 389 ? 26.648 -29.829 -26.924 1.00 71.19 389 ARG A CA 1
ATOM 3075 C C . ARG A 1 389 ? 27.427 -31.141 -26.820 1.00 71.19 389 ARG A C 1
ATOM 3077 O O . ARG A 1 389 ? 26.806 -32.175 -26.614 1.00 71.19 389 ARG A O 1
ATOM 3084 N N . ASN A 1 390 ? 28.751 -31.090 -26.962 1.00 61.31 390 ASN A N 1
ATOM 3085 C CA . ASN A 1 390 ? 29.644 -32.255 -26.896 1.00 61.31 390 ASN A CA 1
ATOM 3086 C C . ASN A 1 390 ? 30.194 -32.547 -25.480 1.00 61.31 390 ASN A C 1
ATOM 3088 O O . ASN A 1 390 ? 31.111 -33.355 -25.338 1.00 61.31 390 ASN A O 1
ATOM 3092 N N . LYS A 1 391 ? 29.661 -31.891 -24.440 1.00 55.12 391 LYS A N 1
ATOM 3093 C CA . LYS A 1 391 ? 29.876 -32.226 -23.021 1.00 55.12 391 LYS A CA 1
ATOM 3094 C C . LYS A 1 391 ? 28.732 -33.077 -22.501 1.00 55.12 391 LYS A C 1
ATOM 3096 O O . LYS A 1 391 ? 29.025 -33.955 -21.660 1.00 55.12 391 LYS A O 1
#

Foldseek 3Di:
DWQEEEEEEEADLVVCLVCLLVVLLVVLVVYQEEYEYEYYHPLPDFQDLVPQVVLLSCLVRLLSNQLSCVVRRPRYHYAYARHFDQQAPDDDPDQDDHQEYEYQDPDDDDPQVSCCNGRVDGHPHYHHDPDPDDDDDDDDDPGDGRAAAAEEEEEDQQFPPGSQNSSLLVNRLSRHDAAYEYEHEDDPVQVPAQPSVLGDDSVVSLVVSVVSNCRRHVRYHYHYYYDHDLQRCLQVDLRHAAYEEEPVCVVSLVVSQVSNVVVVHHRHHYHYDYFRANPPDDPVDDRGDDPNRVSVCVVPDPPDDPPPPDPPPDDDDDDDDDDPPPCSVVVQVVCVVVVHDDDDPLVVVLVCQVPDPPVVVVLCVVVPPQQADPVRRGNSVSSVVVVVVVD

Mean predicted aligned error: 11.14 Å

Nearest PDB structures (foldseek):
  3do8-assembly1_A  TM=8.173E-01  e=7.208E-08  Archaeoglobus fulgidus
  5b3g-assembly1_B  TM=4.109E-01  e=1.345E-01  Arabidopsis thaliana
  5b3h-assembly2_E  TM=4.221E-01  e=3.070E-01  Arabidopsis thaliana
  5cgz-assembly1_A  TM=3.211E-01  e=4.372E-01  Pseudomonas putida KT2440
  6zqc-assembly1_JA  TM=1.901E-01  e=5.847E+00  Saccharomyces cerevisiae S288C

Secondary structure (DSSP, 8-state):
-EEEEEEEEES-HHHHHHHHHHHHHHHHTTEEEEEEEEEETTTTS---TT-HHHHHHHHHHHHHHHHHHHHH-SSSEEEE----GGG-SS--------SEEEE---SSS-HHHHHHHHHS-----EEE----PPP-------PPP---EEEEEEEE--TT--HHHHHHHHHHHHHEEEEEEEEEE-GGGGTTSTTGGGSPPHHHHHHHHHHHHHHH-TTSEEEEEEESSSSGGGGT-TT--EEEEETTTHHHHHHHHHHHHHTTPPPPEEEEEPPPB-TT--TTS-SB--HHHHHHHHT---SS---------S---------TTSSHHHHHHHHHHTT-----HHHHHHHHHHH-HHHHHHHHHHSTTTSB-TTSSB-HHHHHHHHHHT-

Radius of gyration: 28.75 Å; Cα contacts (8 Å, |Δi|>4): 566; chains: 1; bounding box: 74×55×79 Å

Organism: Trichonephila clavata (NCBI:txid2740835)

Solvent-accessible surface area (backbone atoms only — not comparable to full-atom values): 23022 Å² total; per-residue (Å²): 116,35,53,26,31,35,39,43,41,47,41,62,63,67,61,46,59,74,45,40,60,59,54,49,53,56,44,52,76,39,36,55,43,35,37,39,35,37,81,37,54,55,86,86,63,78,82,48,97,82,40,33,66,60,49,41,51,48,62,65,44,48,55,57,52,38,49,46,38,66,76,60,33,85,70,38,52,73,44,64,42,68,51,50,58,84,67,39,85,46,93,62,94,74,79,62,77,52,68,30,40,36,27,56,66,81,69,94,69,65,63,47,60,53,40,29,64,38,50,75,32,83,52,88,46,70,44,74,52,93,71,90,74,74,92,73,84,87,76,86,68,92,76,69,87,47,74,67,32,57,22,24,34,37,72,45,63,59,42,76,79,42,55,44,55,50,39,58,54,49,50,41,55,69,30,27,71,45,27,41,39,38,35,35,54,41,68,77,72,43,70,81,42,73,68,42,90,71,53,64,58,67,67,59,35,43,50,56,50,50,55,49,48,51,66,25,32,41,45,51,48,77,46,72,41,81,14,74,59,91,50,56,63,66,72,74,45,81,72,46,46,28,36,47,31,38,67,89,40,41,68,53,54,54,50,41,34,52,52,17,48,75,71,75,38,79,67,47,46,76,47,74,40,79,79,47,66,34,93,82,51,53,96,94,40,56,62,39,53,47,53,50,48,57,50,54,55,72,77,52,75,75,93,66,77,79,72,91,81,69,92,67,95,58,94,82,85,86,80,86,81,76,67,88,90,71,49,58,70,64,56,46,52,51,43,40,74,72,72,40,91,73,85,56,68,69,60,51,49,54,54,44,54,75,68,36,66,65,61,43,52,56,50,42,68,79,45,64,84,70,24,54,40,99,85,73,46,77,32,61,68,48,42,51,54,50,60,63,71,76,105